Protein AF-A0A257HFR8-F1 (afdb_monomer_lite)

Foldseek 3Di:
DWFDKFKEWEEAQQELQDWFQDDDVVDQVSQDDPHDGHPDPVVSVVVRNVSSNVQSVVLLQQLLVLCVVLLGQKYKYWQYQDQVSVVCSQVVHNLVVLVVQLVVQLVCQCPDPVHDDPVSSVVSSVVSCLSRHQPDKDWDFAQAPRSTTIIMTHSFDFPDKDKLRQAFCLNLVFQDPPLQVAWDDDPVDTDRDDRNDGLANTIWMWTWGQRRNAIEIETEHAFDACPPKLQNCQRSLLRVLSSVLSVLQVVQVVPDVGSLQHWYKYWYQSNWACAFQPHNQDAIPVPRDGHGTSNCVCPVVQNWDFLQVVDRSNPSFFAADLVVRGGGNRTTITIRNQQCVQCVPKHKDWSCQQQAVCNVSDPDHHDPPRYNHPDGNDSGTMIMIITMHD

pLDDT: mean 92.46, std 8.78, range [50.81, 98.88]

Radius of gyration: 21.81 Å; chains: 1; bounding box: 62×50×56 Å

Sequence (390 aa):
MTSRRFRLASFNVENLYSRPNFWDPQRKTDQQIGNVFFDDKQEATLAKRIAEAAQSDEKCQLTALALLAANADILALQEVDSPEALRSFRESYLKKLEGPHVAEAMRKVIYAEPRPSAEEIRQAREIAIAAVNYRYLNVFDGNDRRGIDIGLLSRIGWQDIRSHADKTFADLDVWPEGLEQYREGPPDNPRFITKDDRIFRRDLVEADFNIDGRPFTLFCCHLKSMTGGRTATRAMRQAEVLAIRALIERRFRKHRGGAAGAMWAICGDFNDYYEVDGNPDLRDYMTGEDTPSAVTALISDGFAVNLMERRAPEDRWTTYHAPDDLYTQLDYILVSPRVAAANLDAVPEVIRMGQPYRAARYDGPRFPRIGWDRPKSSDHCPVVVELQLP

Secondary structure (DSSP, 8-state):
----EEEEEEEE-S-SS-------TT-GGGGEETTEE-SSHHHHHHHHHHHHHHHHHHHHHHHHHHHHHHT-SEEEEEEE--HHHHHHHIIIIIHHHHHHHHHHHHHHHHT-SSPPPHHHHHHHHHHHHHTT---EEEEE--S-TT--EEEEEESSPEEEEEE-TT-BHHHHT---TTGGG-EES-TTS-EE--TTSBS-SS-EEEEEEEETTEEEEEEEEE----TT-HHHHHHHHHHHHHHHHHHHHHHHTTSTTHHHHS-EEEEEE-S--S-BTTB---B-TTT--B---TTHHHHTTSSSEEGGGGS-GGG---EEEGGGTEEE--EEEEE-HHHHHH-TT---EE--TTS-TT-TT--S---TT--SSSS-S-SB--EEEEEE--

Structure (mmCIF, N/CA/C/O backbone):
data_AF-A0A257HFR8-F1
#
_entry.id   AF-A0A257HFR8-F1
#
loop_
_atom_site.group_PDB
_atom_site.id
_atom_site.type_symbol
_atom_site.label_atom_id
_atom_site.label_alt_id
_atom_site.label_comp_id
_atom_site.label_asym_id
_atom_site.label_entity_id
_atom_site.label_seq_id
_atom_site.pdbx_PDB_ins_code
_atom_site.Cartn_x
_atom_site.Cartn_y
_atom_site.Cartn_z
_atom_site.occupancy
_atom_site.B_iso_or_equiv
_atom_site.auth_seq_id
_atom_site.auth_comp_id
_atom_site.auth_asym_id
_atom_site.auth_atom_id
_atom_site.pdbx_PDB_model_num
ATOM 1 N N . MET A 1 1 ? -8.668 -13.384 25.985 1.00 57.06 1 MET A N 1
ATOM 2 C CA . MET A 1 1 ? -9.664 -12.366 25.580 1.00 57.06 1 MET A CA 1
ATOM 3 C C . MET A 1 1 ? -9.131 -11.663 24.348 1.00 57.06 1 MET A C 1
ATOM 5 O O . MET A 1 1 ? -8.069 -11.075 24.462 1.00 57.06 1 MET A O 1
ATOM 9 N N . THR A 1 2 ? -9.756 -11.792 23.182 1.00 71.94 2 THR A N 1
ATOM 10 C CA . THR A 1 2 ? -9.294 -11.179 21.917 1.00 71.94 2 THR A CA 1
ATOM 11 C C . THR A 1 2 ? -9.337 -9.638 21.980 1.00 71.94 2 THR A C 1
ATOM 13 O O . THR A 1 2 ? -10.083 -9.099 22.797 1.00 71.94 2 THR A O 1
ATOM 16 N N . SER A 1 3 ? -8.520 -8.916 21.192 1.00 87.12 3 SER A N 1
ATOM 17 C CA . SER A 1 3 ? -8.601 -7.432 21.123 1.00 87.12 3 SER A CA 1
ATOM 18 C C . SER A 1 3 ? -9.896 -6.962 20.460 1.00 87.12 3 SER A C 1
ATOM 20 O O . SER A 1 3 ? -10.612 -7.766 19.859 1.00 87.12 3 SER A O 1
ATOM 22 N N . ARG A 1 4 ? -10.157 -5.648 20.436 1.00 92.12 4 ARG A N 1
ATOM 23 C CA . ARG A 1 4 ? -11.042 -5.062 19.422 1.00 92.12 4 ARG A CA 1
ATOM 24 C C . ARG A 1 4 ? -10.570 -5.383 18.006 1.00 92.12 4 ARG A C 1
ATOM 26 O O . ARG A 1 4 ? -9.393 -5.681 17.768 1.00 92.12 4 ARG A O 1
ATOM 33 N N . ARG A 1 5 ? -11.512 -5.288 17.073 1.00 96.19 5 ARG A N 1
ATOM 34 C CA . ARG A 1 5 ? -11.234 -5.286 15.639 1.00 96.19 5 ARG A CA 1
ATOM 35 C C . ARG A 1 5 ? -10.670 -3.931 15.228 1.00 96.19 5 ARG A C 1
ATOM 37 O O . ARG A 1 5 ? -11.048 -2.908 15.801 1.00 96.19 5 ARG A O 1
ATOM 44 N N . PHE A 1 6 ? -9.763 -3.944 14.264 1.00 97.25 6 PHE A N 1
ATOM 45 C CA . PHE A 1 6 ? -9.225 -2.740 13.646 1.00 97.25 6 PHE A CA 1
ATOM 46 C C . PHE A 1 6 ? -9.034 -2.964 12.148 1.00 97.25 6 PHE A C 1
ATOM 48 O O . PHE A 1 6 ? -8.797 -4.089 11.705 1.00 97.25 6 PHE A O 1
ATOM 55 N N . ARG A 1 7 ? -9.134 -1.892 11.367 1.00 98.25 7 ARG A N 1
ATOM 56 C CA . ARG A 1 7 ? -8.962 -1.918 9.913 1.00 98.25 7 ARG A CA 1
ATOM 57 C C . ARG A 1 7 ? -7.561 -1.442 9.542 1.00 98.25 7 ARG A C 1
ATOM 59 O O . ARG A 1 7 ? -7.157 -0.341 9.914 1.00 98.25 7 ARG A O 1
ATOM 66 N N . LEU A 1 8 ? -6.829 -2.263 8.801 1.00 98.81 8 LEU A N 1
ATOM 67 C CA . LEU A 1 8 ? -5.512 -1.947 8.252 1.00 98.81 8 LEU A CA 1
ATOM 68 C C . LEU A 1 8 ? -5.640 -1.795 6.741 1.00 98.81 8 LEU A C 1
ATOM 70 O O . LEU A 1 8 ? -6.235 -2.662 6.103 1.00 98.81 8 LEU A O 1
ATOM 74 N N . ALA A 1 9 ? -5.079 -0.729 6.172 1.00 98.75 9 ALA A N 1
ATOM 75 C CA . ALA A 1 9 ? -5.024 -0.568 4.726 1.00 98.75 9 ALA A CA 1
ATOM 76 C C . ALA A 1 9 ? -3.642 -0.186 4.204 1.00 98.75 9 ALA A C 1
ATOM 78 O O . ALA A 1 9 ? -2.862 0.464 4.902 1.00 98.75 9 ALA A O 1
ATOM 79 N N . SER A 1 10 ? -3.395 -0.546 2.945 1.00 98.62 10 SER A N 1
ATOM 80 C CA . SER A 1 10 ? -2.278 -0.055 2.138 1.00 98.62 10 SER A CA 1
ATOM 81 C C . SER A 1 10 ? -2.799 0.710 0.930 1.00 98.62 10 SER A C 1
ATOM 83 O O . SER A 1 10 ? -3.790 0.288 0.329 1.00 98.62 10 SER A O 1
ATOM 85 N N . PHE A 1 11 ? -2.147 1.816 0.568 1.00 98.62 11 PHE A N 1
ATOM 86 C CA . PHE A 1 11 ? -2.493 2.571 -0.631 1.00 98.62 11 PHE A CA 1
ATOM 87 C C . PHE A 1 11 ? -1.315 3.389 -1.178 1.00 98.62 11 PHE A C 1
ATOM 89 O O . PHE A 1 11 ? -0.823 4.302 -0.512 1.00 98.62 11 PHE A O 1
ATOM 96 N N . ASN A 1 12 ? -0.919 3.127 -2.424 1.00 97.88 12 ASN A N 1
ATOM 97 C CA . ASN A 1 12 ? -0.045 4.024 -3.176 1.00 97.88 12 ASN A CA 1
ATOM 98 C C . ASN A 1 12 ? -0.846 5.247 -3.666 1.00 97.88 12 ASN A C 1
ATOM 100 O O . ASN A 1 12 ? -1.796 5.117 -4.443 1.00 97.88 12 ASN A O 1
ATOM 104 N N . VAL A 1 13 ? -0.480 6.444 -3.195 1.00 95.88 13 VAL A N 1
ATOM 105 C CA . VAL A 1 13 ? -1.209 7.696 -3.471 1.00 95.88 13 VAL A CA 1
ATOM 106 C C . VAL A 1 13 ? -0.689 8.449 -4.703 1.00 95.88 13 VAL A C 1
ATOM 108 O O . VAL A 1 13 ? -1.214 9.514 -5.039 1.00 95.88 13 VAL A O 1
ATOM 111 N N . GLU A 1 14 ? 0.302 7.905 -5.417 1.00 90.81 14 GLU A N 1
ATOM 112 C CA . GLU A 1 14 ? 0.870 8.468 -6.651 1.00 90.81 14 GLU A CA 1
ATOM 113 C C . GLU A 1 14 ? 1.422 9.911 -6.504 1.00 90.81 14 GLU A C 1
ATOM 115 O O . GLU A 1 14 ? 1.366 10.692 -7.462 1.00 90.81 14 GLU A O 1
ATOM 120 N N . ASN A 1 15 ? 1.935 10.309 -5.334 1.00 87.94 15 ASN A N 1
ATOM 121 C CA . ASN A 1 15 ? 2.239 11.700 -4.942 1.00 87.94 15 ASN A CA 1
ATOM 122 C C . ASN A 1 15 ? 0.999 12.586 -4.783 1.00 87.94 15 ASN A C 1
ATOM 124 O O . ASN A 1 15 ? 0.160 12.696 -5.674 1.00 87.94 15 ASN A O 1
ATOM 128 N N . LEU A 1 16 ? 0.880 13.287 -3.666 1.00 84.75 16 LEU A N 1
ATOM 129 C CA . LEU A 1 16 ? -0.265 14.137 -3.358 1.00 84.75 16 LEU A CA 1
ATOM 130 C C . LEU A 1 16 ? -0.220 15.460 -4.133 1.00 84.75 16 LEU A C 1
ATOM 132 O O . LEU A 1 16 ? -1.257 15.893 -4.636 1.00 84.75 16 LEU A O 1
ATOM 136 N N . TYR A 1 17 ? 0.956 16.081 -4.275 1.00 81.50 17 TYR A N 1
ATOM 137 C CA . TYR A 1 17 ? 1.053 17.441 -4.832 1.00 81.50 17 TYR A CA 1
ATOM 138 C C . TYR A 1 17 ? 2.098 17.623 -5.923 1.00 81.50 17 TYR A C 1
ATOM 140 O O . TYR A 1 17 ? 1.892 18.430 -6.826 1.00 81.50 17 TYR A O 1
ATOM 148 N N . SER A 1 18 ? 3.219 16.922 -5.841 1.00 68.44 18 SER A N 1
ATOM 149 C CA . SER A 1 18 ? 4.381 17.160 -6.685 1.00 68.44 18 SER A CA 1
ATOM 150 C C . SER A 1 18 ? 4.832 15.877 -7.357 1.00 68.44 18 SER A C 1
ATOM 152 O O . SER A 1 18 ? 4.865 14.819 -6.742 1.00 68.44 18 SER A O 1
ATOM 154 N N . ARG A 1 19 ? 5.230 15.952 -8.628 1.00 58.47 19 ARG A N 1
ATOM 155 C CA . ARG A 1 19 ? 6.129 14.941 -9.184 1.00 58.47 19 ARG A CA 1
ATOM 156 C C . ARG A 1 19 ? 7.514 15.568 -9.256 1.00 58.47 19 ARG A C 1
ATOM 158 O O . ARG A 1 19 ? 7.648 16.678 -9.772 1.00 58.47 19 ARG A O 1
ATOM 165 N N . PRO A 1 20 ? 8.568 14.897 -8.779 1.00 50.81 20 PRO A N 1
ATOM 166 C CA . PRO A 1 20 ? 9.923 15.406 -8.932 1.00 50.81 20 PRO A CA 1
ATOM 167 C C . PRO A 1 20 ? 10.228 15.735 -10.395 1.00 50.81 20 PRO A C 1
ATOM 169 O O . PRO A 1 20 ? 9.812 15.052 -11.339 1.00 50.81 20 PRO A O 1
ATOM 172 N N . ASN A 1 21 ? 10.982 16.816 -10.565 1.00 51.59 21 ASN A N 1
ATOM 173 C CA . ASN A 1 21 ? 11.458 17.297 -11.850 1.00 51.59 21 ASN A CA 1
ATOM 174 C C . ASN A 1 21 ? 12.401 16.275 -12.500 1.00 51.59 21 ASN A C 1
ATOM 176 O O . ASN A 1 21 ? 13.607 16.297 -12.271 1.00 51.59 21 ASN A O 1
ATOM 180 N N . PHE A 1 22 ? 11.867 15.441 -13.386 1.00 53.00 22 PHE A N 1
ATOM 181 C CA . PHE A 1 22 ? 12.644 14.883 -14.484 1.00 53.00 22 PHE A CA 1
ATOM 182 C C . PHE A 1 22 ? 12.473 15.816 -15.672 1.00 53.00 22 PHE A C 1
ATOM 184 O O . PHE A 1 22 ? 11.415 15.858 -16.290 1.00 53.00 22 PHE A O 1
ATOM 191 N N . TRP A 1 23 ? 13.482 16.652 -15.904 1.00 55.69 23 TRP A N 1
ATOM 192 C CA . TRP A 1 23 ? 13.674 17.255 -17.213 1.00 55.69 23 TRP A CA 1
ATOM 193 C C . TRP A 1 23 ? 14.784 16.472 -17.892 1.00 55.69 23 TRP A C 1
ATOM 195 O O . TRP A 1 23 ? 15.963 16.753 -17.661 1.00 55.69 23 TRP A O 1
ATOM 205 N N . ASP A 1 24 ? 14.408 15.480 -18.690 1.00 60.50 24 ASP A N 1
ATOM 206 C CA . ASP A 1 24 ? 15.304 14.874 -19.661 1.00 60.50 24 ASP A CA 1
ATOM 207 C C . ASP A 1 24 ? 15.079 15.555 -21.028 1.00 60.50 24 ASP A C 1
ATOM 209 O O . ASP A 1 24 ? 14.013 15.399 -21.630 1.00 60.50 24 ASP A O 1
ATOM 213 N N . PRO A 1 25 ? 16.057 16.320 -21.554 1.00 57.84 25 PRO A N 1
ATOM 214 C CA . PRO A 1 25 ? 15.955 16.939 -22.876 1.00 57.84 25 PRO A CA 1
ATOM 215 C C . PRO A 1 25 ? 15.707 15.927 -24.006 1.00 57.84 25 PRO A C 1
ATOM 217 O O . PRO A 1 25 ? 15.212 16.301 -25.067 1.00 57.84 25 PRO A O 1
ATOM 220 N N . GLN A 1 26 ? 16.034 14.648 -23.800 1.00 57.84 26 GLN A N 1
ATOM 221 C CA . GLN A 1 26 ? 15.833 13.588 -24.787 1.00 57.84 26 GLN A CA 1
ATOM 222 C C . GLN A 1 26 ? 14.433 12.956 -24.707 1.00 57.84 26 GLN A C 1
ATOM 224 O O . GLN A 1 26 ? 14.018 12.267 -25.640 1.00 57.84 26 GLN A O 1
ATOM 229 N N . ARG A 1 27 ? 13.663 13.216 -23.640 1.00 64.00 27 ARG A N 1
ATOM 230 C CA . ARG A 1 27 ? 12.287 12.725 -23.481 1.00 64.00 27 ARG A CA 1
ATOM 231 C C . ARG A 1 27 ? 11.288 13.829 -23.787 1.00 64.00 27 ARG A C 1
ATOM 233 O O . ARG A 1 27 ? 10.973 14.654 -22.938 1.00 64.00 27 ARG A O 1
ATOM 240 N N . LYS A 1 28 ? 10.706 13.785 -24.988 1.00 63.94 28 LYS A N 1
ATOM 241 C CA . LYS A 1 28 ? 9.671 14.744 -25.422 1.00 63.94 28 LYS A CA 1
ATOM 242 C C . LYS A 1 28 ? 8.488 14.881 -24.462 1.00 63.94 28 LYS A C 1
ATOM 244 O O . LYS A 1 28 ? 7.905 15.954 -24.370 1.00 63.94 28 LYS A O 1
ATOM 249 N N . THR A 1 29 ? 8.141 13.823 -23.736 1.00 65.75 29 THR A N 1
ATOM 250 C CA . THR A 1 29 ? 7.073 13.854 -22.728 1.00 65.75 29 THR A CA 1
ATOM 251 C C . THR A 1 29 ? 7.395 14.767 -21.547 1.00 65.75 29 THR A C 1
ATOM 253 O O . THR A 1 29 ? 6.480 15.339 -20.968 1.00 65.75 29 THR A O 1
ATOM 256 N N . ASP A 1 30 ? 8.674 14.946 -21.207 1.00 66.81 30 ASP A N 1
ATOM 257 C CA . ASP A 1 30 ? 9.103 15.824 -20.109 1.00 66.81 30 ASP A CA 1
ATOM 258 C C . ASP A 1 30 ? 9.007 17.309 -20.504 1.00 66.81 30 ASP A C 1
ATOM 260 O O . ASP A 1 30 ? 8.974 18.184 -19.640 1.00 66.81 30 ASP A O 1
ATOM 264 N N . GLN A 1 31 ? 8.917 17.581 -21.812 1.00 71.81 31 GLN A N 1
ATOM 265 C CA . GLN A 1 31 ? 8.712 18.902 -22.417 1.00 71.81 31 GLN A CA 1
ATOM 266 C C . GLN A 1 31 ? 7.232 19.209 -22.684 1.00 71.81 31 GLN A C 1
ATOM 268 O O . GLN A 1 31 ? 6.914 20.262 -23.235 1.00 71.81 31 GLN A O 1
ATOM 273 N N . GLN A 1 32 ? 6.325 18.296 -22.330 1.00 75.75 32 GLN A N 1
ATOM 274 C CA . GLN A 1 32 ? 4.913 18.374 -22.677 1.00 75.75 32 GLN A CA 1
ATOM 275 C C . GLN A 1 32 ? 4.038 18.518 -21.427 1.00 75.75 32 GLN A C 1
ATOM 277 O O . GLN A 1 32 ? 4.140 17.738 -20.482 1.00 75.75 32 GLN A O 1
ATOM 282 N N . ILE A 1 33 ? 3.114 19.481 -21.443 1.00 76.94 33 ILE A N 1
ATOM 283 C CA . ILE A 1 33 ? 2.070 19.634 -20.421 1.00 76.94 33 ILE A CA 1
ATOM 284 C C . ILE A 1 33 ? 0.720 19.656 -21.129 1.00 76.94 33 ILE A C 1
ATOM 286 O O . ILE A 1 33 ? 0.433 20.535 -21.943 1.00 76.94 33 ILE A O 1
ATOM 290 N N . GLY A 1 34 ? -0.113 18.652 -20.851 1.00 77.12 34 GLY A N 1
ATOM 291 C CA . GLY A 1 34 ? -1.298 18.401 -21.670 1.00 77.12 34 GLY A CA 1
ATOM 292 C C . GLY A 1 34 ? -0.881 18.097 -23.111 1.00 77.12 34 GLY A C 1
ATOM 293 O O . GLY A 1 34 ? -0.137 17.152 -23.342 1.00 77.12 34 GLY A O 1
ATOM 294 N N . ASN A 1 35 ? -1.318 18.919 -24.066 1.00 80.88 35 ASN A N 1
ATOM 295 C CA . ASN A 1 35 ? -0.934 18.824 -25.483 1.00 80.88 35 ASN A CA 1
ATOM 296 C C . ASN A 1 35 ? -0.025 19.979 -25.940 1.00 80.88 35 ASN A C 1
ATOM 298 O O . ASN A 1 35 ? 0.126 20.205 -27.139 1.00 80.88 35 ASN A O 1
ATOM 302 N N . VAL A 1 36 ? 0.547 20.729 -24.995 1.00 83.62 36 VAL A N 1
ATOM 303 C CA . VAL A 1 36 ? 1.433 21.863 -25.274 1.00 83.62 36 VAL A CA 1
ATOM 304 C C . VAL A 1 36 ? 2.874 21.448 -25.014 1.00 83.62 36 VAL A C 1
ATOM 306 O O . VAL A 1 36 ? 3.170 20.883 -23.962 1.00 83.62 36 VAL A O 1
ATOM 309 N N . PHE A 1 37 ? 3.751 21.739 -25.971 1.00 85.19 37 PHE A N 1
ATOM 310 C CA . PHE A 1 37 ? 5.192 21.528 -25.862 1.00 85.19 37 PHE A CA 1
ATOM 311 C C . PHE A 1 37 ? 5.887 22.841 -25.520 1.00 85.19 37 PHE A C 1
ATOM 313 O O . PHE A 1 37 ? 5.497 23.896 -26.020 1.00 85.19 37 PHE A O 1
ATOM 320 N N . PHE A 1 38 ? 6.915 22.756 -24.686 1.00 82.12 38 PHE A N 1
ATOM 321 C CA . PHE A 1 38 ? 7.705 23.892 -24.238 1.00 82.12 38 PHE A CA 1
ATOM 322 C C . PHE A 1 38 ? 9.157 23.705 -24.674 1.00 82.12 38 PHE A C 1
ATOM 324 O O . PHE A 1 38 ? 9.794 22.719 -24.302 1.00 82.12 38 PHE A O 1
ATOM 331 N N . ASP A 1 39 ? 9.676 24.667 -25.436 1.00 83.06 39 ASP A N 1
ATOM 332 C CA . ASP A 1 39 ? 11.078 24.676 -25.866 1.00 83.06 39 ASP A CA 1
ATOM 333 C C . ASP A 1 39 ? 12.004 25.236 -24.770 1.00 83.06 39 ASP A C 1
ATOM 335 O O . ASP A 1 39 ? 13.146 24.793 -24.625 1.00 83.06 39 ASP A O 1
ATOM 339 N N . ASP A 1 40 ? 11.511 26.189 -23.966 1.00 84.25 40 ASP A N 1
ATOM 340 C CA . ASP A 1 40 ? 12.247 26.750 -22.833 1.00 84.25 40 ASP A CA 1
ATOM 341 C C . ASP A 1 40 ? 12.023 25.945 -21.545 1.00 84.25 40 ASP A C 1
ATOM 343 O O . ASP A 1 40 ? 10.900 25.711 -21.091 1.00 84.25 40 ASP A O 1
ATOM 347 N N . LYS A 1 41 ? 13.128 25.561 -20.902 1.00 81.19 41 LYS A N 1
ATOM 348 C CA . LYS A 1 41 ? 13.109 24.745 -19.683 1.00 81.19 41 LYS A CA 1
ATOM 349 C C . LYS A 1 41 ? 12.495 25.477 -18.486 1.00 81.19 41 LYS A C 1
ATOM 351 O O . LYS A 1 41 ? 11.865 24.831 -17.643 1.00 81.19 41 LYS A O 1
ATOM 356 N N . GLN A 1 42 ? 12.728 26.783 -18.341 1.00 83.00 42 GLN A N 1
ATOM 357 C CA . GLN A 1 42 ? 12.222 27.538 -17.191 1.00 83.00 42 GLN A CA 1
ATOM 358 C C . GLN A 1 42 ? 10.710 27.721 -17.304 1.00 83.00 42 GLN A C 1
ATOM 360 O O . GLN A 1 42 ? 9.996 27.487 -16.326 1.00 83.00 42 GLN A O 1
ATOM 365 N N . GLU A 1 43 ? 10.229 28.047 -18.502 1.00 83.75 43 GLU A N 1
ATOM 366 C CA . GLU A 1 43 ? 8.809 28.134 -18.821 1.00 83.75 43 GLU A CA 1
ATOM 367 C C . GLU A 1 43 ? 8.114 26.786 -18.610 1.00 83.75 43 GLU A C 1
ATOM 369 O O . GLU A 1 43 ? 7.132 26.722 -17.869 1.00 83.75 43 GLU A O 1
ATOM 374 N N . ALA A 1 44 ? 8.677 25.694 -19.142 1.00 78.94 44 ALA A N 1
ATOM 375 C CA . ALA A 1 44 ? 8.151 24.347 -18.927 1.00 78.94 44 ALA A CA 1
ATOM 376 C C . ALA A 1 44 ? 8.067 23.995 -17.436 1.00 78.94 44 ALA A C 1
ATOM 378 O O . ALA A 1 44 ? 7.068 23.457 -16.962 1.00 78.94 44 ALA A O 1
ATOM 379 N N . THR A 1 45 ? 9.103 24.337 -16.665 1.00 76.88 45 THR A N 1
ATOM 380 C CA . THR A 1 45 ? 9.137 24.080 -15.220 1.00 76.88 45 THR A CA 1
ATOM 381 C C . THR A 1 45 ? 8.048 24.865 -14.486 1.00 76.88 45 THR A C 1
ATOM 383 O O . THR A 1 45 ? 7.387 24.321 -13.599 1.00 76.88 45 THR A O 1
ATOM 386 N N . LEU A 1 46 ? 7.846 26.139 -14.832 1.00 80.81 46 LEU A N 1
ATOM 387 C CA . LEU A 1 46 ? 6.809 26.971 -14.226 1.00 80.81 46 LEU A CA 1
ATOM 388 C C . LEU A 1 46 ? 5.408 26.471 -14.593 1.00 80.81 46 LEU A C 1
ATOM 390 O O . LEU A 1 46 ? 4.570 26.291 -13.709 1.00 80.81 46 LEU A O 1
ATOM 394 N N . ALA A 1 47 ? 5.171 26.204 -15.877 1.00 81.94 47 ALA A N 1
ATOM 395 C CA . ALA A 1 47 ? 3.910 25.670 -16.369 1.00 81.94 47 ALA A CA 1
ATOM 396 C C . ALA A 1 47 ? 3.584 24.325 -15.706 1.00 81.94 47 ALA A C 1
ATOM 398 O O . ALA A 1 47 ? 2.442 24.104 -15.302 1.00 81.94 47 ALA A O 1
ATOM 399 N N . LYS A 1 48 ? 4.587 23.455 -15.514 1.00 77.56 48 LYS A N 1
ATOM 400 C CA . LYS A 1 48 ? 4.414 22.152 -14.864 1.00 77.56 48 LYS A CA 1
ATOM 401 C C . LYS A 1 48 ? 3.963 22.322 -13.421 1.00 77.56 48 LYS A C 1
ATOM 403 O O . LYS A 1 48 ? 2.977 21.712 -13.032 1.00 77.56 48 LYS A O 1
ATOM 408 N N . ARG A 1 49 ? 4.599 23.223 -12.664 1.00 75.12 49 ARG A N 1
ATOM 409 C CA . ARG A 1 49 ? 4.200 23.536 -11.280 1.00 75.12 49 ARG A CA 1
ATOM 410 C C . ARG A 1 49 ? 2.760 24.037 -11.186 1.00 75.12 49 ARG A C 1
ATOM 412 O O . ARG A 1 49 ? 2.033 23.629 -10.288 1.00 75.12 49 ARG A O 1
ATOM 419 N N . ILE A 1 50 ? 2.344 24.913 -12.101 1.00 80.19 50 ILE A N 1
ATOM 420 C CA . ILE A 1 50 ? 0.969 25.438 -12.129 1.00 80.19 50 ILE A CA 1
ATOM 421 C C . ILE A 1 50 ? -0.024 24.324 -12.484 1.00 80.19 50 ILE A C 1
ATOM 423 O O . ILE A 1 50 ? -1.058 24.195 -11.832 1.00 80.19 50 ILE A O 1
ATOM 427 N N . ALA A 1 51 ? 0.290 23.506 -13.491 1.00 78.50 51 ALA A N 1
ATOM 428 C CA . ALA A 1 51 ? -0.557 22.394 -13.909 1.00 78.50 51 ALA A CA 1
ATOM 429 C C . ALA A 1 51 ? -0.687 21.325 -12.814 1.00 78.50 51 ALA A C 1
ATOM 431 O O . ALA A 1 51 ? -1.793 20.853 -12.562 1.00 78.50 51 ALA A O 1
ATOM 432 N N . GLU A 1 52 ? 0.412 20.981 -12.142 1.00 75.62 52 GLU A N 1
ATOM 433 C CA . GLU A 1 52 ? 0.428 20.075 -10.991 1.00 75.62 52 GLU A CA 1
ATOM 434 C C . GLU A 1 52 ? -0.408 20.638 -9.845 1.00 75.62 52 GLU A C 1
ATOM 436 O O . GLU A 1 52 ? -1.288 19.941 -9.353 1.00 75.62 52 GLU A O 1
ATOM 441 N N . ALA A 1 53 ? -0.241 21.916 -9.491 1.00 74.75 53 ALA A N 1
ATOM 442 C CA . ALA A 1 53 ? -1.065 22.556 -8.467 1.00 74.75 53 ALA A CA 1
ATOM 443 C C . ALA A 1 53 ? -2.564 22.508 -8.817 1.00 74.75 53 ALA A C 1
ATOM 445 O O . ALA A 1 53 ? -3.378 22.144 -7.970 1.00 74.75 53 ALA A O 1
ATOM 446 N N . ALA A 1 54 ? -2.936 22.804 -10.065 1.00 77.06 54 ALA A N 1
ATOM 447 C CA . ALA A 1 54 ? -4.330 22.776 -10.503 1.00 77.06 54 ALA A CA 1
ATOM 448 C C . ALA A 1 54 ? -4.925 21.354 -10.517 1.00 77.06 54 ALA A C 1
ATOM 450 O O . ALA A 1 54 ? -6.042 21.151 -10.048 1.00 77.06 54 ALA A O 1
ATOM 451 N N . GLN A 1 55 ? -4.182 20.362 -11.020 1.00 75.69 55 GLN A N 1
ATOM 452 C CA . GLN A 1 55 ? -4.630 18.962 -11.073 1.00 75.69 55 GLN A CA 1
ATOM 453 C C . GLN A 1 55 ? -4.600 18.280 -9.699 1.00 75.69 55 GLN A C 1
ATOM 455 O O . GLN A 1 55 ? -5.371 17.346 -9.460 1.00 75.69 55 GLN A O 1
ATOM 460 N N . SER A 1 56 ? -3.729 18.743 -8.794 1.00 77.88 56 SER A N 1
ATOM 461 C CA . SER A 1 56 ? -3.576 18.167 -7.458 1.00 77.88 56 SER A CA 1
ATOM 462 C C . SER A 1 56 ? -4.861 18.253 -6.647 1.00 77.88 56 SER A C 1
ATOM 464 O O . SER A 1 56 ? -5.131 17.333 -5.886 1.00 77.88 56 SER A O 1
ATOM 466 N N . ASP A 1 57 ? -5.691 19.285 -6.839 1.00 87.88 57 ASP A N 1
ATOM 467 C CA . ASP A 1 57 ? -6.911 19.445 -6.049 1.00 87.88 57 ASP A CA 1
ATOM 468 C C . ASP A 1 57 ? -7.947 18.356 -6.357 1.00 87.88 57 ASP A C 1
ATOM 470 O O . ASP A 1 57 ? -8.432 17.686 -5.444 1.00 87.88 57 ASP A O 1
ATOM 474 N N . GLU A 1 58 ? -8.245 18.110 -7.638 1.00 88.94 58 GLU A N 1
ATOM 475 C CA . GLU A 1 58 ? -9.182 17.050 -8.032 1.00 88.94 58 GLU A CA 1
ATOM 476 C C . GLU A 1 58 ? -8.667 15.674 -7.623 1.00 88.94 58 GLU A C 1
ATOM 478 O O . GLU A 1 58 ? -9.413 14.878 -7.045 1.00 88.94 58 GLU A O 1
ATOM 483 N N . LYS A 1 59 ? -7.378 15.414 -7.871 1.00 91.06 59 LYS A N 1
ATOM 484 C CA . LYS A 1 59 ? -6.733 14.173 -7.454 1.00 91.06 59 LYS A CA 1
ATOM 485 C C . LYS A 1 59 ? -6.825 13.998 -5.939 1.00 91.06 59 LYS A C 1
ATOM 487 O O . LYS A 1 59 ? -7.329 12.975 -5.492 1.00 91.06 59 LYS A O 1
ATOM 492 N N . CYS A 1 60 ? -6.411 14.989 -5.151 1.00 93.94 60 CYS A N 1
ATOM 493 C CA . CYS A 1 60 ? -6.437 14.928 -3.691 1.00 93.94 60 CYS A CA 1
ATOM 494 C C . CYS A 1 60 ? -7.853 14.691 -3.156 1.00 93.94 60 CYS A C 1
ATOM 496 O O . CYS A 1 60 ? -8.032 13.892 -2.240 1.00 93.94 60 CYS A O 1
ATOM 498 N N . GLN A 1 61 ? -8.881 15.315 -3.738 1.00 94.56 61 GLN A N 1
ATOM 499 C CA . GLN A 1 61 ? -10.267 15.031 -3.355 1.00 94.56 61 GLN A CA 1
ATOM 500 C C . GLN A 1 61 ? -10.637 13.560 -3.611 1.00 94.56 61 GLN A C 1
ATOM 502 O O . GLN A 1 61 ? -11.233 12.923 -2.743 1.00 94.56 61 GLN A O 1
ATOM 507 N N . LEU A 1 62 ? -10.252 12.996 -4.760 1.00 96.00 62 LEU A N 1
ATOM 508 C CA . LEU A 1 62 ? -10.498 11.588 -5.098 1.00 96.00 62 LEU A CA 1
ATOM 509 C C . LEU A 1 62 ? -9.685 10.619 -4.224 1.00 96.00 62 LEU A C 1
ATOM 511 O O . LEU A 1 62 ? -10.226 9.619 -3.757 1.00 96.00 62 LEU A O 1
ATOM 515 N N . THR A 1 63 ? -8.413 10.916 -3.953 1.00 96.62 63 THR A N 1
ATOM 516 C CA . THR A 1 63 ? -7.559 10.166 -3.019 1.00 96.62 63 THR A CA 1
ATOM 517 C C . THR A 1 63 ? -8.151 10.195 -1.607 1.00 96.62 63 THR A C 1
ATOM 519 O O . THR A 1 63 ? -8.213 9.163 -0.942 1.00 96.62 63 THR A O 1
ATOM 522 N N . ALA A 1 64 ? -8.663 11.344 -1.154 1.00 96.06 64 ALA A N 1
ATOM 523 C CA . ALA A 1 64 ? -9.305 11.479 0.151 1.00 96.06 64 ALA A CA 1
ATOM 524 C C . ALA A 1 64 ? -10.621 10.689 0.237 1.00 96.06 64 ALA A C 1
ATOM 526 O O . ALA A 1 64 ? -10.881 10.059 1.260 1.00 96.06 64 ALA A O 1
ATOM 527 N N . LEU A 1 65 ? -11.418 10.652 -0.838 1.00 96.44 65 LEU A N 1
ATOM 528 C CA . LEU A 1 65 ? -12.599 9.787 -0.931 1.00 96.44 65 LEU A CA 1
ATOM 529 C C . LEU A 1 65 ? -12.227 8.298 -0.893 1.00 96.44 65 LEU A C 1
ATOM 531 O O . LEU A 1 65 ? -12.910 7.525 -0.225 1.00 96.44 65 LEU A O 1
ATOM 535 N N . ALA A 1 66 ? -11.133 7.899 -1.549 1.00 97.62 66 ALA A N 1
ATOM 536 C CA . ALA A 1 66 ? -10.638 6.522 -1.512 1.00 97.62 66 ALA A CA 1
ATOM 537 C C . ALA A 1 66 ? -10.232 6.102 -0.089 1.00 97.62 66 ALA A C 1
ATOM 539 O O . ALA A 1 66 ? -10.614 5.028 0.372 1.00 97.62 66 ALA A O 1
ATOM 540 N N . LEU A 1 67 ? -9.527 6.976 0.637 1.00 96.94 67 LEU A N 1
ATOM 541 C CA . LEU A 1 67 ? -9.150 6.750 2.035 1.00 96.94 67 LEU A CA 1
ATOM 542 C C . LEU A 1 67 ? -10.358 6.758 2.984 1.00 96.94 67 LEU A C 1
ATOM 544 O O . LEU A 1 67 ? -10.425 5.938 3.900 1.00 96.94 67 LEU A O 1
ATOM 548 N N . LEU A 1 68 ? -11.342 7.631 2.746 1.00 94.44 68 LEU A N 1
ATOM 549 C CA . LEU A 1 68 ? -12.597 7.632 3.497 1.00 94.44 68 LEU A CA 1
ATOM 550 C C . LEU A 1 68 ? -13.367 6.322 3.298 1.00 94.44 68 LEU A C 1
ATOM 552 O O . LEU A 1 68 ? -13.831 5.737 4.271 1.00 94.44 68 LEU A O 1
ATOM 556 N N . ALA A 1 69 ? -13.471 5.851 2.052 1.00 95.81 69 ALA A N 1
ATOM 557 C CA . ALA A 1 69 ? -14.120 4.588 1.715 1.00 95.81 69 ALA A CA 1
ATOM 558 C C . ALA A 1 69 ? -13.382 3.376 2.299 1.00 95.81 69 ALA A C 1
ATOM 560 O O . ALA A 1 69 ? -14.022 2.424 2.736 1.00 95.81 69 ALA A O 1
ATOM 561 N N . ALA A 1 70 ? -12.047 3.422 2.355 1.00 96.75 70 ALA A N 1
ATOM 562 C CA . ALA A 1 70 ? -11.259 2.404 3.039 1.00 96.75 70 ALA A CA 1
ATOM 563 C C . ALA A 1 70 ? -11.590 2.340 4.542 1.00 96.75 70 ALA A C 1
ATOM 565 O O . ALA A 1 70 ? -11.627 1.252 5.126 1.00 96.75 70 ALA A O 1
ATOM 566 N N . ASN A 1 71 ? -11.858 3.499 5.156 1.00 95.00 71 ASN A N 1
ATOM 567 C CA . ASN A 1 71 ? -12.209 3.656 6.567 1.00 95.00 71 ASN A CA 1
ATOM 568 C C . ASN A 1 71 ? -11.267 2.877 7.501 1.00 95.00 71 ASN A C 1
ATOM 570 O O . ASN A 1 71 ? -11.706 2.148 8.389 1.00 95.00 71 ASN A O 1
ATOM 574 N N . ALA A 1 72 ? -9.962 2.964 7.253 1.00 97.12 72 ALA A N 1
ATOM 575 C CA . ALA A 1 72 ? -8.981 2.209 8.018 1.00 97.12 72 ALA A CA 1
ATOM 576 C C . ALA A 1 72 ? -8.631 2.911 9.336 1.00 97.12 72 ALA A C 1
ATOM 578 O O . ALA A 1 72 ? -8.589 4.137 9.404 1.00 97.12 72 ALA A O 1
ATOM 579 N N . ASP A 1 73 ? -8.297 2.147 10.367 1.00 97.56 73 ASP A N 1
ATOM 580 C CA . ASP A 1 73 ? -7.697 2.681 11.588 1.00 97.56 73 ASP A CA 1
ATOM 581 C C . ASP A 1 73 ? -6.211 3.001 11.397 1.00 97.56 73 ASP A C 1
ATOM 583 O O . ASP A 1 73 ? -5.713 3.966 11.978 1.00 97.56 73 ASP A O 1
ATOM 587 N N . ILE A 1 74 ? -5.520 2.204 10.575 1.00 98.44 74 ILE A N 1
ATOM 588 C CA . ILE A 1 74 ? -4.099 2.338 10.244 1.00 98.44 74 ILE A CA 1
ATOM 589 C C . ILE A 1 74 ? -3.949 2.307 8.716 1.00 98.44 74 ILE A C 1
ATOM 591 O O . ILE A 1 74 ? -4.421 1.376 8.065 1.00 98.44 74 ILE A O 1
ATOM 595 N N . LEU A 1 75 ? -3.290 3.318 8.149 1.00 98.50 75 LEU A N 1
ATOM 596 C CA . LEU A 1 75 ? -3.055 3.500 6.716 1.00 98.50 75 LEU A CA 1
ATOM 597 C C . LEU A 1 75 ? -1.553 3.528 6.417 1.00 98.50 75 LEU A C 1
ATOM 599 O O . LEU A 1 75 ? -0.873 4.498 6.759 1.00 98.50 75 LEU A O 1
ATOM 603 N N . ALA A 1 76 ? -1.058 2.503 5.728 1.00 98.38 76 ALA A N 1
ATOM 604 C CA . ALA A 1 76 ? 0.263 2.486 5.114 1.00 98.38 76 ALA A CA 1
ATOM 605 C C . ALA A 1 76 ? 0.189 3.126 3.721 1.00 98.38 76 ALA A C 1
ATOM 607 O O . ALA A 1 76 ? -0.477 2.600 2.831 1.00 98.38 76 ALA A O 1
ATOM 608 N N . LEU A 1 77 ? 0.863 4.254 3.521 1.00 98.38 77 LEU A N 1
ATOM 609 C CA . LEU A 1 77 ? 0.829 5.006 2.270 1.00 98.38 77 LEU A CA 1
ATOM 610 C C . LEU A 1 77 ? 2.166 4.905 1.538 1.00 98.38 77 LEU A C 1
ATOM 612 O O . LEU A 1 77 ? 3.223 4.988 2.163 1.00 98.38 77 LEU A O 1
ATOM 616 N N . GLN A 1 78 ? 2.121 4.749 0.218 1.00 97.44 78 GLN A N 1
ATOM 617 C CA . GLN A 1 78 ? 3.302 4.762 -0.650 1.00 97.44 78 GLN A CA 1
ATOM 618 C C . GLN A 1 78 ? 3.242 5.966 -1.590 1.00 97.44 78 GLN A C 1
ATOM 620 O O . GLN A 1 78 ? 2.154 6.432 -1.923 1.00 97.44 78 GLN A O 1
ATOM 625 N N . GLU A 1 79 ? 4.410 6.451 -2.011 1.00 94.75 79 GLU A N 1
ATOM 626 C CA . GLU A 1 79 ? 4.551 7.662 -2.832 1.00 94.75 79 GLU A CA 1
ATOM 627 C C . GLU A 1 79 ? 3.978 8.911 -2.166 1.00 94.75 79 GLU A C 1
ATOM 629 O O . GLU A 1 79 ? 3.217 9.668 -2.764 1.00 94.75 79 GLU A O 1
ATOM 634 N N . VAL A 1 80 ? 4.334 9.116 -0.902 1.00 94.31 80 VAL A N 1
ATOM 635 C CA . VAL A 1 80 ? 4.041 10.356 -0.188 1.00 94.31 80 VAL A CA 1
ATOM 636 C C . VAL A 1 80 ? 5.201 11.325 -0.392 1.00 94.31 80 VAL A C 1
ATOM 638 O O . VAL A 1 80 ? 6.342 10.966 -0.132 1.00 94.31 80 VAL A O 1
ATOM 641 N N . ASP A 1 81 ? 4.906 12.550 -0.828 1.00 88.44 81 ASP A N 1
ATOM 642 C CA . ASP A 1 81 ? 5.926 13.525 -1.240 1.00 88.44 81 ASP A CA 1
ATOM 643 C C . ASP A 1 81 ? 6.820 13.971 -0.077 1.00 88.44 81 ASP A C 1
ATOM 645 O O . ASP A 1 81 ? 8.024 14.150 -0.222 1.00 88.44 81 ASP A O 1
ATOM 649 N N . SER A 1 82 ? 6.192 14.270 1.065 1.00 90.00 82 SER A N 1
ATOM 650 C CA . SER A 1 82 ? 6.863 14.778 2.259 1.00 90.00 82 SER A CA 1
ATOM 651 C C . SER A 1 82 ? 5.929 14.758 3.479 1.00 90.00 82 SER A C 1
ATOM 653 O O . SER A 1 82 ? 4.697 14.669 3.337 1.00 90.00 82 SER A O 1
ATOM 655 N N . PRO A 1 83 ? 6.470 14.915 4.702 1.00 92.44 83 PRO A N 1
ATOM 656 C CA . PRO A 1 83 ? 5.663 15.120 5.903 1.00 92.44 83 PRO A CA 1
ATOM 657 C C . PRO A 1 83 ? 4.701 16.323 5.808 1.00 92.44 83 PRO A C 1
ATOM 659 O O . PRO A 1 83 ? 3.576 16.266 6.312 1.00 92.44 83 PRO A O 1
ATOM 662 N N . GLU A 1 84 ? 5.125 17.427 5.188 1.00 90.88 84 GLU A N 1
ATOM 663 C CA . GLU A 1 84 ? 4.337 18.654 4.997 1.00 90.88 84 GLU A CA 1
ATOM 664 C C . GLU A 1 84 ? 3.193 18.431 4.014 1.00 90.88 84 GLU A C 1
ATOM 666 O O . GLU A 1 84 ? 2.069 18.849 4.298 1.00 90.88 84 GLU A O 1
ATOM 671 N N . ALA A 1 85 ? 3.464 17.741 2.903 1.00 90.44 85 ALA A N 1
ATOM 672 C CA . ALA A 1 85 ? 2.450 17.342 1.936 1.00 90.44 85 ALA A CA 1
ATOM 673 C C . ALA A 1 85 ? 1.367 16.501 2.622 1.00 90.44 85 ALA A C 1
ATOM 675 O O . ALA A 1 85 ? 0.192 16.867 2.610 1.00 90.44 85 ALA A O 1
ATOM 676 N N . LEU A 1 86 ? 1.750 15.436 3.330 1.00 95.06 86 LEU A N 1
ATOM 677 C CA . LEU A 1 86 ? 0.776 14.580 4.005 1.00 95.06 86 LEU A CA 1
ATOM 678 C C . LEU A 1 86 ? -0.035 15.339 5.071 1.00 95.06 86 LEU A C 1
ATOM 680 O O . LEU A 1 86 ? -1.246 15.133 5.193 1.00 95.06 86 LEU A O 1
ATOM 684 N N . ARG A 1 87 ? 0.601 16.257 5.818 1.00 94.94 87 ARG A N 1
ATOM 685 C CA . ARG A 1 87 ? -0.094 17.135 6.778 1.00 94.94 87 ARG A CA 1
ATOM 686 C C . ARG A 1 87 ? -1.094 18.051 6.081 1.00 94.94 87 ARG A C 1
ATOM 688 O O . ARG A 1 87 ? -2.237 18.145 6.530 1.00 94.94 87 ARG A O 1
ATOM 695 N N . SER A 1 88 ? -0.686 18.710 4.998 1.00 93.44 88 SER A N 1
ATOM 696 C CA . SER A 1 88 ? -1.567 19.585 4.224 1.00 93.44 88 SER A CA 1
ATOM 697 C C . SER A 1 88 ? -2.751 18.808 3.660 1.00 93.44 88 SER A C 1
ATOM 699 O O . SER A 1 88 ? -3.887 19.265 3.781 1.00 93.44 88 SER A O 1
ATOM 701 N N . PHE A 1 89 ? -2.509 17.605 3.143 1.00 94.75 89 PHE A N 1
ATOM 702 C CA . PHE A 1 89 ? -3.546 16.743 2.599 1.00 94.75 89 PHE A CA 1
ATOM 703 C C . PHE A 1 89 ? -4.574 16.340 3.656 1.00 94.75 89 PHE A C 1
ATOM 705 O O . PHE A 1 89 ? -5.784 16.474 3.445 1.00 94.75 89 PHE A O 1
ATOM 712 N N . ARG A 1 90 ? -4.100 15.922 4.837 1.00 94.75 90 ARG A N 1
ATOM 713 C CA . ARG A 1 90 ? -4.966 15.584 5.968 1.00 94.75 90 ARG A CA 1
ATOM 714 C C . ARG A 1 90 ? -5.874 16.750 6.363 1.00 94.75 90 ARG A C 1
ATOM 716 O O . ARG A 1 90 ? -7.081 16.557 6.501 1.00 94.75 90 ARG A O 1
ATOM 723 N N . GLU A 1 91 ? -5.316 17.947 6.554 1.00 92.38 91 GLU A N 1
ATOM 724 C CA . GLU A 1 91 ? -6.092 19.106 7.018 1.00 92.38 91 GLU A CA 1
ATOM 725 C C . GLU A 1 91 ? -7.039 19.651 5.941 1.00 92.38 91 GLU A C 1
ATOM 727 O O . GLU A 1 91 ? -8.173 20.031 6.245 1.00 92.38 91 GLU A O 1
ATOM 732 N N . SER A 1 92 ? -6.591 19.685 4.685 1.00 92.44 92 SER A N 1
ATOM 733 C CA . SER A 1 92 ? -7.334 20.305 3.586 1.00 92.44 92 SER A CA 1
ATOM 734 C C . SER A 1 92 ? -8.407 19.401 2.984 1.00 92.44 92 SER A C 1
ATOM 736 O O . SER A 1 92 ? -9.399 19.939 2.481 1.00 92.44 92 SER A O 1
ATOM 738 N N . TYR A 1 93 ? -8.239 18.074 3.044 1.00 93.12 93 TYR A N 1
ATOM 739 C CA . TYR A 1 93 ? -9.120 17.111 2.375 1.00 93.12 93 TYR A CA 1
ATOM 740 C C . TYR A 1 93 ? -9.740 16.102 3.347 1.00 93.12 93 TYR A C 1
ATOM 742 O O . TYR A 1 93 ? -10.958 16.128 3.528 1.00 93.12 93 TYR A O 1
ATOM 750 N N . LEU A 1 94 ? -8.942 15.260 4.020 1.00 92.06 94 LEU A N 1
ATOM 751 C CA . LEU A 1 94 ? -9.474 14.173 4.865 1.00 92.06 94 LEU A CA 1
ATOM 752 C C . LEU A 1 94 ? -10.379 14.689 5.989 1.00 92.06 94 LEU A C 1
ATOM 754 O O . LEU A 1 94 ? -11.536 14.286 6.094 1.00 92.06 94 LEU A O 1
ATOM 758 N N . LYS A 1 95 ? -9.902 15.664 6.766 1.00 88.31 95 LYS A N 1
ATOM 759 C CA . LYS A 1 95 ? -10.635 16.220 7.914 1.00 88.31 95 LYS A CA 1
ATOM 760 C C . LYS A 1 95 ? -12.003 16.801 7.542 1.00 88.31 95 LYS A C 1
ATOM 762 O O . LYS A 1 95 ? -12.938 16.768 8.340 1.00 88.31 95 LYS A O 1
ATOM 767 N N . LYS A 1 96 ? -12.148 17.335 6.324 1.00 87.50 96 LYS A N 1
ATOM 768 C CA . LYS A 1 96 ? -13.430 17.875 5.837 1.00 87.50 96 LYS A CA 1
ATOM 769 C C . LYS A 1 96 ? -14.438 16.767 5.534 1.00 87.50 96 LYS A C 1
ATOM 771 O O . LYS A 1 96 ? -15.630 16.961 5.756 1.00 87.50 96 LYS A O 1
ATOM 776 N N . LEU A 1 97 ? -13.963 15.615 5.062 1.00 85.81 97 LEU A N 1
ATOM 777 C CA . LEU A 1 97 ? -14.790 14.444 4.759 1.00 85.81 97 LEU A CA 1
ATOM 778 C C . LEU A 1 97 ? -15.203 13.656 6.013 1.00 85.81 97 LEU A C 1
ATOM 780 O O . LEU A 1 97 ? -16.197 12.932 6.003 1.00 85.81 97 LEU A O 1
ATOM 784 N N . GLU A 1 98 ? -14.477 13.825 7.113 1.00 83.94 98 GLU A N 1
ATOM 785 C CA . GLU A 1 98 ? -14.801 13.229 8.412 1.00 83.94 98 GLU A CA 1
ATOM 786 C C . GLU A 1 98 ? -15.956 13.954 9.131 1.00 83.94 98 GLU A C 1
ATOM 788 O O . GLU A 1 98 ? -16.724 13.335 9.869 1.00 83.94 98 GLU A O 1
ATOM 793 N N . GLY A 1 99 ? -16.120 15.261 8.893 1.00 84.75 99 GLY A N 1
ATOM 794 C CA . GLY A 1 99 ? -17.123 16.110 9.551 1.00 84.75 99 GLY A CA 1
ATOM 795 C C . GLY A 1 99 ? -18.563 15.570 9.513 1.00 84.75 99 GLY A C 1
ATOM 796 O O . GLY A 1 99 ? -19.212 15.558 10.562 1.00 84.75 99 GLY A O 1
ATOM 797 N N . PRO A 1 100 ? -19.073 15.086 8.363 1.00 86.62 100 PRO A N 1
ATOM 798 C CA . PRO A 1 100 ? -20.389 14.454 8.277 1.00 86.62 100 PRO A CA 1
ATOM 799 C C . PRO A 1 100 ? -20.571 13.245 9.205 1.00 86.62 100 PRO A C 1
ATOM 801 O O . PRO A 1 100 ? -21.609 13.147 9.856 1.00 86.62 100 PRO A O 1
ATOM 804 N N . HIS A 1 101 ? -19.561 12.377 9.343 1.00 84.69 101 HIS A N 1
ATOM 805 C CA . HIS A 1 101 ? -19.621 11.218 10.244 1.00 84.69 101 HIS A CA 1
ATOM 806 C C . HIS A 1 101 ? -19.715 11.652 11.710 1.00 84.69 101 HIS A C 1
ATOM 808 O O . HIS A 1 101 ? -20.533 11.133 12.473 1.00 84.69 101 HIS A O 1
ATOM 814 N N . VAL A 1 102 ? -18.926 12.661 12.100 1.00 88.81 102 VAL A N 1
ATOM 815 C CA . VAL A 1 102 ? -19.009 13.254 13.443 1.00 88.81 102 VAL A CA 1
ATOM 816 C C . VAL A 1 102 ? -20.388 13.871 13.667 1.00 88.81 102 VAL A C 1
ATOM 818 O O . VAL A 1 102 ? -20.987 13.674 14.721 1.00 88.81 102 VAL A O 1
ATOM 821 N N . ALA A 1 103 ? -20.917 14.606 12.686 1.00 90.19 103 ALA A N 1
ATOM 822 C CA . ALA A 1 103 ? -22.226 15.241 12.784 1.00 90.19 103 ALA A CA 1
ATOM 823 C C . ALA A 1 103 ? -23.358 14.213 12.932 1.00 90.19 103 ALA A C 1
ATOM 825 O O . ALA A 1 103 ? -24.248 14.410 13.760 1.00 90.19 103 ALA A O 1
ATOM 826 N N . GLU A 1 104 ? -23.314 13.108 12.183 1.00 90.06 104 GLU A N 1
ATOM 827 C CA . GLU A 1 104 ? -24.289 12.021 12.291 1.00 90.06 104 GLU A CA 1
ATOM 828 C C . GLU A 1 104 ? -24.237 11.345 13.667 1.00 90.06 104 GLU A C 1
ATOM 830 O O . GLU A 1 104 ? -25.274 11.201 14.324 1.00 90.06 104 GLU A O 1
ATOM 835 N N . ALA A 1 105 ? -23.038 10.991 14.142 1.00 90.31 105 ALA A N 1
ATOM 836 C CA . ALA A 1 105 ? -22.849 10.412 15.471 1.00 90.31 105 ALA A CA 1
ATOM 837 C C . ALA A 1 105 ? -23.367 11.358 16.567 1.00 90.31 105 ALA A C 1
ATOM 839 O O . ALA A 1 105 ? -24.135 10.955 17.444 1.00 90.31 105 ALA A O 1
ATOM 840 N N . MET A 1 106 ? -23.024 12.644 16.469 1.00 95.31 106 MET A N 1
ATOM 841 C CA . MET A 1 106 ? -23.455 13.660 17.426 1.00 95.31 106 MET A CA 1
ATOM 842 C C . MET A 1 106 ? -24.951 13.940 17.374 1.00 95.31 106 MET A C 1
ATOM 844 O O . MET A 1 106 ? -25.524 14.279 18.407 1.00 95.31 106 MET A O 1
ATOM 848 N N . ARG A 1 107 ? -25.614 13.776 16.223 1.00 94.38 107 ARG A N 1
ATOM 849 C CA . ARG A 1 107 ? -27.067 13.958 16.114 1.00 94.38 107 ARG A CA 1
ATOM 850 C C . ARG A 1 107 ? -27.809 12.997 17.043 1.00 94.38 107 ARG A C 1
ATOM 852 O O . ARG A 1 107 ? -28.726 13.423 17.735 1.00 94.38 107 ARG A O 1
ATOM 859 N N . LYS A 1 108 ? -27.386 11.732 17.115 1.00 92.12 108 LYS A N 1
ATOM 860 C CA . LYS A 1 108 ? -27.998 10.736 18.013 1.00 92.12 108 LYS A CA 1
ATOM 861 C C . LYS A 1 108 ? -27.833 11.111 19.486 1.00 92.12 108 LYS A C 1
ATOM 863 O O . LYS A 1 108 ? -28.752 10.904 20.265 1.00 92.12 108 LYS A O 1
ATOM 868 N N . VAL A 1 109 ? -26.691 11.696 19.846 1.00 94.50 109 VAL A N 1
ATOM 869 C CA . VAL A 1 109 ? -26.390 12.113 21.223 1.00 94.50 109 VAL A CA 1
ATOM 870 C C . VAL A 1 109 ? -27.160 13.377 21.599 1.00 94.50 109 VAL A C 1
ATOM 872 O O . VAL A 1 109 ? -27.861 13.393 22.599 1.00 94.50 109 VAL A O 1
ATOM 875 N N . ILE A 1 110 ? -27.077 14.433 20.788 1.00 95.50 110 ILE A N 1
ATOM 876 C CA . ILE A 1 110 ? -27.675 15.747 21.089 1.00 95.50 110 ILE A CA 1
ATOM 877 C C . ILE A 1 110 ? -29.198 15.660 21.270 1.00 95.50 110 ILE A C 1
ATOM 879 O O . ILE A 1 110 ? -29.758 16.406 22.073 1.00 95.50 110 ILE A O 1
ATOM 883 N N . TYR A 1 111 ? -29.853 14.765 20.528 1.00 95.44 111 TYR A N 1
ATOM 884 C CA . TYR A 1 111 ? -31.303 14.564 20.561 1.00 95.44 111 TYR A CA 1
ATOM 885 C C . TYR A 1 111 ? -31.731 13.311 21.347 1.00 95.44 111 TYR A C 1
ATOM 887 O O . TYR A 1 111 ? -32.858 12.851 21.175 1.00 95.44 111 TYR A O 1
ATOM 895 N N . ALA A 1 112 ? -30.851 12.735 22.174 1.00 95.31 112 ALA A N 1
ATOM 896 C CA . ALA A 1 112 ? -31.211 11.617 23.042 1.00 95.31 112 ALA A CA 1
ATOM 897 C C . ALA A 1 112 ? -32.185 12.058 24.149 1.00 95.31 112 ALA A C 1
ATOM 899 O O . ALA A 1 112 ?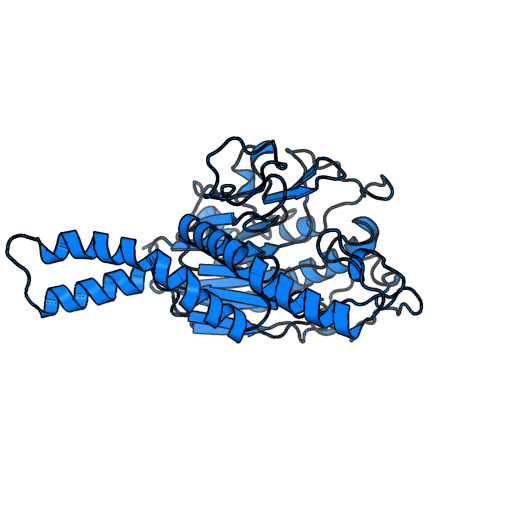 -32.107 13.186 24.638 1.00 95.31 112 ALA A O 1
ATOM 900 N N . GLU A 1 113 ? -33.071 11.145 24.556 1.00 94.44 113 GLU A N 1
ATOM 901 C CA . GLU A 1 113 ? -33.957 11.310 25.710 1.00 94.44 113 GLU A CA 1
ATOM 902 C C . GLU A 1 113 ? -33.649 10.226 26.762 1.00 94.44 113 GLU A C 1
ATOM 904 O O . GLU A 1 113 ? -33.636 9.041 26.410 1.00 94.44 113 GLU A O 1
ATOM 909 N N . PRO A 1 114 ? -33.403 10.592 28.038 1.00 93.81 114 PRO A N 1
ATOM 910 C CA . PRO A 1 114 ? -33.400 11.959 28.573 1.00 93.81 114 PRO A CA 1
ATOM 911 C C . PRO A 1 114 ? -32.260 12.817 27.999 1.00 93.81 114 PRO A C 1
ATOM 913 O O . PRO A 1 114 ? -31.196 12.294 27.667 1.00 93.81 114 PRO A O 1
ATOM 916 N N . ARG A 1 115 ? -32.486 14.137 27.888 1.00 95.50 115 ARG A N 1
ATOM 917 C CA . ARG A 1 115 ? -31.485 15.086 27.369 1.00 95.50 115 ARG A CA 1
ATOM 918 C C . ARG A 1 115 ? -30.140 14.932 28.106 1.00 95.50 115 ARG A C 1
ATOM 920 O O . ARG A 1 115 ? -30.111 15.123 29.325 1.00 95.50 115 ARG A O 1
ATOM 927 N N . PRO A 1 116 ? -29.027 14.692 27.390 1.00 95.56 116 PRO A N 1
ATOM 928 C CA . PRO A 1 116 ? -27.715 14.594 28.012 1.00 95.56 116 PRO A CA 1
ATOM 929 C C . PRO A 1 116 ? -27.216 15.953 28.513 1.00 95.56 116 PRO A C 1
ATOM 931 O O . PRO A 1 116 ? -27.551 17.018 27.984 1.00 95.56 116 PRO A O 1
ATOM 934 N N . SER A 1 117 ? -26.367 15.908 29.529 1.00 97.25 117 SER A N 1
ATOM 935 C CA . SER A 1 117 ? -25.629 17.045 30.066 1.00 97.25 117 SER A CA 1
ATOM 936 C C . SER A 1 117 ? -24.591 17.588 29.074 1.00 97.25 117 SER A C 1
ATOM 938 O O . SER A 1 117 ? -24.173 16.925 28.122 1.00 97.25 117 SER A O 1
ATOM 940 N N . ALA A 1 118 ? -24.117 18.813 29.321 1.00 96.50 118 ALA A N 1
ATOM 941 C CA . ALA A 1 118 ? -23.064 19.424 28.509 1.00 96.50 118 ALA A CA 1
ATOM 942 C C . ALA A 1 118 ? -21.753 18.612 28.523 1.00 96.50 118 ALA A C 1
ATOM 944 O O . ALA A 1 118 ? -21.047 18.577 27.515 1.00 96.50 118 ALA A O 1
ATOM 945 N N . GLU A 1 119 ? -21.451 17.943 29.640 1.00 96.50 119 GLU A N 1
ATOM 946 C CA . GLU A 1 119 ? -20.270 17.089 29.777 1.00 96.50 119 GLU A CA 1
ATOM 947 C C . GLU A 1 119 ? -20.383 15.835 28.906 1.00 96.50 119 GLU A C 1
ATOM 949 O O . GLU A 1 119 ? -19.473 15.539 28.135 1.00 96.50 119 GLU A O 1
ATOM 954 N N . GLU A 1 120 ? -21.532 15.154 28.947 1.00 95.75 120 GLU A N 1
ATOM 955 C CA . GLU A 1 120 ? -21.796 13.975 28.113 1.00 95.75 120 GLU A CA 1
ATOM 956 C C . GLU A 1 120 ? -21.726 14.320 26.619 1.00 95.75 120 GLU A C 1
ATOM 958 O O . GLU A 1 120 ? -21.128 13.583 25.835 1.00 95.75 120 GLU A O 1
ATOM 963 N N . ILE A 1 121 ? -22.259 15.481 26.216 1.00 96.12 121 ILE A N 1
ATOM 964 C CA . ILE A 1 121 ? -22.151 15.971 24.833 1.00 96.12 121 ILE A CA 1
ATOM 965 C C . ILE A 1 121 ? -20.688 16.247 24.454 1.00 96.12 121 ILE A C 1
ATOM 967 O O . ILE A 1 121 ? -20.279 15.928 23.333 1.00 96.12 121 ILE A O 1
ATOM 971 N N . ARG A 1 122 ? -19.893 16.852 25.349 1.00 95.62 122 ARG A N 1
ATOM 972 C CA . ARG A 1 122 ? -18.470 17.124 25.094 1.00 95.62 122 ARG A CA 1
ATOM 973 C C . ARG A 1 122 ? -17.692 15.822 24.923 1.00 95.62 122 ARG A C 1
ATOM 975 O O . ARG A 1 122 ? -17.006 15.665 23.915 1.00 95.62 122 ARG A O 1
ATOM 982 N N . GLN A 1 123 ? -17.856 14.882 25.848 1.00 94.94 123 GLN A N 1
ATOM 983 C CA . GLN A 1 123 ? -17.178 13.590 25.813 1.00 94.94 123 GLN A CA 1
ATOM 984 C C . GLN A 1 123 ? -17.566 12.782 24.567 1.00 94.94 123 GLN A C 1
ATOM 986 O O . GLN A 1 123 ? -16.701 12.250 23.873 1.00 94.94 123 GLN A O 1
ATOM 991 N N . ALA A 1 124 ? -18.854 12.748 24.220 1.00 94.06 124 ALA A N 1
ATOM 992 C CA . ALA A 1 124 ? -19.316 12.086 23.006 1.00 94.06 124 ALA A CA 1
ATOM 993 C C . ALA A 1 124 ? -18.715 12.705 21.735 1.00 94.06 124 ALA A C 1
ATOM 995 O O . ALA A 1 124 ? -18.364 11.983 20.803 1.00 94.06 124 ALA A O 1
ATOM 996 N N . ARG A 1 125 ? -18.548 14.033 21.703 1.00 93.62 125 ARG A N 1
ATOM 997 C CA . ARG A 1 125 ? -17.916 14.730 20.576 1.00 93.62 125 ARG A CA 1
ATOM 998 C C . ARG A 1 125 ? -16.445 14.373 20.442 1.00 93.62 125 ARG A C 1
ATOM 1000 O O . ARG A 1 125 ? -15.988 14.138 19.328 1.00 93.62 125 ARG A O 1
ATOM 1007 N N . GLU A 1 126 ? -15.717 14.321 21.550 1.00 91.38 126 GLU A N 1
ATOM 1008 C CA . GLU A 1 126 ? -14.314 13.901 21.555 1.00 91.38 126 GLU A CA 1
ATOM 1009 C C . GLU A 1 126 ? -14.161 12.465 21.045 1.00 91.38 126 GLU A C 1
ATOM 1011 O O . GLU A 1 126 ? -13.315 12.217 20.186 1.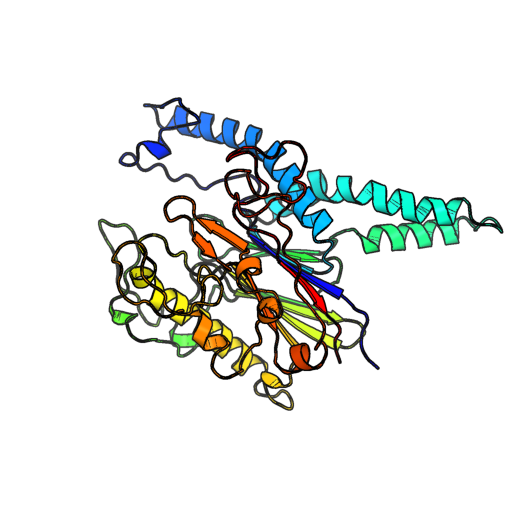00 91.38 126 GLU A O 1
ATOM 1016 N N . ILE A 1 127 ? -15.033 11.550 21.483 1.00 89.69 127 ILE A N 1
ATOM 1017 C CA . ILE A 1 127 ? -15.068 10.160 21.003 1.00 89.69 127 ILE A CA 1
ATOM 1018 C C . ILE A 1 127 ? -15.382 10.106 19.502 1.00 89.69 127 ILE A C 1
ATOM 1020 O O . ILE A 1 127 ? -14.675 9.432 18.754 1.00 89.69 127 ILE A O 1
ATOM 1024 N N . ALA A 1 128 ? -16.401 10.836 19.041 1.00 90.25 128 ALA A N 1
ATOM 1025 C CA . ALA A 1 128 ? -16.799 10.850 17.635 1.00 90.25 128 ALA A CA 1
ATOM 1026 C C . ALA A 1 128 ? -15.692 11.403 16.722 1.00 90.25 128 ALA A C 1
ATOM 1028 O O . ALA A 1 128 ? -15.451 10.850 15.654 1.00 90.25 128 ALA A O 1
ATOM 1029 N N . ILE A 1 129 ? -14.988 12.458 17.148 1.00 89.00 129 ILE A N 1
ATOM 1030 C CA . ILE A 1 129 ? -13.838 13.005 16.413 1.00 89.00 129 ILE A CA 1
ATOM 1031 C C . ILE A 1 129 ? -12.674 12.010 16.423 1.00 89.00 129 ILE A C 1
ATOM 1033 O O . ILE A 1 129 ? -12.076 11.760 15.379 1.00 89.00 129 ILE A O 1
ATOM 1037 N N . ALA A 1 130 ? -12.345 11.427 17.577 1.00 85.75 130 ALA A N 1
ATOM 1038 C CA . ALA A 1 130 ? -11.253 10.462 17.694 1.00 85.75 130 ALA A CA 1
ATOM 1039 C C . ALA A 1 130 ? -11.485 9.195 16.851 1.00 85.75 130 ALA A C 1
ATOM 1041 O O . ALA A 1 130 ? -10.522 8.602 16.373 1.00 85.75 130 ALA A O 1
ATOM 1042 N N . ALA A 1 131 ? -12.745 8.808 16.631 1.00 85.69 131 ALA A N 1
ATOM 1043 C CA . ALA A 1 131 ? -13.110 7.650 15.818 1.00 85.69 131 ALA A CA 1
ATOM 1044 C C . ALA A 1 131 ? -12.815 7.822 14.319 1.00 85.69 131 ALA A C 1
ATOM 1046 O O . ALA A 1 131 ? -12.719 6.825 13.606 1.00 85.69 131 ALA A O 1
ATOM 1047 N N . VAL A 1 132 ? -12.678 9.058 13.831 1.00 87.31 132 VAL A N 1
ATOM 1048 C CA . VAL A 1 132 ? -12.484 9.339 12.399 1.00 87.31 132 VAL A CA 1
ATOM 1049 C C . VAL A 1 132 ? -11.146 10.005 12.093 1.00 87.31 132 VAL A C 1
ATOM 1051 O O . VAL A 1 132 ? -10.561 9.711 11.054 1.00 87.31 132 VAL A O 1
ATOM 1054 N N . ASN A 1 133 ? -10.626 10.812 13.017 1.00 89.25 133 ASN A N 1
ATOM 1055 C CA . ASN A 1 133 ? -9.459 11.657 12.799 1.00 89.25 133 ASN A CA 1
ATOM 1056 C C . ASN A 1 133 ? -8.134 10.881 12.832 1.00 89.25 133 ASN A C 1
ATOM 1058 O O . ASN A 1 133 ? -7.749 10.316 13.861 1.00 89.25 133 ASN A O 1
ATOM 1062 N N . TYR A 1 134 ? -7.371 10.954 11.739 1.00 93.81 134 TYR A N 1
ATOM 1063 C CA . TYR A 1 134 ? -5.983 10.481 11.666 1.00 93.81 134 TYR A CA 1
ATOM 1064 C C . TYR A 1 134 ? -5.023 11.394 12.445 1.00 93.81 134 TYR A C 1
ATOM 1066 O O . TYR A 1 134 ? -4.251 12.191 11.895 1.00 93.81 134 TYR A O 1
ATOM 1074 N N . ARG A 1 135 ? -5.074 11.282 13.775 1.00 92.00 135 ARG A N 1
ATOM 1075 C CA . ARG A 1 135 ? -4.278 12.098 14.698 1.00 92.00 135 ARG A CA 1
ATOM 1076 C C . ARG A 1 135 ? -2.775 11.880 14.533 1.00 92.00 135 ARG A C 1
ATOM 1078 O O . ARG A 1 135 ? -2.012 12.831 14.707 1.00 92.00 135 ARG A O 1
ATOM 1085 N N . TYR A 1 136 ? -2.364 10.660 14.206 1.00 95.81 136 TYR A N 1
ATOM 1086 C CA . TYR A 1 136 ? -0.963 10.278 14.097 1.00 95.81 136 TYR A CA 1
ATOM 1087 C C . TYR A 1 136 ? -0.542 10.241 12.627 1.00 95.81 136 TYR A C 1
ATOM 1089 O O . TYR A 1 136 ? -1.232 9.653 11.795 1.00 95.81 136 TYR A O 1
ATOM 1097 N N . LEU A 1 137 ? 0.574 10.901 12.317 1.00 97.12 137 LEU A N 1
ATOM 1098 C CA . LEU A 1 137 ? 1.117 11.044 10.968 1.00 97.12 137 LEU A CA 1
ATOM 1099 C C . LEU A 1 137 ? 2.642 10.988 11.017 1.00 97.12 137 LEU A C 1
ATOM 1101 O O . LEU A 1 137 ? 3.242 11.706 11.817 1.00 97.12 137 LEU A O 1
ATOM 1105 N N . ASN A 1 138 ? 3.253 10.180 10.152 1.00 97.56 138 ASN A N 1
ATOM 1106 C CA . ASN A 1 138 ? 4.700 10.168 9.952 1.00 97.56 138 ASN A CA 1
ATOM 1107 C C . ASN A 1 138 ? 5.058 9.903 8.485 1.00 97.56 138 ASN A C 1
ATOM 1109 O O . ASN A 1 138 ? 4.348 9.167 7.807 1.00 97.56 138 ASN A O 1
ATOM 1113 N N . VAL A 1 139 ? 6.167 10.480 8.028 1.00 96.38 139 VAL A N 1
ATOM 1114 C CA . VAL A 1 139 ? 6.839 10.167 6.758 1.00 96.38 139 VAL A CA 1
ATOM 1115 C C . VAL A 1 139 ? 8.337 10.225 7.054 1.00 96.38 139 VAL A C 1
ATOM 1117 O O . VAL A 1 139 ? 8.770 11.148 7.747 1.00 96.38 139 VAL A O 1
ATOM 1120 N N . PHE A 1 140 ? 9.103 9.238 6.596 1.00 92.00 140 PHE A N 1
ATOM 1121 C CA . PHE A 1 140 ? 10.566 9.265 6.659 1.00 92.00 140 PHE A CA 1
ATOM 1122 C C . PHE A 1 140 ? 11.138 9.506 5.270 1.00 92.00 140 PHE A C 1
ATOM 1124 O O . PHE A 1 140 ? 10.605 8.963 4.308 1.00 92.00 140 PHE A O 1
ATOM 1131 N N . ASP A 1 141 ? 12.241 10.248 5.192 1.00 89.50 141 ASP A N 1
ATOM 1132 C CA . ASP A 1 141 ? 13.012 10.361 3.957 1.00 89.50 141 ASP A CA 1
ATOM 1133 C C . ASP A 1 141 ? 13.629 8.991 3.626 1.00 89.50 141 ASP A C 1
ATOM 1135 O O . ASP A 1 141 ? 14.439 8.451 4.387 1.00 89.50 141 ASP A O 1
ATOM 1139 N N . GLY A 1 142 ? 13.234 8.418 2.494 1.00 88.50 142 GLY A N 1
ATOM 1140 C CA . GLY A 1 142 ? 13.740 7.157 1.978 1.00 88.50 142 GLY A CA 1
ATOM 1141 C C . GLY A 1 142 ? 14.919 7.335 1.022 1.00 88.50 142 GLY A C 1
ATOM 1142 O O . GLY A 1 142 ? 15.539 8.390 0.892 1.00 88.50 142 GLY A O 1
ATOM 1143 N N . ASN A 1 143 ? 15.246 6.258 0.312 1.00 90.56 143 ASN A N 1
ATOM 1144 C CA . ASN A 1 143 ? 16.353 6.223 -0.646 1.00 90.56 143 ASN A CA 1
ATOM 1145 C C . ASN A 1 143 ? 15.953 6.602 -2.081 1.00 90.56 143 ASN A C 1
ATOM 1147 O O . ASN A 1 143 ? 16.808 6.608 -2.976 1.00 90.56 143 ASN A O 1
ATOM 1151 N N . ASP A 1 144 ? 14.680 6.932 -2.322 1.00 83.88 144 ASP A N 1
ATOM 1152 C CA . ASP A 1 144 ? 14.227 7.312 -3.654 1.00 83.88 144 ASP A CA 1
ATOM 1153 C C . ASP A 1 144 ? 14.555 8.777 -3.928 1.00 83.88 144 ASP A C 1
ATOM 1155 O O . ASP A 1 144 ? 13.998 9.690 -3.325 1.00 83.88 144 ASP A O 1
ATOM 1159 N N . ARG A 1 145 ? 15.415 9.026 -4.918 1.00 74.62 145 ARG A N 1
ATOM 1160 C CA . ARG A 1 145 ? 15.821 10.389 -5.317 1.00 74.62 145 ARG A CA 1
ATOM 1161 C C . ARG A 1 145 ? 14.663 11.244 -5.842 1.00 74.62 145 ARG A C 1
ATOM 1163 O O . ARG A 1 145 ? 14.846 12.427 -6.110 1.00 74.62 145 ARG A O 1
ATOM 1170 N N . ARG A 1 146 ? 13.500 10.629 -6.038 1.00 71.75 146 ARG A N 1
ATOM 1171 C CA . ARG A 1 146 ? 12.249 11.255 -6.449 1.00 71.75 146 ARG A CA 1
ATOM 1172 C C . ARG A 1 146 ? 11.479 11.913 -5.305 1.00 71.75 146 ARG A C 1
ATOM 1174 O O . ARG A 1 146 ? 10.602 12.711 -5.602 1.00 71.75 146 ARG A O 1
ATOM 1181 N N . GLY A 1 147 ? 11.782 11.595 -4.046 1.00 73.44 147 GLY A N 1
ATOM 1182 C CA . GLY A 1 147 ? 10.936 12.010 -2.920 1.00 73.44 147 GLY A CA 1
ATOM 1183 C C . GLY A 1 147 ? 9.581 11.300 -2.948 1.00 73.44 147 GLY A C 1
ATOM 1184 O O . GLY A 1 147 ? 8.544 11.945 -2.880 1.00 73.44 147 GLY A O 1
ATOM 1185 N N . ILE A 1 148 ? 9.595 9.976 -3.156 1.00 81.81 148 ILE A N 1
ATOM 1186 C CA . ILE A 1 148 ? 8.393 9.129 -3.110 1.00 81.81 148 ILE A CA 1
ATOM 1187 C C . ILE A 1 148 ? 8.450 8.200 -1.904 1.00 81.81 148 ILE A C 1
ATOM 1189 O O . ILE A 1 148 ? 8.748 7.008 -2.007 1.00 81.81 148 ILE A O 1
ATOM 1193 N N . ASP A 1 149 ? 8.175 8.776 -0.746 1.00 93.38 149 ASP A N 1
ATOM 1194 C CA . ASP A 1 149 ? 8.427 8.143 0.536 1.00 93.38 149 ASP A CA 1
ATOM 1195 C C . ASP A 1 149 ? 7.234 7.337 1.051 1.00 93.38 149 ASP A C 1
ATOM 1197 O O . ASP A 1 149 ? 6.150 7.284 0.456 1.00 93.38 149 ASP A O 1
ATOM 1201 N N . ILE A 1 150 ? 7.463 6.648 2.168 1.00 96.19 150 ILE A N 1
ATOM 1202 C CA . ILE A 1 150 ? 6.450 5.853 2.853 1.00 96.19 150 ILE A CA 1
ATOM 1203 C C . ILE A 1 150 ? 5.843 6.696 3.968 1.00 96.19 150 ILE A C 1
ATOM 1205 O O . ILE A 1 150 ? 6.531 7.139 4.889 1.00 96.19 150 ILE A O 1
ATOM 1209 N N . GLY A 1 151 ? 4.529 6.887 3.889 1.00 96.69 151 GLY A N 1
ATOM 1210 C CA . GLY A 1 151 ? 3.747 7.568 4.908 1.00 96.69 151 GLY A CA 1
ATOM 1211 C C . GLY A 1 151 ? 2.959 6.601 5.784 1.00 96.69 151 GLY A C 1
ATOM 1212 O O . GLY A 1 151 ? 2.561 5.518 5.361 1.00 96.69 151 GLY A O 1
ATOM 1213 N N . LEU A 1 152 ? 2.682 7.026 7.010 1.00 98.06 152 LEU A N 1
ATOM 1214 C CA . LEU A 1 152 ? 1.774 6.351 7.927 1.00 98.06 152 LEU A CA 1
ATOM 1215 C C . LEU A 1 152 ? 0.760 7.366 8.452 1.00 98.06 152 LEU A C 1
ATOM 1217 O O . LEU A 1 152 ? 1.147 8.365 9.060 1.00 98.06 152 LEU A O 1
ATOM 1221 N N . LEU A 1 153 ? -0.529 7.097 8.245 1.00 97.56 153 LEU A N 1
ATOM 1222 C CA . LEU A 1 153 ? -1.627 7.780 8.930 1.00 97.56 153 LEU A CA 1
ATOM 1223 C C . LEU A 1 153 ? -2.311 6.795 9.870 1.00 97.56 153 LEU A C 1
ATOM 1225 O O . LEU A 1 153 ? -2.569 5.654 9.500 1.00 97.56 153 LEU A O 1
ATOM 1229 N N . SER A 1 154 ? -2.624 7.217 11.091 1.00 97.31 154 SER A N 1
ATOM 1230 C CA . SER A 1 154 ? -3.288 6.335 12.046 1.00 97.31 154 SER A CA 1
ATOM 1231 C C . SER A 1 154 ? -4.218 7.084 12.994 1.00 97.31 154 SER A C 1
ATOM 1233 O O . SER A 1 154 ? -3.929 8.194 13.451 1.00 97.31 154 SER A O 1
ATOM 1235 N N . ARG A 1 155 ? -5.349 6.448 13.301 1.00 94.75 155 ARG A N 1
ATOM 1236 C CA . ARG A 1 155 ? -6.256 6.811 14.401 1.00 94.75 155 ARG A CA 1
ATOM 1237 C C . ARG A 1 155 ? -5.761 6.231 15.728 1.00 94.75 155 ARG A C 1
ATOM 1239 O O . ARG A 1 155 ? -6.049 6.761 16.798 1.00 94.75 155 ARG A O 1
ATOM 1246 N N . ILE A 1 156 ? -4.975 5.158 15.653 1.00 94.81 156 ILE A N 1
ATOM 1247 C CA . ILE A 1 156 ? -4.380 4.453 16.789 1.00 94.81 156 ILE A CA 1
ATOM 1248 C C . ILE A 1 156 ? -2.944 4.939 16.994 1.00 94.81 156 ILE A C 1
ATOM 1250 O O . ILE A 1 156 ? -2.149 4.945 16.056 1.00 94.81 156 ILE A O 1
ATOM 1254 N N . GLY A 1 157 ? -2.584 5.318 18.218 1.00 95.12 157 GLY A N 1
ATOM 1255 C CA . GLY A 1 157 ? -1.206 5.701 18.524 1.00 95.12 157 GLY A CA 1
ATOM 1256 C C . GLY A 1 157 ? -0.248 4.514 18.433 1.00 95.12 157 GLY A C 1
ATOM 1257 O O . GLY A 1 157 ? -0.508 3.460 19.017 1.00 95.12 157 GLY A O 1
ATOM 1258 N N . TRP A 1 158 ? 0.872 4.695 17.738 1.00 96.81 158 TRP A N 1
ATOM 1259 C CA . TRP A 1 158 ? 2.009 3.782 17.828 1.00 96.81 158 TRP A CA 1
ATOM 1260 C C . TRP A 1 158 ? 2.836 4.078 19.086 1.00 96.81 158 TRP A C 1
ATOM 1262 O O . TRP A 1 158 ? 2.859 5.198 19.596 1.00 96.81 158 TRP A O 1
ATOM 1272 N N . GLN A 1 159 ? 3.494 3.046 19.598 1.00 97.75 159 GLN A N 1
ATOM 1273 C CA . GLN A 1 159 ? 4.459 3.103 20.691 1.00 97.75 159 GLN A CA 1
ATOM 1274 C C . GLN A 1 159 ? 5.842 3.521 20.189 1.00 97.75 159 GLN A C 1
ATOM 1276 O O . GLN A 1 159 ? 6.552 4.240 20.883 1.00 97.75 159 GLN A O 1
ATOM 1281 N N . ASP A 1 160 ? 6.210 3.072 18.989 1.00 98.12 160 ASP A N 1
ATOM 1282 C CA . ASP A 1 160 ? 7.504 3.340 18.368 1.00 98.12 160 ASP A CA 1
ATOM 1283 C C . ASP A 1 160 ? 7.375 3.284 16.841 1.00 98.12 160 ASP A C 1
ATOM 1285 O O . ASP A 1 160 ? 6.499 2.591 16.316 1.00 98.12 160 ASP A O 1
ATOM 1289 N N . ILE A 1 161 ? 8.224 4.024 16.132 1.00 98.06 161 ILE A N 1
ATOM 1290 C CA . ILE A 1 161 ? 8.269 4.041 14.669 1.00 98.06 161 ILE A CA 1
ATOM 1291 C C . ILE A 1 161 ? 9.699 4.303 14.189 1.00 98.06 161 ILE A C 1
ATOM 1293 O O . ILE A 1 161 ? 10.380 5.193 14.696 1.00 98.06 161 ILE A O 1
ATOM 1297 N N . ARG A 1 162 ? 10.169 3.526 13.211 1.00 97.94 162 ARG A N 1
ATOM 1298 C CA . ARG A 1 162 ? 11.550 3.584 12.714 1.00 97.94 162 ARG A CA 1
ATOM 1299 C C . ARG A 1 162 ? 11.627 3.348 11.207 1.00 97.94 162 ARG A C 1
ATOM 1301 O O . ARG A 1 162 ? 10.803 2.633 10.643 1.00 97.94 162 ARG A O 1
ATOM 1308 N N . SER A 1 163 ? 12.643 3.939 10.592 1.00 98.00 163 SER A N 1
ATOM 1309 C CA . SER A 1 163 ? 13.056 3.689 9.209 1.00 98.00 163 SER A CA 1
ATOM 1310 C C . SER A 1 163 ? 14.149 2.617 9.178 1.00 98.00 163 SER A C 1
ATOM 1312 O O . SER A 1 163 ? 14.930 2.503 10.128 1.00 98.00 163 SER A O 1
ATOM 1314 N N . HIS A 1 164 ? 14.218 1.854 8.087 1.00 98.31 164 HIS A N 1
ATOM 1315 C CA . HIS A 1 164 ? 15.312 0.919 7.796 1.00 98.31 164 HIS A CA 1
ATOM 1316 C C . HIS A 1 164 ? 16.058 1.290 6.506 1.00 98.31 164 HIS A C 1
ATOM 1318 O O . HIS A 1 164 ? 16.828 0.483 5.984 1.00 98.31 164 HIS A O 1
ATOM 1324 N N . ALA A 1 165 ? 15.876 2.512 5.996 1.00 97.06 165 ALA A N 1
ATOM 1325 C CA . ALA A 1 165 ? 16.523 3.006 4.781 1.00 97.06 165 ALA A CA 1
ATOM 1326 C C . ALA A 1 165 ? 18.060 2.981 4.862 1.00 97.06 165 ALA A C 1
ATOM 1328 O O . ALA A 1 165 ? 18.736 2.945 3.835 1.00 97.06 165 ALA A O 1
ATOM 1329 N N . ASP A 1 166 ? 18.633 2.985 6.066 1.00 97.69 166 ASP A N 1
ATOM 1330 C CA . ASP A 1 166 ? 20.076 2.941 6.296 1.00 97.69 166 ASP A CA 1
ATOM 1331 C C . ASP A 1 166 ? 20.700 1.551 6.085 1.00 97.69 166 ASP A C 1
ATOM 1333 O O . ASP A 1 166 ? 21.912 1.463 5.895 1.00 97.69 166 ASP A O 1
ATOM 1337 N N . LYS A 1 167 ? 19.900 0.476 6.109 1.00 98.50 167 LYS A N 1
ATOM 1338 C CA . LYS A 1 167 ? 20.399 -0.906 6.086 1.00 98.50 167 LYS A CA 1
ATOM 1339 C C . LYS A 1 167 ? 21.086 -1.230 4.771 1.00 98.50 167 LYS A C 1
ATOM 1341 O O . LYS A 1 167 ? 20.547 -0.955 3.700 1.00 98.50 167 LYS A O 1
ATOM 1346 N N . THR A 1 168 ? 22.238 -1.882 4.859 1.00 98.62 168 THR A N 1
ATOM 1347 C CA . THR A 1 168 ? 23.007 -2.383 3.715 1.00 98.62 168 THR A CA 1
ATOM 1348 C C . THR A 1 168 ? 22.766 -3.870 3.460 1.00 98.62 168 THR A C 1
ATOM 1350 O O . THR A 1 168 ? 22.199 -4.582 4.297 1.00 98.62 168 THR A O 1
ATOM 1353 N N . PHE A 1 169 ? 23.212 -4.366 2.302 1.00 98.50 169 PHE A N 1
ATOM 1354 C CA . PHE A 1 169 ? 23.225 -5.808 2.027 1.00 98.50 169 PHE A CA 1
ATOM 1355 C C . PHE A 1 169 ? 24.078 -6.572 3.052 1.00 98.50 169 PHE A C 1
ATOM 1357 O O . PHE A 1 169 ? 23.676 -7.642 3.511 1.00 98.50 169 PHE A O 1
ATOM 1364 N N . ALA A 1 170 ? 25.226 -6.008 3.446 1.00 98.31 170 ALA A N 1
ATOM 1365 C CA . ALA A 1 170 ? 26.119 -6.570 4.455 1.00 98.31 170 ALA A CA 1
ATOM 1366 C C . ALA A 1 170 ? 25.463 -6.637 5.841 1.00 98.31 170 ALA A C 1
ATOM 1368 O O . ALA A 1 170 ? 25.550 -7.672 6.501 1.00 98.31 170 ALA A O 1
ATOM 1369 N N . ASP A 1 171 ? 24.757 -5.582 6.265 1.00 98.50 171 ASP A N 1
ATOM 1370 C CA . ASP A 1 171 ? 24.083 -5.556 7.571 1.00 98.50 171 ASP A CA 1
ATOM 1371 C C . ASP A 1 171 ? 23.091 -6.709 7.718 1.00 98.50 171 ASP A C 1
ATOM 1373 O O . ASP A 1 171 ? 22.948 -7.295 8.798 1.00 98.50 171 ASP A O 1
ATOM 1377 N N . LEU A 1 172 ? 22.374 -7.028 6.637 1.00 98.25 172 LEU A N 1
ATOM 1378 C CA . LEU A 1 172 ? 21.310 -8.027 6.635 1.00 98.25 172 LEU A CA 1
ATOM 1379 C C . LEU A 1 172 ? 21.756 -9.420 6.188 1.00 98.25 172 LEU A C 1
ATOM 1381 O O . LEU A 1 172 ? 21.001 -10.365 6.410 1.00 98.25 172 LEU A O 1
ATOM 1385 N N . ASP A 1 173 ? 22.984 -9.558 5.688 1.00 98.00 173 ASP A N 1
ATOM 1386 C CA . ASP A 1 173 ? 23.514 -10.785 5.081 1.00 98.00 173 ASP A CA 1
ATOM 1387 C C . ASP A 1 173 ? 22.612 -11.304 3.946 1.00 98.00 173 ASP A C 1
ATOM 1389 O O . ASP A 1 173 ? 22.209 -12.464 3.899 1.00 98.00 173 ASP A O 1
ATOM 1393 N N . VAL A 1 174 ? 22.236 -10.398 3.037 1.00 98.19 174 VAL A N 1
ATOM 1394 C CA . VAL A 1 174 ? 21.355 -10.690 1.898 1.00 98.19 174 VAL A CA 1
ATOM 1395 C C . VAL A 1 174 ? 22.107 -10.438 0.598 1.00 98.19 174 VAL A C 1
ATOM 1397 O O . VAL A 1 174 ? 22.575 -9.330 0.353 1.00 98.19 174 VAL A O 1
ATOM 1400 N N . TRP A 1 175 ? 22.210 -11.458 -0.255 1.00 97.50 175 TRP A N 1
ATOM 1401 C CA . TRP A 1 175 ? 22.817 -11.345 -1.585 1.00 97.50 175 TRP A CA 1
ATOM 1402 C C . TRP A 1 175 ? 22.241 -12.412 -2.537 1.00 97.50 175 TRP A C 1
ATOM 1404 O O . TRP A 1 175 ? 22.847 -13.471 -2.703 1.00 97.50 175 TRP A O 1
ATOM 1414 N N . PRO A 1 176 ? 21.031 -12.207 -3.095 1.00 96.00 176 PRO A N 1
ATOM 1415 C CA . PRO A 1 176 ? 20.409 -13.181 -3.990 1.00 96.00 176 PRO A CA 1
ATOM 1416 C C . PRO A 1 176 ? 21.150 -13.309 -5.327 1.00 96.00 176 PRO A C 1
ATOM 1418 O O . PRO A 1 176 ? 21.851 -12.395 -5.759 1.00 96.00 176 PRO A O 1
ATOM 1421 N N . GLU A 1 177 ? 20.929 -14.438 -6.000 1.00 92.81 177 GLU A N 1
ATOM 1422 C CA . GLU A 1 177 ? 21.441 -14.708 -7.347 1.00 92.81 177 GLU A CA 1
ATOM 1423 C C . GLU A 1 177 ? 21.036 -13.615 -8.350 1.00 92.81 177 GLU A C 1
ATOM 1425 O O . GLU A 1 177 ? 19.907 -13.112 -8.332 1.00 92.81 177 GLU A O 1
ATOM 1430 N N . GLY A 1 178 ? 21.970 -13.249 -9.233 1.00 91.94 178 GLY A N 1
ATOM 1431 C CA . GLY A 1 178 ? 21.785 -12.233 -10.266 1.00 91.94 178 GLY A CA 1
ATOM 1432 C C . GLY A 1 178 ? 22.073 -10.808 -9.791 1.00 91.94 178 GLY A C 1
ATOM 1433 O O . GLY A 1 178 ? 22.207 -9.904 -10.620 1.00 91.94 178 GLY A O 1
ATOM 1434 N N . LEU A 1 179 ? 22.222 -10.575 -8.482 1.00 94.88 179 LEU A N 1
ATOM 1435 C CA . LEU A 1 179 ? 22.506 -9.242 -7.950 1.00 94.88 179 LEU A CA 1
ATOM 1436 C C . LEU A 1 179 ? 23.903 -8.738 -8.354 1.00 94.88 179 LEU A C 1
ATOM 1438 O O . LEU A 1 179 ? 24.086 -7.545 -8.577 1.00 94.88 179 LEU A O 1
ATOM 1442 N N . GLU A 1 180 ? 24.872 -9.632 -8.556 1.00 93.62 180 GLU A N 1
ATOM 1443 C CA . GLU A 1 180 ? 26.204 -9.314 -9.090 1.00 93.62 180 GLU A CA 1
ATOM 1444 C C . GLU A 1 180 ? 26.166 -8.717 -10.512 1.00 93.62 180 GLU A C 1
ATOM 1446 O O . GLU A 1 180 ? 27.050 -7.954 -10.920 1.00 93.62 180 GLU A O 1
ATOM 1451 N N . GLN A 1 181 ? 25.110 -9.017 -11.271 1.00 92.50 181 GLN A N 1
ATOM 1452 C CA . GLN A 1 181 ? 24.879 -8.466 -12.606 1.00 92.50 181 GLN A CA 1
ATOM 1453 C C . GLN A 1 181 ? 23.975 -7.232 -12.587 1.00 92.50 181 GLN A C 1
ATOM 1455 O O . GLN A 1 181 ? 23.875 -6.533 -13.596 1.00 92.50 181 GLN A O 1
ATOM 1460 N N . TYR A 1 182 ? 23.365 -6.917 -11.443 1.00 93.50 182 TYR A N 1
ATOM 1461 C CA . TYR A 1 182 ? 22.504 -5.756 -11.318 1.00 93.50 182 TYR A CA 1
ATOM 1462 C C . TYR A 1 182 ? 23.311 -4.460 -11.454 1.00 93.50 182 TYR A C 1
ATOM 1464 O O . TYR A 1 182 ? 24.461 -4.336 -11.008 1.00 93.50 182 TYR A O 1
ATOM 1472 N N . ARG A 1 183 ? 22.700 -3.478 -12.114 1.00 90.81 183 ARG A N 1
ATOM 1473 C CA . ARG A 1 183 ? 23.277 -2.159 -12.350 1.00 90.81 183 ARG A CA 1
ATOM 1474 C C . ARG A 1 183 ? 22.291 -1.082 -11.947 1.00 90.81 183 ARG A C 1
ATOM 1476 O O . ARG A 1 183 ? 21.094 -1.207 -12.190 1.00 90.81 183 ARG A O 1
ATOM 1483 N N . GLU A 1 184 ? 22.805 0.002 -11.388 1.00 87.94 184 GLU A N 1
ATOM 1484 C CA . GLU A 1 184 ? 22.009 1.182 -11.077 1.00 87.94 184 GLU A CA 1
ATOM 1485 C C . GLU A 1 184 ? 22.707 2.473 -11.477 1.00 87.94 184 GLU A C 1
ATOM 1487 O O . GLU A 1 184 ? 23.921 2.515 -11.652 1.00 87.94 184 GLU A O 1
ATOM 1492 N N . GLY A 1 185 ? 21.932 3.545 -11.588 1.00 82.31 185 GLY A N 1
ATOM 1493 C CA . GLY A 1 185 ? 22.424 4.834 -12.053 1.00 82.31 185 GLY A CA 1
ATOM 1494 C C . GLY A 1 185 ? 21.890 5.183 -13.440 1.00 82.31 185 GLY A C 1
ATOM 1495 O O . GLY A 1 185 ? 20.982 4.515 -13.942 1.00 82.31 185 GLY A O 1
ATOM 1496 N N . PRO A 1 186 ? 22.380 6.284 -14.020 1.00 79.50 186 PRO A N 1
ATOM 1497 C CA . PRO A 1 186 ? 21.894 6.764 -15.301 1.00 79.50 186 PRO A CA 1
ATOM 1498 C C . PRO A 1 186 ? 22.333 5.823 -16.446 1.00 79.50 186 PRO A C 1
ATOM 1500 O O . PRO A 1 186 ? 23.344 5.130 -16.305 1.00 79.50 186 PRO A O 1
ATOM 1503 N N . PRO A 1 187 ? 21.584 5.765 -17.568 1.00 77.12 187 PRO A N 1
ATOM 1504 C CA . PRO A 1 187 ? 21.832 4.797 -18.645 1.00 77.12 187 PRO A CA 1
ATOM 1505 C C . PRO A 1 187 ? 23.224 4.885 -19.284 1.00 77.12 187 PRO A C 1
ATOM 1507 O O . PRO A 1 187 ? 23.740 3.889 -19.779 1.00 77.12 187 PRO A O 1
ATOM 1510 N N . ASP A 1 188 ? 23.819 6.073 -19.279 1.00 84.38 188 ASP A N 1
ATOM 1511 C CA . ASP A 1 188 ? 25.134 6.384 -19.837 1.00 84.38 188 ASP A CA 1
ATOM 1512 C C . ASP A 1 188 ? 26.296 6.034 -18.896 1.00 84.38 188 ASP A C 1
ATOM 1514 O O . ASP A 1 188 ? 27.427 5.877 -19.354 1.00 84.38 188 ASP A O 1
ATOM 1518 N N . ASN A 1 189 ? 26.037 5.879 -17.594 1.00 87.00 189 ASN A N 1
ATOM 1519 C CA . ASN A 1 189 ? 27.053 5.496 -16.616 1.00 87.00 189 ASN A CA 1
ATOM 1520 C C . ASN A 1 189 ? 26.479 4.623 -15.481 1.00 87.00 189 ASN A C 1
ATOM 1522 O O . ASN A 1 189 ? 26.427 5.051 -14.320 1.00 87.00 189 ASN A O 1
ATOM 1526 N N . PRO A 1 190 ? 26.022 3.399 -15.797 1.00 90.69 190 PRO A N 1
ATOM 1527 C CA . PRO A 1 190 ? 25.534 2.469 -14.794 1.00 90.69 190 PRO A CA 1
ATOM 1528 C C . PRO A 1 190 ? 26.685 1.948 -13.924 1.00 90.69 190 PRO A C 1
ATOM 1530 O O . PRO A 1 190 ? 27.744 1.573 -14.427 1.00 90.69 190 PRO A O 1
ATOM 1533 N N . ARG A 1 191 ? 26.458 1.832 -12.613 1.00 94.19 191 ARG A N 1
ATOM 1534 C CA . ARG A 1 191 ? 27.402 1.216 -11.673 1.00 94.19 191 ARG A CA 1
ATOM 1535 C C . ARG A 1 191 ? 26.908 -0.133 -11.167 1.00 94.19 191 ARG A C 1
ATOM 1537 O O . ARG A 1 191 ? 25.707 -0.377 -11.072 1.00 94.19 191 ARG A O 1
ATOM 1544 N N . PHE A 1 192 ? 27.855 -0.979 -10.784 1.00 95.00 192 PHE A N 1
ATOM 1545 C CA . PHE A 1 192 ? 27.590 -2.184 -10.005 1.00 95.00 192 PHE A CA 1
ATOM 1546 C C . PHE A 1 192 ? 27.212 -1.825 -8.564 1.00 95.00 192 PHE A C 1
ATOM 1548 O O . PHE A 1 192 ? 27.650 -0.798 -8.030 1.00 95.00 192 PHE A O 1
ATOM 1555 N N . ILE A 1 193 ? 26.429 -2.704 -7.945 1.00 94.69 193 ILE A N 1
ATOM 1556 C CA . ILE A 1 193 ? 26.113 -2.653 -6.517 1.00 94.69 193 ILE A CA 1
ATOM 1557 C C . ILE A 1 193 ? 27.131 -3.492 -5.739 1.00 94.69 193 ILE A C 1
ATOM 1559 O O . ILE A 1 193 ? 27.574 -4.538 -6.214 1.00 94.69 193 ILE A O 1
ATOM 1563 N N . THR A 1 194 ? 27.509 -3.030 -4.550 1.00 95.69 194 THR A N 1
ATOM 1564 C CA . THR A 1 194 ? 28.384 -3.735 -3.605 1.00 95.69 194 THR A CA 1
ATOM 1565 C C . THR A 1 194 ? 27.630 -4.090 -2.324 1.00 95.69 194 THR A C 1
ATOM 1567 O O . THR A 1 194 ? 26.513 -3.633 -2.088 1.00 95.69 194 THR A O 1
ATOM 1570 N N . LYS A 1 195 ? 28.238 -4.914 -1.461 1.00 97.06 195 LYS A N 1
ATOM 1571 C CA . LYS A 1 195 ? 27.619 -5.308 -0.186 1.00 97.06 195 LYS A CA 1
ATOM 1572 C C . LYS A 1 195 ? 27.405 -4.139 0.786 1.00 97.06 195 LYS A C 1
ATOM 1574 O O . LYS A 1 195 ? 26.520 -4.222 1.631 1.00 97.06 195 LYS A O 1
ATOM 1579 N N . ASP A 1 196 ? 28.175 -3.065 0.643 1.00 97.38 196 ASP A N 1
ATOM 1580 C CA . ASP A 1 196 ? 28.088 -1.874 1.496 1.00 97.38 196 ASP A CA 1
ATOM 1581 C C . ASP A 1 196 ? 27.020 -0.879 1.016 1.00 97.38 196 ASP A C 1
ATOM 1583 O O . ASP A 1 196 ? 26.728 0.108 1.691 1.00 97.38 196 ASP A O 1
ATOM 1587 N N . ASP A 1 197 ? 26.421 -1.114 -0.154 1.00 97.38 197 ASP A N 1
ATOM 1588 C CA . ASP A 1 197 ? 25.292 -0.317 -0.608 1.00 97.38 197 ASP A CA 1
ATOM 1589 C C . ASP A 1 197 ? 24.052 -0.585 0.252 1.00 97.38 197 ASP A C 1
ATOM 1591 O O . ASP A 1 197 ? 23.831 -1.692 0.751 1.00 97.38 197 ASP A O 1
ATOM 1595 N N . ARG A 1 198 ? 23.196 0.436 0.382 1.00 97.25 198 ARG A N 1
ATOM 1596 C CA . ARG A 1 198 ? 21.870 0.307 1.012 1.00 97.25 198 ARG A CA 1
ATOM 1597 C C . ARG A 1 198 ? 21.078 -0.819 0.334 1.00 97.25 198 ARG A C 1
ATOM 1599 O O . ARG A 1 198 ? 21.265 -1.062 -0.850 1.00 97.25 198 ARG A O 1
ATOM 1606 N N . ILE A 1 199 ? 20.177 -1.506 1.016 1.00 97.75 199 ILE A N 1
ATOM 1607 C CA . ILE A 1 199 ? 19.388 -2.579 0.391 1.00 97.75 199 ILE A CA 1
ATOM 1608 C C . ILE A 1 199 ? 18.064 -2.048 -0.161 1.00 97.75 199 ILE A C 1
ATOM 1610 O O . ILE A 1 199 ? 17.744 -2.269 -1.326 1.00 97.75 199 ILE A O 1
ATOM 1614 N N . PHE A 1 200 ? 17.348 -1.247 0.629 1.00 97.38 200 PHE A N 1
ATOM 1615 C CA . PHE A 1 200 ? 16.073 -0.662 0.225 1.00 97.38 200 PHE A CA 1
ATOM 1616 C C . PHE A 1 200 ? 16.285 0.503 -0.737 1.00 97.38 200 PHE A C 1
ATOM 1618 O O . PHE A 1 200 ? 17.050 1.422 -0.452 1.00 97.38 200 PHE A O 1
ATOM 1625 N N . ARG A 1 201 ? 15.597 0.493 -1.880 1.00 94.75 201 ARG A N 1
ATOM 1626 C CA . ARG A 1 201 ? 15.630 1.599 -2.851 1.00 94.75 201 ARG A CA 1
ATOM 1627 C C . ARG A 1 201 ? 14.664 2.727 -2.490 1.00 94.75 201 ARG A C 1
ATOM 1629 O O . ARG A 1 201 ? 14.846 3.839 -2.971 1.00 94.75 201 ARG A O 1
ATOM 1636 N N . ARG A 1 202 ? 13.671 2.447 -1.642 1.00 93.44 202 ARG A N 1
ATOM 1637 C CA . ARG A 1 202 ? 12.840 3.442 -0.946 1.00 93.44 202 ARG A CA 1
ATOM 1638 C C . ARG A 1 202 ? 13.080 3.326 0.554 1.00 93.44 202 ARG A C 1
ATOM 1640 O O . ARG A 1 202 ? 14.150 3.718 1.005 1.00 93.44 202 ARG A O 1
ATOM 1647 N N . ASP A 1 203 ? 12.159 2.741 1.302 1.00 95.38 203 ASP A N 1
ATOM 1648 C CA . ASP A 1 203 ? 12.327 2.456 2.727 1.00 95.38 203 ASP A CA 1
ATOM 1649 C C . ASP A 1 203 ? 11.552 1.178 3.095 1.00 95.38 203 ASP A C 1
ATOM 1651 O O . ASP A 1 203 ? 10.727 0.679 2.322 1.00 95.38 203 ASP A O 1
ATOM 1655 N N . LEU A 1 204 ? 11.816 0.666 4.291 1.00 98.19 204 LEU A N 1
ATOM 1656 C CA . LEU A 1 204 ? 10.932 -0.199 5.049 1.00 98.19 204 LEU A CA 1
ATOM 1657 C C . LEU A 1 204 ? 10.643 0.502 6.381 1.00 98.19 204 LEU A C 1
ATOM 1659 O O . LEU A 1 204 ? 11.504 0.565 7.257 1.00 98.19 204 LEU A O 1
ATOM 1663 N N . VAL A 1 205 ? 9.425 1.008 6.548 1.00 98.56 205 VAL A N 1
ATOM 1664 C CA . VAL A 1 205 ? 9.005 1.668 7.790 1.00 98.56 205 VAL A CA 1
ATOM 1665 C C . VAL A 1 205 ? 8.416 0.634 8.735 1.00 98.56 205 VAL A C 1
ATOM 1667 O O . VAL A 1 205 ? 7.492 -0.086 8.376 1.00 98.56 205 VAL A O 1
ATOM 1670 N N . GLU A 1 206 ? 8.923 0.575 9.958 1.00 98.69 206 GLU A N 1
ATOM 1671 C CA . GLU A 1 206 ? 8.432 -0.320 11.000 1.00 98.69 206 GLU A CA 1
ATOM 1672 C C . GLU A 1 206 ? 7.741 0.493 12.099 1.00 98.69 206 GLU A C 1
ATOM 1674 O O . GLU A 1 206 ? 8.334 1.419 12.650 1.00 98.69 206 GLU A O 1
ATOM 1679 N N . ALA A 1 207 ? 6.501 0.138 12.434 1.00 98.75 207 ALA A N 1
ATOM 1680 C CA . ALA A 1 207 ? 5.708 0.797 13.467 1.00 98.75 207 ALA A CA 1
ATOM 1681 C C . ALA A 1 207 ? 5.149 -0.219 14.469 1.00 98.75 207 ALA A C 1
ATOM 1683 O O . ALA A 1 207 ? 4.527 -1.213 14.091 1.00 98.75 207 ALA A O 1
ATOM 168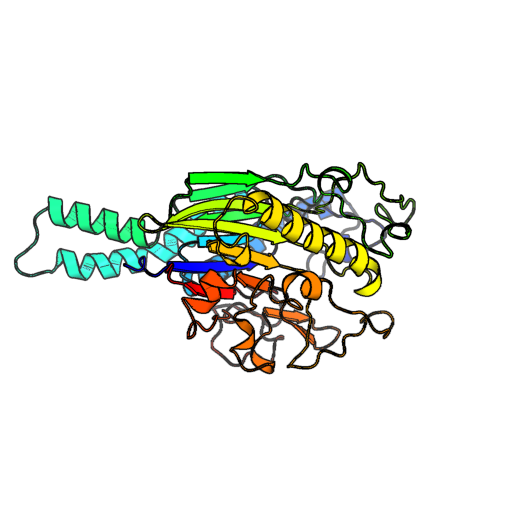4 N N . ASP A 1 208 ? 5.341 0.055 15.755 1.00 98.69 208 ASP A N 1
ATOM 1685 C CA . ASP A 1 208 ? 4.857 -0.777 16.848 1.00 98.69 208 ASP A CA 1
ATOM 1686 C C . ASP A 1 208 ? 3.583 -0.202 17.445 1.00 98.69 208 ASP A C 1
ATOM 1688 O O . ASP A 1 208 ? 3.548 0.936 17.900 1.00 98.69 208 ASP A O 1
ATOM 1692 N N . PHE A 1 209 ? 2.538 -1.011 17.510 1.00 98.50 209 PHE A N 1
ATOM 1693 C CA . PHE A 1 209 ? 1.250 -0.653 18.076 1.00 98.50 209 PHE A CA 1
ATOM 1694 C C . PHE A 1 209 ? 0.945 -1.486 19.312 1.00 98.50 209 PHE A C 1
ATOM 1696 O O . PHE A 1 209 ? 1.397 -2.622 19.468 1.00 98.50 209 PHE A O 1
ATOM 1703 N N . ASN A 1 210 ? 0.106 -0.917 20.171 1.00 96.88 210 ASN A N 1
ATOM 1704 C CA . ASN A 1 210 ? -0.576 -1.647 21.223 1.00 96.88 210 ASN A CA 1
ATOM 1705 C C . ASN A 1 210 ? -2.084 -1.563 20.958 1.00 96.88 210 ASN A C 1
ATOM 1707 O O . ASN A 1 210 ? -2.679 -0.493 21.086 1.00 96.88 210 ASN A O 1
ATOM 1711 N N . ILE A 1 211 ? -2.685 -2.683 20.553 1.00 96.06 211 ILE A N 1
ATOM 1712 C CA . ILE A 1 211 ? -4.119 -2.793 20.278 1.00 96.06 211 ILE A CA 1
ATOM 1713 C C . ILE A 1 211 ? -4.766 -3.522 21.459 1.00 96.06 211 ILE A C 1
ATOM 1715 O O . ILE A 1 211 ? -4.667 -4.742 21.576 1.00 96.06 211 ILE A O 1
ATOM 1719 N N . ASP A 1 212 ? -5.393 -2.769 22.361 1.00 93.19 212 ASP A N 1
ATOM 1720 C CA . ASP A 1 212 ? -6.062 -3.273 23.572 1.00 93.19 212 ASP A CA 1
ATOM 1721 C C . ASP A 1 212 ? -5.185 -4.202 24.433 1.00 93.19 212 ASP A C 1
ATOM 1723 O O . ASP A 1 212 ? -5.584 -5.297 24.835 1.00 93.19 212 ASP A O 1
ATOM 1727 N N . GLY A 1 213 ? -3.952 -3.777 24.705 1.00 93.94 213 GLY A N 1
ATOM 1728 C CA . GLY A 1 213 ? -2.982 -4.528 25.505 1.00 93.94 213 GLY A CA 1
ATOM 1729 C C . GLY A 1 213 ? -2.156 -5.543 24.712 1.00 93.94 213 GLY A C 1
ATOM 1730 O O . GLY A 1 213 ? -1.363 -6.269 25.313 1.00 93.94 213 GLY A O 1
ATOM 1731 N N . ARG A 1 214 ? -2.316 -5.622 23.384 1.00 95.44 214 ARG A N 1
ATOM 1732 C CA . ARG A 1 214 ? -1.641 -6.609 22.530 1.00 95.44 214 ARG A CA 1
ATOM 1733 C C . ARG A 1 214 ? -0.655 -5.946 21.567 1.00 95.44 214 ARG A C 1
ATOM 1735 O O . ARG A 1 214 ? -1.059 -5.036 20.842 1.00 95.44 214 ARG A O 1
ATOM 1742 N N . PRO A 1 215 ? 0.615 -6.392 21.524 1.00 96.88 215 PRO A N 1
ATOM 1743 C CA . PRO A 1 215 ? 1.598 -5.831 20.607 1.00 96.88 215 PRO A CA 1
ATOM 1744 C C . PRO A 1 215 ? 1.284 -6.222 19.161 1.00 96.88 215 PRO A C 1
ATOM 1746 O O . PRO A 1 215 ? 0.944 -7.370 18.890 1.00 96.88 215 PRO A O 1
ATOM 1749 N N . PHE A 1 216 ? 1.440 -5.285 18.234 1.00 98.62 216 PHE A N 1
ATOM 1750 C CA . PHE A 1 216 ? 1.342 -5.527 16.797 1.00 98.62 216 PHE A CA 1
ATOM 1751 C C . PHE A 1 216 ? 2.405 -4.707 16.073 1.00 98.62 216 PHE A C 1
ATOM 1753 O O . PHE A 1 216 ? 2.474 -3.500 16.282 1.00 98.62 216 PHE A O 1
ATOM 1760 N N . THR A 1 217 ? 3.223 -5.341 15.234 1.00 98.88 217 THR A N 1
ATOM 1761 C CA . THR A 1 217 ? 4.239 -4.635 14.437 1.00 98.88 217 THR A CA 1
ATOM 1762 C C . THR A 1 217 ? 3.813 -4.572 12.973 1.00 98.88 217 THR A C 1
ATOM 1764 O O . THR A 1 217 ? 3.578 -5.599 12.340 1.00 98.88 217 THR A O 1
ATOM 1767 N N . LEU A 1 218 ? 3.744 -3.368 12.421 1.00 98.88 218 LEU A N 1
ATOM 1768 C CA . LEU A 1 218 ? 3.497 -3.127 11.006 1.00 98.88 218 LEU A CA 1
ATOM 1769 C C . LEU A 1 218 ? 4.816 -2.829 10.290 1.00 98.88 218 LEU A C 1
ATOM 1771 O O . LEU A 1 218 ? 5.594 -2.008 10.767 1.00 98.88 218 LEU A O 1
ATOM 1775 N N . PHE A 1 219 ? 5.025 -3.451 9.134 1.00 98.88 219 PHE A N 1
ATOM 1776 C CA . PHE A 1 219 ? 6.118 -3.164 8.210 1.00 98.88 219 PHE A CA 1
ATOM 1777 C C . PHE A 1 219 ? 5.541 -2.608 6.906 1.00 98.88 219 PHE A C 1
ATOM 1779 O O . PHE A 1 219 ? 4.841 -3.318 6.193 1.00 98.88 219 PHE A O 1
ATOM 1786 N N . CYS A 1 220 ? 5.819 -1.351 6.584 1.00 98.50 220 CYS A N 1
ATOM 1787 C CA . CYS A 1 220 ? 5.358 -0.688 5.368 1.00 98.50 220 CYS A CA 1
ATOM 1788 C C . CYS A 1 220 ? 6.498 -0.616 4.352 1.00 98.50 220 CYS A C 1
ATOM 1790 O O . CYS A 1 220 ? 7.574 -0.123 4.688 1.00 98.50 220 CYS A O 1
ATOM 1792 N N . CYS A 1 221 ? 6.272 -1.054 3.116 1.00 97.88 221 CYS A N 1
ATOM 1793 C CA . CYS A 1 221 ? 7.288 -1.063 2.066 1.00 97.88 221 CYS A CA 1
ATOM 1794 C C . CYS A 1 221 ? 6.791 -0.435 0.756 1.00 97.88 221 CYS A C 1
ATOM 1796 O O . CYS A 1 221 ? 5.593 -0.275 0.523 1.00 97.88 221 CYS A O 1
ATOM 1798 N N . HIS A 1 222 ? 7.745 -0.082 -0.098 1.00 97.62 222 HIS A N 1
ATOM 1799 C CA . HIS A 1 222 ? 7.520 0.222 -1.504 1.00 97.62 222 HIS A CA 1
ATOM 1800 C C . HIS A 1 222 ? 8.710 -0.353 -2.281 1.00 97.62 222 HIS A C 1
ATOM 1802 O O . HIS A 1 222 ? 9.778 0.257 -2.343 1.00 97.62 222 HIS A O 1
ATOM 1808 N N . LEU A 1 223 ? 8.560 -1.560 -2.825 1.00 97.38 223 LEU A N 1
ATOM 1809 C CA . LEU A 1 223 ? 9.673 -2.280 -3.458 1.00 97.38 223 LEU A CA 1
ATOM 1810 C C . LEU A 1 223 ? 10.008 -1.695 -4.826 1.00 97.38 223 LEU A C 1
ATOM 1812 O O . LEU A 1 223 ? 9.161 -1.060 -5.454 1.00 97.38 223 LEU A O 1
ATOM 1816 N N . LYS A 1 224 ? 11.241 -1.901 -5.298 1.00 95.38 224 LYS A N 1
ATOM 1817 C CA . LYS A 1 224 ? 11.779 -1.420 -6.578 1.00 95.38 224 LYS A CA 1
ATOM 1818 C C . LYS A 1 224 ? 10.799 -1.636 -7.741 1.00 95.38 224 LYS A C 1
ATOM 1820 O O . LYS A 1 224 ? 10.350 -2.744 -7.980 1.00 95.38 224 LYS A O 1
ATOM 1825 N N . SER A 1 225 ? 10.522 -0.578 -8.512 1.00 92.50 225 SER A N 1
ATOM 1826 C CA . SER A 1 225 ? 9.616 -0.649 -9.671 1.00 92.50 225 SER A CA 1
ATOM 1827 C C . SER A 1 225 ? 10.095 -1.610 -10.759 1.00 92.50 225 SER A C 1
ATOM 1829 O O . SER A 1 225 ? 11.303 -1.729 -10.971 1.00 92.50 225 SER A O 1
ATOM 1831 N N . MET A 1 226 ? 9.149 -2.159 -11.529 1.00 91.62 226 MET A N 1
ATOM 1832 C CA . MET A 1 226 ? 9.405 -2.978 -12.729 1.00 91.62 226 MET A CA 1
ATOM 1833 C C . MET A 1 226 ? 9.871 -2.182 -13.958 1.00 91.62 226 MET A C 1
ATOM 1835 O O . MET A 1 226 ? 9.998 -2.737 -15.042 1.00 91.62 226 MET A O 1
ATOM 1839 N N . THR A 1 227 ? 10.126 -0.877 -13.830 1.00 86.12 227 THR A N 1
ATOM 1840 C CA . THR A 1 227 ? 10.546 -0.033 -14.958 1.00 86.12 227 THR A CA 1
ATOM 1841 C C . THR A 1 227 ? 11.795 -0.601 -15.638 1.00 86.12 227 THR A C 1
ATOM 1843 O O . THR A 1 227 ? 12.825 -0.761 -14.986 1.00 86.12 227 THR A O 1
ATOM 1846 N N . GLY A 1 228 ? 11.707 -0.841 -16.950 1.00 83.56 228 GLY A N 1
ATOM 1847 C CA . GLY A 1 228 ? 12.765 -1.481 -17.740 1.00 83.56 228 GLY A CA 1
ATOM 1848 C C . GLY A 1 228 ? 12.609 -2.997 -17.897 1.00 83.56 228 GLY A C 1
ATOM 1849 O O . GLY A 1 228 ? 13.476 -3.621 -18.497 1.00 83.56 228 GLY A O 1
ATOM 1850 N N . GLY A 1 229 ? 11.522 -3.577 -17.385 1.00 88.12 229 GLY A N 1
ATOM 1851 C CA . GLY A 1 229 ? 11.253 -5.008 -17.433 1.00 88.12 229 GLY A CA 1
ATOM 1852 C C . GLY A 1 229 ? 11.231 -5.625 -16.038 1.00 88.12 229 GLY A C 1
ATOM 1853 O O . GLY A 1 229 ? 11.941 -5.221 -15.105 1.00 88.12 229 GLY A O 1
ATOM 1854 N N . ARG A 1 230 ? 10.401 -6.653 -15.905 1.00 91.94 230 ARG A N 1
ATOM 1855 C CA . ARG A 1 230 ? 10.228 -7.424 -14.681 1.00 91.94 230 ARG A CA 1
ATOM 1856 C C . ARG A 1 230 ? 11.510 -8.187 -14.333 1.00 91.94 230 ARG A C 1
ATOM 1858 O O . ARG A 1 230 ? 11.962 -8.115 -13.190 1.00 91.94 230 ARG A O 1
ATOM 1865 N N . THR A 1 231 ? 12.140 -8.835 -15.308 1.00 92.00 231 THR A N 1
ATOM 1866 C CA . THR A 1 231 ? 13.392 -9.590 -15.172 1.00 92.00 231 THR A CA 1
ATOM 1867 C C . THR A 1 231 ? 14.555 -8.683 -14.789 1.00 92.00 231 THR A C 1
ATOM 1869 O O . THR A 1 231 ? 15.254 -8.968 -13.817 1.00 92.00 231 THR A O 1
ATOM 1872 N N . ALA A 1 232 ? 14.705 -7.536 -15.459 1.00 90.75 232 ALA A N 1
ATOM 1873 C CA . ALA A 1 232 ? 15.805 -6.596 -15.221 1.00 90.75 232 ALA A CA 1
ATOM 1874 C C . ALA A 1 232 ? 15.863 -6.075 -13.772 1.00 90.75 232 ALA A C 1
ATOM 1876 O O . ALA A 1 232 ? 16.932 -5.790 -13.235 1.00 90.75 232 ALA A O 1
ATOM 1877 N N . THR A 1 233 ? 14.706 -5.958 -13.120 1.00 93.31 233 THR A N 1
ATOM 1878 C CA . THR A 1 233 ? 14.571 -5.405 -11.763 1.00 93.31 233 THR A CA 1
ATOM 1879 C C . THR A 1 233 ? 14.336 -6.471 -10.693 1.00 93.31 233 THR A C 1
ATOM 1881 O O . THR A 1 233 ? 14.327 -6.163 -9.497 1.00 93.31 233 THR A O 1
ATOM 1884 N N . ARG A 1 234 ? 14.164 -7.737 -11.096 1.00 95.06 234 ARG A N 1
ATOM 1885 C CA . ARG A 1 234 ? 13.803 -8.853 -10.215 1.00 95.06 234 ARG A CA 1
ATOM 1886 C C . ARG A 1 234 ? 14.821 -9.082 -9.102 1.00 95.06 234 ARG A C 1
ATOM 1888 O O . ARG A 1 234 ? 14.411 -9.218 -7.956 1.00 95.06 234 ARG A O 1
ATOM 1895 N N . ALA A 1 235 ? 16.120 -9.107 -9.411 1.00 95.75 235 ALA A N 1
ATOM 1896 C CA . ALA A 1 235 ? 17.163 -9.393 -8.417 1.00 95.75 235 ALA A CA 1
ATOM 1897 C C . ALA A 1 235 ? 17.158 -8.382 -7.254 1.00 95.75 235 ALA A C 1
ATOM 1899 O O . ALA A 1 235 ? 17.310 -8.763 -6.095 1.00 95.75 235 ALA A O 1
ATOM 1900 N N . MET A 1 236 ? 16.899 -7.103 -7.551 1.00 96.94 236 MET A N 1
ATOM 1901 C CA . MET A 1 236 ? 16.755 -6.069 -6.525 1.00 96.94 236 MET A CA 1
ATOM 1902 C C . MET A 1 236 ? 15.489 -6.271 -5.686 1.00 96.94 236 MET A C 1
ATOM 1904 O O . MET A 1 236 ? 15.574 -6.290 -4.462 1.00 96.94 236 MET A O 1
ATOM 1908 N N . ARG A 1 237 ? 14.329 -6.497 -6.322 1.00 97.56 237 ARG A N 1
ATOM 1909 C CA . ARG A 1 237 ? 13.078 -6.789 -5.595 1.00 97.56 237 ARG A CA 1
ATOM 1910 C C . ARG A 1 237 ? 13.221 -8.024 -4.701 1.00 97.56 237 ARG A C 1
ATOM 1912 O O . ARG A 1 237 ? 12.800 -8.002 -3.551 1.00 97.56 237 ARG A O 1
ATOM 1919 N N . GLN A 1 238 ? 13.880 -9.075 -5.192 1.00 97.75 238 GLN A N 1
ATOM 1920 C CA . GLN A 1 238 ? 14.204 -10.277 -4.419 1.00 97.75 238 GLN A CA 1
ATOM 1921 C C . GLN A 1 238 ? 15.044 -9.940 -3.182 1.00 97.75 238 GLN A C 1
ATOM 1923 O O . GLN A 1 238 ? 14.766 -10.453 -2.100 1.00 97.75 238 GLN A O 1
ATOM 1928 N N . ALA A 1 239 ? 16.051 -9.075 -3.321 1.00 98.38 239 ALA A N 1
ATOM 1929 C CA . ALA A 1 239 ? 16.877 -8.663 -2.195 1.00 98.38 239 ALA A CA 1
ATOM 1930 C C . ALA A 1 239 ? 16.081 -7.866 -1.154 1.00 98.38 239 ALA A C 1
ATOM 1932 O O . ALA A 1 239 ? 16.198 -8.147 0.035 1.00 98.38 239 ALA A O 1
ATOM 1933 N N . GLU A 1 240 ? 15.233 -6.925 -1.576 1.00 98.62 240 GLU A N 1
ATOM 1934 C CA . GLU A 1 240 ? 14.379 -6.156 -0.661 1.00 98.62 240 GLU A CA 1
ATOM 1935 C C . GLU A 1 240 ? 13.382 -7.059 0.084 1.00 98.62 240 GLU A C 1
ATOM 1937 O O . GLU A 1 240 ? 13.198 -6.922 1.293 1.00 98.62 240 GLU A O 1
ATOM 1942 N N . VAL A 1 241 ? 12.793 -8.044 -0.598 1.00 98.56 241 VAL A N 1
ATOM 1943 C CA . VAL A 1 241 ? 11.899 -9.034 0.022 1.00 98.56 241 VAL A CA 1
ATOM 1944 C C . VAL A 1 241 ? 12.634 -9.888 1.066 1.00 98.56 241 VAL A C 1
ATOM 1946 O O . VAL A 1 241 ? 12.145 -10.071 2.185 1.00 98.56 241 VAL A O 1
ATOM 1949 N N . LEU A 1 242 ? 13.831 -10.381 0.736 1.00 98.69 242 LEU A N 1
ATOM 1950 C CA . LEU A 1 242 ? 14.669 -11.142 1.669 1.00 98.69 242 LEU A CA 1
ATOM 1951 C C . LEU A 1 242 ? 15.138 -10.284 2.854 1.00 98.69 242 LEU A C 1
ATOM 1953 O O . LEU A 1 242 ? 15.213 -10.781 3.975 1.00 98.69 242 LEU A O 1
ATOM 1957 N N . ALA A 1 243 ? 15.393 -8.993 2.636 1.00 98.81 243 ALA A N 1
ATOM 1958 C CA . ALA A 1 243 ? 15.727 -8.035 3.685 1.00 98.81 243 ALA A CA 1
ATOM 1959 C C . ALA A 1 243 ? 14.584 -7.861 4.693 1.00 98.81 243 ALA A C 1
ATOM 1961 O O . ALA A 1 243 ? 14.819 -7.909 5.903 1.00 98.81 243 ALA A O 1
ATOM 1962 N N . ILE A 1 244 ? 13.346 -7.711 4.205 1.00 98.88 244 ILE A N 1
ATOM 1963 C CA . ILE A 1 244 ? 12.142 -7.640 5.048 1.00 98.88 244 ILE A CA 1
ATOM 1964 C C . ILE A 1 244 ? 12.039 -8.899 5.909 1.00 98.88 244 ILE A C 1
ATOM 1966 O O . ILE A 1 244 ? 11.910 -8.809 7.133 1.00 98.88 244 ILE A O 1
ATOM 1970 N N . ARG A 1 245 ? 12.160 -10.076 5.286 1.00 98.75 245 ARG A N 1
ATOM 1971 C CA . ARG A 1 245 ? 12.144 -11.360 5.993 1.00 98.75 245 ARG A CA 1
ATOM 1972 C C . ARG A 1 245 ? 13.226 -11.429 7.073 1.00 98.75 245 ARG A C 1
ATOM 1974 O O . ARG A 1 245 ? 12.909 -11.714 8.228 1.00 98.75 245 ARG A O 1
ATOM 1981 N N . ALA A 1 246 ? 14.473 -11.103 6.731 1.00 98.69 246 ALA A N 1
ATOM 1982 C CA . ALA A 1 246 ? 15.599 -11.128 7.661 1.00 98.69 246 ALA A CA 1
ATOM 1983 C C . ALA A 1 246 ? 15.381 -10.191 8.862 1.00 98.69 246 ALA A C 1
ATOM 1985 O O . ALA A 1 246 ? 15.678 -10.562 10.000 1.00 98.69 246 ALA A O 1
ATOM 1986 N N . LEU A 1 247 ? 14.836 -8.990 8.643 1.00 98.81 247 LEU A N 1
ATOM 1987 C CA . LEU A 1 247 ? 14.514 -8.041 9.714 1.00 98.81 247 LEU A CA 1
ATOM 1988 C C . LEU A 1 247 ? 13.430 -8.581 10.654 1.00 98.81 247 LEU A C 1
ATOM 1990 O O . LEU A 1 247 ? 13.601 -8.525 11.874 1.00 98.81 247 LEU A O 1
ATOM 1994 N N . ILE A 1 248 ? 12.364 -9.171 10.112 1.00 98.81 248 ILE A N 1
ATOM 1995 C CA . ILE A 1 248 ? 11.285 -9.786 10.901 1.00 98.81 248 ILE A CA 1
ATOM 1996 C C . ILE A 1 248 ? 11.815 -10.974 11.718 1.00 98.81 248 ILE A C 1
ATOM 1998 O O . ILE A 1 248 ? 11.564 -11.064 12.924 1.00 98.81 248 ILE A O 1
ATOM 2002 N N . GLU A 1 249 ? 12.594 -11.866 11.106 1.00 98.56 249 GLU A N 1
ATOM 2003 C CA . GLU A 1 249 ? 13.203 -13.012 11.793 1.00 98.56 249 GLU A CA 1
ATOM 2004 C C . GLU A 1 249 ? 14.151 -12.564 12.914 1.00 98.56 249 GLU A C 1
ATOM 2006 O O . GLU A 1 249 ? 14.104 -13.096 14.027 1.00 98.56 249 GLU A O 1
ATOM 2011 N N . ARG A 1 250 ? 14.978 -11.538 12.665 1.00 98.44 250 ARG A N 1
ATOM 2012 C CA . ARG A 1 250 ? 15.866 -10.940 13.675 1.00 98.44 250 ARG A CA 1
ATOM 2013 C C . ARG A 1 250 ? 15.072 -10.323 14.824 1.00 98.44 250 ARG A C 1
ATOM 2015 O O . ARG A 1 250 ? 15.413 -10.577 15.982 1.00 98.44 250 ARG A O 1
ATOM 2022 N N . ARG A 1 251 ? 14.014 -9.563 14.516 1.00 98.12 251 ARG A N 1
ATOM 2023 C CA . ARG A 1 251 ? 13.144 -8.905 15.502 1.00 98.12 251 ARG A CA 1
ATOM 2024 C C . ARG A 1 251 ? 12.481 -9.919 16.429 1.00 98.12 251 ARG A C 1
ATOM 2026 O O . ARG A 1 251 ? 12.507 -9.754 17.647 1.00 98.12 251 ARG A O 1
ATOM 2033 N N . PHE A 1 252 ? 11.939 -10.999 15.872 1.00 98.50 252 PHE A N 1
ATOM 2034 C CA . PHE A 1 252 ? 11.169 -11.987 16.629 1.00 98.50 252 PHE A CA 1
ATOM 2035 C C . PHE A 1 252 ? 11.959 -13.239 17.024 1.00 98.50 252 PHE A C 1
ATOM 2037 O O . PHE A 1 252 ? 11.373 -14.195 17.528 1.00 98.50 252 PHE A O 1
ATOM 2044 N N . ARG A 1 253 ? 13.294 -13.234 16.899 1.00 97.69 253 ARG A N 1
ATOM 2045 C CA . ARG A 1 253 ? 14.161 -14.375 17.253 1.00 97.69 253 ARG A CA 1
ATOM 2046 C C . ARG A 1 253 ? 13.929 -14.906 18.671 1.00 97.69 253 ARG A C 1
ATOM 2048 O O . ARG A 1 253 ? 14.007 -16.106 18.903 1.00 97.69 253 ARG A O 1
ATOM 2055 N N . LYS A 1 254 ? 13.671 -14.008 19.628 1.00 97.50 254 LYS A N 1
ATOM 2056 C CA . LYS A 1 254 ? 13.423 -14.351 21.041 1.00 97.50 254 LYS A CA 1
ATOM 2057 C C . LYS A 1 254 ? 11.935 -14.491 21.382 1.00 97.50 254 LYS A C 1
ATOM 2059 O O . LYS A 1 254 ? 11.604 -14.800 22.524 1.00 97.50 254 LYS A O 1
ATOM 2064 N N . HIS A 1 255 ? 11.038 -14.239 20.430 1.00 97.81 255 HIS A N 1
ATOM 2065 C CA . HIS A 1 255 ? 9.604 -14.386 20.644 1.00 97.81 255 HIS A CA 1
ATOM 2066 C C . HIS A 1 255 ? 9.241 -15.873 20.739 1.00 97.81 255 HIS A C 1
ATOM 2068 O O . HIS A 1 255 ? 9.775 -16.712 20.009 1.00 97.81 255 HIS A O 1
ATOM 2074 N N . ARG A 1 256 ? 8.303 -16.226 21.624 1.00 95.88 256 ARG A N 1
ATOM 2075 C CA . ARG A 1 256 ? 7.813 -17.606 21.725 1.00 95.88 256 ARG A CA 1
ATOM 2076 C C . ARG A 1 256 ? 7.110 -17.993 20.418 1.00 95.88 256 ARG A C 1
ATOM 2078 O O . ARG A 1 256 ? 6.126 -17.368 20.039 1.00 95.88 256 ARG A O 1
ATOM 2085 N N . GLY A 1 257 ? 7.604 -19.028 19.741 1.00 96.00 257 GLY A N 1
ATOM 2086 C CA . GLY A 1 257 ? 7.122 -19.409 18.406 1.00 96.00 257 GLY A CA 1
ATOM 2087 C C . GLY A 1 257 ? 7.738 -18.597 17.258 1.00 96.00 257 GLY A C 1
ATOM 2088 O O . GLY A 1 257 ? 7.235 -18.665 16.140 1.00 96.00 257 GLY A O 1
ATOM 2089 N N . GLY A 1 258 ? 8.804 -17.832 17.521 1.00 98.00 258 GLY A N 1
ATOM 2090 C CA . GLY A 1 258 ? 9.535 -17.061 16.515 1.00 98.00 258 GLY A CA 1
ATOM 2091 C C . GLY A 1 258 ? 8.666 -16.027 15.797 1.00 98.00 258 GLY A C 1
ATOM 2092 O O . GLY A 1 258 ? 7.655 -15.566 16.334 1.00 98.00 258 GLY A O 1
ATOM 2093 N N . ALA A 1 259 ? 9.047 -15.695 14.560 1.00 98.06 259 ALA A N 1
ATOM 2094 C CA . ALA A 1 259 ? 8.280 -14.803 13.691 1.00 98.06 259 ALA A CA 1
ATOM 2095 C C . ALA A 1 259 ? 6.859 -15.327 13.428 1.00 98.06 259 ALA A C 1
ATOM 2097 O O . ALA A 1 259 ? 5.911 -14.549 13.482 1.00 98.06 259 ALA A O 1
ATOM 2098 N N . ALA A 1 260 ? 6.688 -16.639 13.233 1.00 98.25 260 ALA A N 1
ATOM 2099 C CA . ALA A 1 260 ? 5.380 -17.238 12.964 1.00 98.25 260 ALA A CA 1
ATOM 2100 C C . ALA A 1 260 ? 4.380 -17.058 14.121 1.00 98.25 260 ALA A C 1
ATOM 2102 O O . ALA A 1 260 ? 3.181 -16.912 13.886 1.00 98.25 260 ALA A O 1
ATOM 2103 N N . GLY A 1 261 ? 4.871 -17.055 15.367 1.00 98.06 261 GLY A N 1
ATOM 2104 C CA . GLY A 1 261 ? 4.068 -16.870 16.579 1.00 98.06 261 GLY A CA 1
ATOM 2105 C C . GLY A 1 261 ? 3.803 -15.411 16.964 1.00 98.06 261 GLY A C 1
ATOM 2106 O O . GLY A 1 261 ? 2.961 -15.167 17.830 1.00 98.06 261 GLY A O 1
ATOM 2107 N N . ALA A 1 262 ? 4.510 -14.453 16.362 1.00 98.31 262 ALA A N 1
ATOM 2108 C CA . ALA A 1 262 ? 4.361 -13.027 16.639 1.00 98.31 262 ALA A CA 1
ATOM 2109 C C . ALA A 1 262 ? 3.200 -12.398 15.846 1.00 98.31 262 ALA A C 1
ATOM 2111 O O . ALA A 1 262 ? 2.714 -12.968 14.870 1.00 98.31 262 ALA A O 1
ATOM 2112 N N . MET A 1 263 ? 2.743 -11.215 16.264 1.00 98.31 263 MET A N 1
ATOM 2113 C CA . MET A 1 263 ? 1.667 -10.470 15.600 1.00 98.31 263 MET A CA 1
ATOM 2114 C C . MET A 1 263 ? 2.260 -9.342 14.758 1.00 98.31 263 MET A C 1
ATOM 2116 O O . MET A 1 263 ? 2.650 -8.304 15.292 1.00 98.31 263 MET A O 1
ATOM 2120 N N . TRP A 1 264 ? 2.345 -9.555 13.449 1.00 98.88 264 TRP A N 1
ATOM 2121 C CA . TRP A 1 264 ? 2.849 -8.554 12.515 1.00 98.88 264 TRP A CA 1
ATOM 2122 C C . TRP A 1 264 ? 2.157 -8.638 11.156 1.00 98.88 264 TRP A C 1
ATOM 2124 O O . TRP A 1 264 ? 1.544 -9.657 10.822 1.00 98.88 264 TRP A O 1
ATOM 2134 N N . ALA A 1 265 ? 2.272 -7.558 10.385 1.00 98.88 265 ALA A N 1
ATOM 2135 C CA . ALA A 1 265 ? 1.880 -7.498 8.982 1.00 98.88 265 ALA A CA 1
ATOM 2136 C C . ALA A 1 265 ? 2.936 -6.759 8.148 1.00 98.88 265 ALA A C 1
ATOM 2138 O O . ALA A 1 265 ? 3.603 -5.859 8.656 1.00 98.88 265 ALA A O 1
ATOM 2139 N N . ILE A 1 266 ? 3.059 -7.130 6.875 1.00 98.88 266 ILE A N 1
ATOM 2140 C CA . ILE A 1 266 ? 3.794 -6.396 5.845 1.00 98.88 266 ILE A CA 1
ATOM 2141 C C . ILE A 1 266 ? 2.757 -5.791 4.901 1.00 98.88 266 ILE A C 1
ATOM 2143 O O . ILE A 1 266 ? 1.896 -6.503 4.385 1.00 98.88 266 ILE A O 1
ATOM 2147 N N . CYS A 1 267 ? 2.821 -4.486 4.682 1.00 97.75 267 CYS A N 1
ATOM 2148 C CA . CYS A 1 267 ? 1.914 -3.758 3.808 1.00 97.75 267 CYS A CA 1
ATOM 2149 C C . CYS A 1 267 ? 2.695 -2.925 2.802 1.00 97.75 267 CYS A C 1
ATOM 2151 O O . CYS A 1 267 ? 3.781 -2.435 3.113 1.00 97.75 267 CYS A O 1
ATOM 2153 N N . GLY A 1 268 ? 2.152 -2.745 1.607 1.00 98.19 268 GLY A N 1
ATOM 2154 C CA . GLY A 1 268 ? 2.748 -1.833 0.643 1.00 98.19 268 GLY A CA 1
ATOM 2155 C C . GLY A 1 268 ? 2.488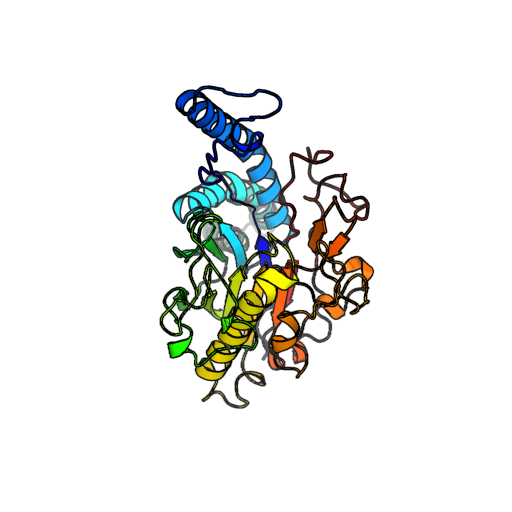 -2.185 -0.805 1.00 98.19 268 GLY A C 1
ATOM 2156 O O . GLY A 1 268 ? 1.875 -3.208 -1.110 1.00 98.19 268 GLY A O 1
ATOM 2157 N N . ASP A 1 269 ? 3.045 -1.345 -1.669 1.00 98.44 269 ASP A N 1
ATOM 2158 C CA . ASP A 1 269 ? 3.227 -1.619 -3.087 1.00 98.44 269 ASP A CA 1
ATOM 2159 C C . ASP A 1 269 ? 4.499 -2.457 -3.270 1.00 98.44 269 ASP A C 1
ATOM 2161 O O . ASP A 1 269 ? 5.634 -1.984 -3.121 1.00 98.44 269 ASP A O 1
ATOM 2165 N N . PHE A 1 270 ? 4.308 -3.735 -3.575 1.00 98.31 270 PHE A N 1
ATOM 2166 C CA . PHE A 1 270 ? 5.394 -4.685 -3.770 1.00 98.31 270 PHE A CA 1
ATOM 2167 C C . PHE A 1 270 ? 6.010 -4.568 -5.165 1.00 98.31 270 PHE A C 1
ATOM 2169 O O . PHE A 1 270 ? 7.020 -5.218 -5.434 1.00 98.31 270 PHE A O 1
ATOM 2176 N N . ASN A 1 271 ? 5.422 -3.769 -6.066 1.00 97.12 271 ASN A N 1
ATOM 2177 C CA . ASN A 1 271 ? 5.839 -3.654 -7.461 1.00 97.12 271 ASN A CA 1
ATOM 2178 C C . ASN A 1 271 ? 6.114 -5.022 -8.103 1.00 97.12 271 ASN A C 1
ATOM 2180 O O . ASN A 1 271 ? 6.999 -5.170 -8.942 1.00 97.12 271 ASN A O 1
ATOM 2184 N N . ASP A 1 272 ? 5.403 -6.053 -7.665 1.00 97.06 272 ASP A N 1
ATOM 2185 C CA . ASP A 1 272 ? 5.551 -7.421 -8.112 1.00 97.06 272 ASP A CA 1
ATOM 2186 C C . ASP A 1 272 ? 4.268 -8.189 -7.817 1.00 97.06 272 ASP A C 1
ATOM 2188 O O . ASP A 1 272 ? 3.484 -7.818 -6.948 1.00 97.06 272 ASP A O 1
ATOM 2192 N N . TYR A 1 273 ? 4.072 -9.271 -8.551 1.00 96.69 273 TYR A N 1
ATOM 2193 C CA . TYR A 1 273 ? 2.914 -10.150 -8.431 1.00 96.69 273 TYR A CA 1
ATOM 2194 C C . TYR A 1 273 ? 3.353 -11.582 -8.671 1.00 96.69 273 TYR A C 1
ATOM 2196 O O . TYR A 1 273 ? 4.258 -11.797 -9.476 1.00 96.69 273 TYR A O 1
ATOM 2204 N N . TYR A 1 274 ? 2.746 -12.547 -7.984 1.00 96.44 274 TYR A N 1
ATOM 2205 C CA . TYR A 1 274 ? 3.086 -13.970 -8.114 1.00 96.44 274 TYR A CA 1
ATOM 2206 C C . TYR A 1 274 ? 2.058 -14.786 -8.910 1.00 96.44 274 TYR A C 1
ATOM 2208 O O . TYR A 1 274 ? 2.287 -15.963 -9.171 1.00 96.44 274 TYR A O 1
ATOM 2216 N N . GLU A 1 275 ? 0.972 -14.149 -9.339 1.00 96.25 275 GLU A N 1
ATOM 2217 C CA . GLU A 1 275 ? -0.030 -14.707 -10.239 1.00 96.25 275 GLU A CA 1
ATOM 2218 C C . GLU A 1 275 ? -0.728 -13.589 -11.028 1.00 96.25 275 GLU A C 1
ATOM 2220 O O . GLU A 1 275 ? -0.657 -12.412 -10.658 1.00 96.25 275 GLU A O 1
ATOM 2225 N N . VAL A 1 276 ? -1.439 -13.976 -12.084 1.00 96.38 276 VAL A N 1
ATOM 2226 C CA . VAL A 1 276 ? -2.435 -13.157 -12.785 1.00 96.38 276 VAL A CA 1
ATOM 2227 C C . VAL A 1 276 ? -3.686 -14.010 -12.940 1.00 96.38 276 VAL A C 1
ATOM 2229 O O . VAL A 1 276 ? -3.621 -15.071 -13.555 1.00 96.38 276 VAL A O 1
ATOM 2232 N N . ASP A 1 277 ? -4.811 -13.583 -12.364 1.00 96.44 277 ASP A N 1
ATOM 2233 C CA . ASP A 1 277 ? -6.087 -14.313 -12.424 1.00 96.44 277 ASP A CA 1
ATOM 2234 C C . ASP A 1 277 ? -5.966 -15.806 -12.034 1.00 96.44 277 ASP A C 1
ATOM 2236 O O . ASP A 1 277 ? -6.611 -16.674 -12.621 1.00 96.44 277 ASP A O 1
ATOM 2240 N N . GLY A 1 278 ? -5.118 -16.139 -11.051 1.00 96.12 278 GLY A N 1
ATOM 2241 C CA . GLY A 1 278 ? -4.910 -17.530 -10.619 1.00 96.12 278 GLY A CA 1
ATOM 2242 C C . GLY A 1 278 ? -3.760 -18.246 -11.322 1.00 96.12 278 GLY A C 1
ATOM 2243 O O . GLY A 1 278 ? -3.398 -19.354 -10.929 1.00 96.12 278 GLY A O 1
ATOM 2244 N N . ASN A 1 279 ? -3.196 -17.648 -12.375 1.00 95.81 279 ASN A N 1
ATOM 2245 C CA . ASN A 1 279 ? -2.150 -18.253 -13.185 1.00 95.81 279 ASN A CA 1
ATOM 2246 C C . ASN A 1 279 ? -0.747 -17.818 -12.713 1.00 95.81 279 ASN A C 1
ATOM 2248 O O . ASN A 1 279 ? -0.428 -16.629 -12.801 1.00 95.81 279 ASN A O 1
ATOM 2252 N N . PRO A 1 280 ? 0.111 -18.750 -12.256 1.00 94.75 280 PRO A N 1
ATOM 2253 C CA . PRO A 1 280 ? 1.485 -18.459 -11.855 1.00 94.75 280 PRO A CA 1
ATOM 2254 C C . PRO A 1 280 ? 2.502 -18.482 -13.016 1.00 94.75 280 PRO A C 1
ATOM 2256 O O . PRO A 1 280 ? 3.692 -18.301 -12.760 1.00 94.75 280 PRO A O 1
ATOM 2259 N N . ASP A 1 281 ? 2.088 -18.724 -14.271 1.00 93.44 281 ASP A N 1
ATOM 2260 C CA . ASP A 1 281 ? 2.959 -18.576 -15.454 1.00 93.44 281 ASP A CA 1
ATOM 2261 C C . ASP A 1 281 ? 3.206 -17.084 -15.728 1.00 93.44 281 ASP A C 1
ATOM 2263 O O . ASP A 1 281 ? 2.408 -16.403 -16.377 1.00 93.44 281 ASP A O 1
ATOM 2267 N N . LEU A 1 282 ? 4.296 -16.561 -15.161 1.00 93.50 282 LEU A N 1
ATOM 2268 C CA . LEU A 1 282 ? 4.655 -15.149 -15.229 1.00 93.50 282 LEU A CA 1
ATOM 2269 C C . LEU A 1 282 ? 5.788 -14.910 -16.212 1.00 93.50 282 LEU A C 1
ATOM 2271 O O . LEU A 1 282 ? 6.862 -15.506 -16.105 1.00 93.50 282 LEU A O 1
ATOM 2275 N N . ARG A 1 283 ? 5.569 -13.938 -17.096 1.00 91.31 283 ARG A N 1
ATOM 2276 C CA . ARG A 1 283 ? 6.511 -13.565 -18.148 1.00 91.31 283 ARG A CA 1
ATOM 2277 C C . ARG A 1 283 ? 6.889 -12.101 -18.065 1.00 91.31 283 ARG A C 1
ATOM 2279 O O . ARG A 1 283 ? 6.135 -11.264 -17.566 1.00 91.31 283 ARG A O 1
ATOM 2286 N N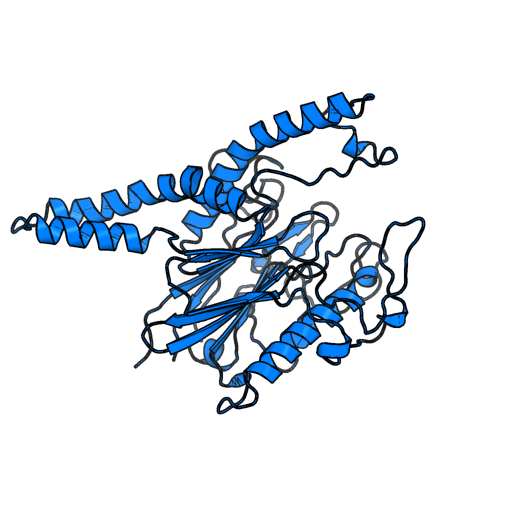 . ASP A 1 284 ? 8.086 -11.798 -18.533 1.00 89.94 284 ASP A N 1
ATOM 2287 C CA . ASP A 1 284 ? 8.532 -10.428 -18.692 1.00 89.94 284 ASP A CA 1
ATOM 2288 C C . ASP A 1 284 ? 7.780 -9.785 -19.861 1.00 89.94 284 ASP A C 1
ATOM 2290 O O . ASP A 1 284 ? 7.749 -10.324 -20.962 1.00 89.94 284 ASP A O 1
ATOM 2294 N N . TYR A 1 285 ? 7.164 -8.630 -19.632 1.00 84.44 285 TYR A N 1
ATOM 2295 C CA . TYR A 1 285 ? 6.360 -7.952 -20.651 1.00 84.44 285 TYR A CA 1
ATOM 2296 C C . TYR A 1 285 ? 7.208 -7.306 -21.765 1.00 84.44 285 TYR A C 1
ATOM 2298 O O . TYR A 1 285 ? 6.681 -6.967 -22.820 1.00 84.44 285 TYR A O 1
ATOM 2306 N N . MET A 1 286 ? 8.521 -7.146 -21.563 1.00 85.69 286 MET A N 1
ATOM 2307 C CA . MET A 1 286 ? 9.457 -6.644 -22.572 1.00 85.69 286 MET A CA 1
ATOM 2308 C C . MET A 1 286 ? 10.097 -7.778 -23.383 1.00 85.69 286 MET A C 1
ATOM 2310 O O . MET A 1 286 ? 10.310 -7.605 -24.582 1.00 85.69 286 MET A O 1
ATOM 2314 N N . THR A 1 287 ? 10.443 -8.908 -22.750 1.00 89.06 287 THR A N 1
ATOM 2315 C CA . THR A 1 287 ? 11.195 -10.004 -23.406 1.00 89.06 287 THR A CA 1
ATOM 2316 C C . THR A 1 287 ? 10.375 -11.264 -23.682 1.00 89.06 287 THR A C 1
ATOM 2318 O O . THR A 1 287 ? 10.748 -12.052 -24.548 1.00 89.06 287 THR A O 1
ATOM 2321 N N . GLY A 1 288 ? 9.260 -11.470 -22.980 1.00 88.25 288 GLY A N 1
ATOM 2322 C CA . GLY A 1 288 ? 8.440 -12.682 -23.046 1.00 88.25 288 GLY A CA 1
ATOM 2323 C C . GLY A 1 288 ? 9.014 -13.889 -22.293 1.00 88.25 288 GLY A C 1
ATOM 2324 O O . GLY A 1 288 ? 8.406 -14.958 -22.330 1.00 88.25 288 GLY A O 1
ATOM 2325 N N . GLU A 1 289 ? 10.160 -13.735 -21.626 1.00 90.69 289 GLU A N 1
ATOM 2326 C CA . GLU A 1 289 ? 10.839 -14.804 -20.886 1.00 90.69 289 GLU A CA 1
ATOM 2327 C C . GLU A 1 289 ? 10.195 -15.066 -19.520 1.00 90.69 289 GLU A C 1
ATOM 2329 O O . GLU A 1 289 ? 9.670 -14.148 -18.883 1.00 90.69 289 GLU A O 1
ATOM 2334 N N . ASP A 1 290 ? 10.296 -16.310 -19.045 1.00 92.81 290 ASP A N 1
ATOM 2335 C CA . ASP A 1 290 ? 9.840 -16.717 -17.715 1.00 92.81 290 ASP A CA 1
ATOM 2336 C C . ASP A 1 290 ? 10.530 -15.890 -16.624 1.00 92.81 290 ASP A C 1
ATOM 2338 O O . ASP A 1 290 ? 11.757 -15.754 -16.585 1.00 92.81 290 ASP A O 1
ATOM 2342 N N . THR A 1 291 ? 9.743 -15.340 -15.699 1.00 89.62 291 THR A N 1
ATOM 2343 C CA . THR A 1 291 ? 10.267 -14.447 -14.662 1.00 89.62 291 THR A CA 1
ATOM 2344 C C . THR A 1 291 ? 9.542 -14.652 -13.322 1.00 89.62 291 THR A C 1
ATOM 2346 O O . THR A 1 291 ? 8.496 -14.053 -13.031 1.00 89.62 291 THR A O 1
ATOM 2349 N N . PRO A 1 292 ? 10.077 -15.530 -12.452 1.00 91.62 292 PRO A N 1
ATOM 2350 C CA . PRO A 1 292 ? 9.414 -15.875 -11.201 1.00 91.62 292 PRO A CA 1
ATOM 2351 C C . PRO A 1 292 ? 9.295 -14.658 -10.282 1.00 91.62 292 PRO A C 1
ATOM 2353 O O . PRO A 1 292 ? 10.126 -13.750 -10.303 1.00 91.62 292 PRO A O 1
ATOM 2356 N N . SER A 1 293 ? 8.269 -14.625 -9.439 1.00 95.75 293 SER A N 1
ATOM 2357 C CA . SER A 1 293 ? 8.065 -13.500 -8.523 1.00 95.75 293 SER A CA 1
ATOM 2358 C C . SER A 1 293 ? 9.055 -13.490 -7.363 1.00 95.75 293 SER A C 1
ATOM 2360 O O . SER A 1 293 ? 9.330 -14.528 -6.764 1.00 95.75 293 SER A O 1
ATOM 2362 N N . ALA A 1 294 ? 9.525 -12.296 -7.005 1.00 96.12 294 ALA A N 1
ATOM 2363 C CA . ALA A 1 294 ? 10.267 -12.042 -5.779 1.00 96.12 294 ALA A CA 1
ATOM 2364 C C . ALA A 1 294 ? 9.406 -12.235 -4.521 1.00 96.12 294 ALA A C 1
ATOM 2366 O O . ALA A 1 294 ? 9.914 -12.683 -3.493 1.00 96.12 294 ALA A O 1
ATOM 2367 N N . VAL A 1 295 ? 8.096 -11.968 -4.607 1.00 96.81 295 VAL A N 1
ATOM 2368 C CA . VAL A 1 295 ? 7.137 -12.110 -3.492 1.00 96.81 295 VAL A CA 1
ATOM 2369 C C . VAL A 1 295 ? 7.100 -13.537 -2.942 1.00 96.81 295 VAL A C 1
ATOM 2371 O O . VAL A 1 295 ? 6.880 -13.731 -1.747 1.00 96.81 295 VAL A O 1
ATOM 2374 N N . THR A 1 296 ? 7.390 -14.542 -3.778 1.00 95.12 296 THR A N 1
ATOM 2375 C CA . THR A 1 296 ? 7.409 -15.961 -3.379 1.00 95.12 296 THR A CA 1
ATOM 2376 C C . THR A 1 296 ? 8.311 -16.240 -2.176 1.00 95.12 296 THR A C 1
ATOM 2378 O O . THR A 1 296 ? 7.988 -17.123 -1.382 1.00 95.12 296 THR A O 1
ATOM 2381 N N . ALA A 1 297 ? 9.371 -15.455 -1.956 1.00 96.25 297 ALA A N 1
ATOM 2382 C CA . ALA A 1 297 ? 10.255 -15.602 -0.797 1.00 96.25 297 ALA A CA 1
ATOM 2383 C C . ALA A 1 297 ? 9.607 -15.257 0.561 1.00 96.25 297 ALA A C 1
ATOM 2385 O O . ALA A 1 297 ? 10.161 -15.613 1.605 1.00 96.25 297 ALA A O 1
ATOM 2386 N N . LEU A 1 298 ? 8.447 -14.591 0.564 1.00 97.94 298 LEU A N 1
ATOM 2387 C CA . LEU A 1 298 ? 7.657 -14.327 1.773 1.00 97.94 298 LEU A CA 1
ATOM 2388 C C . LEU A 1 298 ? 6.492 -15.294 1.968 1.00 97.94 298 LEU A C 1
ATOM 2390 O O . LEU A 1 298 ? 5.995 -15.384 3.084 1.00 97.94 298 LEU A O 1
ATOM 2394 N N . ILE A 1 299 ? 6.022 -15.973 0.920 1.00 96.94 299 ILE A N 1
ATOM 2395 C CA . ILE A 1 299 ? 4.747 -16.712 0.975 1.00 96.94 299 ILE A CA 1
ATOM 2396 C C . ILE A 1 299 ? 4.892 -18.218 0.737 1.00 96.94 299 ILE A C 1
ATOM 2398 O O . ILE A 1 299 ? 4.122 -18.993 1.296 1.00 96.94 299 ILE A O 1
ATOM 2402 N N . SER A 1 300 ? 5.878 -18.658 -0.051 1.00 94.38 300 SER A N 1
ATOM 2403 C CA . SER A 1 300 ? 5.946 -20.046 -0.545 1.00 94.38 300 SER A CA 1
ATOM 2404 C C . SER A 1 300 ? 6.201 -21.095 0.540 1.00 94.38 300 SER A C 1
ATOM 2406 O O . SER A 1 300 ? 5.745 -22.228 0.413 1.00 94.38 300 SER A O 1
ATOM 2408 N N . ASP A 1 301 ? 6.890 -20.728 1.620 1.00 96.44 301 ASP A N 1
ATOM 2409 C CA . ASP A 1 301 ? 7.197 -21.609 2.751 1.00 96.44 301 ASP A CA 1
ATOM 2410 C C . ASP A 1 301 ? 6.315 -21.342 3.982 1.00 96.44 301 ASP A C 1
ATOM 2412 O O . ASP A 1 301 ? 6.594 -21.836 5.076 1.00 96.44 301 ASP A O 1
ATOM 2416 N N . GLY A 1 302 ? 5.246 -20.556 3.818 1.00 96.94 302 GLY A N 1
ATOM 2417 C CA . GLY A 1 302 ? 4.334 -20.194 4.900 1.00 96.94 302 GLY A CA 1
ATOM 2418 C C . GLY A 1 302 ? 4.890 -19.153 5.876 1.00 96.94 302 GLY A C 1
ATOM 2419 O O . GLY A 1 302 ? 4.345 -19.011 6.973 1.00 96.94 302 GLY A O 1
ATOM 2420 N N . PHE A 1 303 ? 5.951 -18.421 5.513 1.00 98.62 303 PHE A N 1
ATOM 2421 C CA . PHE A 1 303 ? 6.485 -17.332 6.336 1.00 98.62 303 PHE A CA 1
ATOM 2422 C C . PHE A 1 303 ? 5.450 -16.220 6.598 1.00 98.62 303 PHE A C 1
ATOM 2424 O O . PHE A 1 303 ? 5.292 -15.778 7.739 1.00 98.62 303 PHE A O 1
ATOM 2431 N N . ALA A 1 304 ? 4.720 -15.803 5.563 1.00 98.75 304 ALA A N 1
ATOM 2432 C CA . ALA A 1 304 ? 3.606 -14.863 5.615 1.00 98.75 304 ALA A CA 1
ATOM 2433 C C . ALA A 1 304 ? 2.405 -15.405 4.825 1.00 98.75 304 ALA A C 1
ATOM 2435 O O . ALA A 1 304 ? 2.559 -16.214 3.913 1.00 98.75 304 ALA A O 1
ATOM 2436 N N . VAL A 1 305 ? 1.202 -14.933 5.153 1.00 98.75 305 VAL A N 1
ATOM 2437 C CA . VAL A 1 305 ? -0.046 -15.346 4.495 1.00 98.75 305 VAL A CA 1
ATOM 2438 C C . VAL A 1 305 ? -0.636 -14.173 3.717 1.00 98.75 305 VAL A C 1
ATOM 2440 O O . VAL A 1 305 ? -0.896 -13.117 4.301 1.00 98.75 305 VAL A O 1
ATOM 2443 N N . ASN A 1 306 ? -0.888 -14.365 2.418 1.00 98.38 306 ASN A N 1
ATOM 2444 C CA . ASN A 1 306 ? -1.658 -13.420 1.611 1.00 98.38 306 ASN A CA 1
ATOM 2445 C C . ASN A 1 306 ? -3.157 -13.678 1.798 1.00 98.38 306 ASN A C 1
ATOM 2447 O O . ASN A 1 306 ? -3.718 -14.616 1.237 1.00 98.38 306 ASN A O 1
ATOM 2451 N N . LEU A 1 307 ? -3.835 -12.826 2.570 1.00 97.88 307 LEU A N 1
ATOM 2452 C CA . LEU A 1 307 ? -5.276 -12.976 2.798 1.00 97.88 307 LEU A CA 1
ATOM 2453 C C . LEU A 1 307 ? -6.105 -12.756 1.520 1.00 97.88 307 LEU A C 1
ATOM 2455 O O . LEU A 1 307 ? -7.258 -13.181 1.465 1.00 97.88 307 LEU A O 1
ATOM 2459 N N . MET A 1 308 ? -5.527 -12.124 0.490 1.00 97.81 308 MET A N 1
ATOM 2460 C CA . MET A 1 308 ? -6.190 -11.869 -0.792 1.00 97.81 308 MET A CA 1
ATOM 2461 C C . MET A 1 308 ? -6.528 -13.161 -1.551 1.00 97.81 308 MET A C 1
ATOM 2463 O O . MET A 1 308 ? -7.483 -13.181 -2.325 1.00 97.81 308 MET A O 1
ATOM 2467 N N . GLU A 1 309 ? -5.836 -14.272 -1.265 1.00 97.25 309 GLU A N 1
ATOM 2468 C CA . GLU A 1 309 ? -6.136 -15.591 -1.847 1.00 97.25 309 GLU A CA 1
ATOM 2469 C C . GLU A 1 309 ? -7.549 -16.094 -1.511 1.00 97.25 309 GLU A C 1
ATOM 2471 O O . GLU A 1 309 ? -8.084 -16.965 -2.193 1.00 97.25 309 GLU A O 1
ATOM 2476 N N . ARG A 1 310 ? -8.196 -15.504 -0.499 1.00 97.69 310 ARG A N 1
ATOM 2477 C CA . ARG A 1 310 ? -9.588 -15.793 -0.125 1.00 97.69 310 ARG A CA 1
ATOM 2478 C C . ARG A 1 310 ? -10.616 -15.175 -1.077 1.00 97.69 310 ARG A C 1
ATOM 2480 O O . ARG A 1 310 ? -11.796 -15.497 -0.974 1.00 97.69 310 ARG A O 1
ATOM 2487 N N . ARG A 1 311 ? -10.199 -14.283 -1.980 1.00 98.19 311 ARG A N 1
ATOM 2488 C CA . ARG A 1 311 ? -11.039 -13.736 -3.059 1.00 98.19 311 ARG A CA 1
ATOM 2489 C C . ARG A 1 311 ? -10.897 -14.586 -4.321 1.00 98.19 311 ARG A C 1
ATOM 2491 O O . ARG A 1 311 ? -9.889 -15.279 -4.488 1.00 98.19 311 ARG A O 1
ATOM 2498 N N . ALA A 1 312 ? -11.885 -14.497 -5.212 1.00 98.00 312 ALA A N 1
ATOM 2499 C CA . ALA A 1 312 ? -11.798 -15.086 -6.547 1.00 98.00 312 ALA A CA 1
ATOM 2500 C C . ALA A 1 312 ? -10.573 -14.519 -7.292 1.00 98.00 312 ALA A C 1
ATOM 2502 O O . ALA A 1 312 ? -10.326 -13.316 -7.159 1.00 98.00 312 ALA A O 1
ATOM 2503 N N . PRO A 1 313 ? -9.794 -15.336 -8.024 1.00 98.19 313 PRO A N 1
ATOM 2504 C CA . PRO A 1 313 ? -8.535 -14.898 -8.627 1.00 98.19 313 PRO A CA 1
ATOM 2505 C C . PRO A 1 313 ? -8.634 -13.630 -9.488 1.00 98.19 313 PRO A C 1
ATOM 2507 O O . PRO A 1 313 ? -7.848 -12.701 -9.316 1.00 98.19 313 PRO A O 1
ATOM 2510 N N . GLU A 1 314 ? -9.661 -13.538 -10.329 1.00 97.00 314 GLU A N 1
ATOM 2511 C CA . GLU A 1 314 ? -9.965 -12.400 -11.204 1.00 97.00 314 GLU A CA 1
ATOM 2512 C C . GLU A 1 314 ? -10.322 -11.107 -10.454 1.00 97.00 314 GLU A C 1
ATOM 2514 O O . GLU A 1 314 ? -10.334 -10.018 -11.030 1.00 97.00 314 GLU A O 1
ATOM 2519 N N . ASP A 1 315 ? -10.603 -11.212 -9.155 1.00 97.44 315 ASP A N 1
ATOM 2520 C CA . ASP A 1 315 ? -10.976 -10.112 -8.276 1.00 97.44 315 ASP A CA 1
ATOM 2521 C C . ASP A 1 315 ? -9.803 -9.691 -7.363 1.00 97.44 315 ASP A C 1
ATOM 2523 O O . ASP A 1 315 ? -9.948 -8.817 -6.513 1.00 97.44 315 ASP A O 1
ATOM 2527 N N . ARG A 1 316 ? -8.599 -10.256 -7.502 1.00 98.25 316 ARG A N 1
ATOM 2528 C CA . ARG A 1 316 ? -7.458 -9.930 -6.612 1.00 98.25 316 ARG A CA 1
ATOM 2529 C C . ARG A 1 316 ? -6.667 -8.690 -7.029 1.00 98.25 316 ARG A C 1
ATOM 2531 O O . ARG A 1 316 ? -5.858 -8.192 -6.251 1.00 98.25 316 ARG A O 1
ATOM 2538 N N . TRP A 1 317 ? -6.899 -8.173 -8.234 1.00 98.44 317 TRP A N 1
ATOM 2539 C CA . TRP A 1 317 ? -6.110 -7.077 -8.796 1.00 98.44 317 TRP A CA 1
ATOM 2540 C C . TRP A 1 317 ? -6.259 -5.762 -8.028 1.00 98.44 317 TRP A C 1
ATOM 2542 O O . TRP A 1 317 ? -7.352 -5.387 -7.602 1.00 98.44 317 TRP A O 1
ATOM 2552 N N . THR A 1 318 ? -5.164 -5.020 -7.921 1.00 98.56 318 THR A N 1
ATOM 2553 C CA . THR A 1 318 ? -5.106 -3.694 -7.290 1.00 98.56 318 THR A CA 1
ATOM 2554 C C . THR A 1 318 ? -4.639 -2.621 -8.266 1.00 98.56 318 THR A C 1
ATOM 2556 O O . THR A 1 318 ? -4.821 -1.439 -7.997 1.00 98.56 318 THR A O 1
ATOM 2559 N N . THR A 1 319 ? -4.108 -3.022 -9.425 1.00 97.81 319 THR A N 1
ATOM 2560 C CA . THR A 1 319 ? -3.654 -2.132 -10.498 1.00 97.81 319 THR A CA 1
ATOM 2561 C C . THR A 1 319 ? -4.103 -2.621 -11.870 1.00 97.81 319 THR A C 1
ATOM 2563 O O . THR A 1 319 ? -4.306 -3.820 -12.074 1.00 97.81 319 THR A O 1
ATOM 2566 N N . TYR A 1 320 ? -4.176 -1.696 -12.832 1.00 96.94 320 TYR A N 1
ATOM 2567 C CA . TYR A 1 320 ? -4.420 -1.997 -14.245 1.00 96.94 320 TYR A CA 1
ATOM 2568 C C . TYR A 1 320 ? -3.361 -1.362 -15.164 1.00 96.94 320 TYR A C 1
ATOM 2570 O O . TYR A 1 320 ? -3.294 -0.132 -15.317 1.00 96.94 320 TYR A O 1
ATOM 2578 N N . HIS A 1 321 ? -2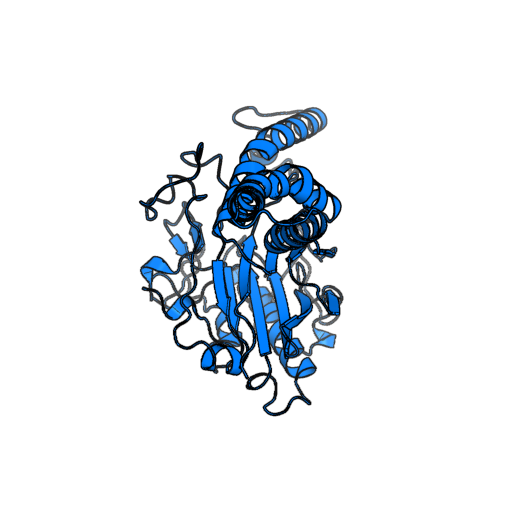.569 -2.214 -15.817 1.00 92.38 321 HIS A N 1
ATOM 2579 C CA . HIS A 1 321 ? -1.573 -1.843 -16.817 1.00 92.38 321 HIS A CA 1
ATOM 2580 C C . HIS A 1 321 ? -2.182 -1.901 -18.226 1.00 92.38 321 HIS A C 1
ATOM 2582 O O . HIS A 1 321 ? -2.281 -2.960 -18.837 1.00 92.38 321 HIS A O 1
ATOM 2588 N N . ALA A 1 322 ? -2.590 -0.738 -18.743 1.00 91.12 322 ALA A N 1
ATOM 2589 C CA . ALA A 1 322 ? -3.294 -0.635 -20.023 1.00 91.12 322 ALA A CA 1
ATOM 2590 C C . ALA A 1 322 ? -2.516 -1.123 -21.261 1.00 91.12 322 ALA A C 1
ATOM 2592 O O . ALA A 1 322 ? -3.162 -1.709 -22.125 1.00 91.12 322 ALA A O 1
ATOM 2593 N N . PRO A 1 323 ? -1.190 -0.900 -21.397 1.00 88.56 323 PRO A N 1
ATOM 2594 C CA . PRO A 1 323 ? -0.456 -1.353 -22.582 1.00 88.56 323 PRO A CA 1
ATOM 2595 C C . PRO A 1 323 ? -0.542 -2.862 -22.829 1.00 88.56 323 PRO A C 1
ATOM 2597 O O . PRO A 1 323 ? -0.649 -3.269 -23.981 1.00 88.56 323 PRO A O 1
ATOM 2600 N N . ASP A 1 324 ? -0.558 -3.657 -21.756 1.00 87.69 324 ASP A N 1
ATOM 2601 C CA . ASP A 1 324 ? -0.578 -5.125 -21.827 1.00 87.69 324 ASP A CA 1
ATOM 2602 C C . ASP A 1 324 ? -1.942 -5.722 -21.435 1.00 87.69 324 ASP A C 1
ATOM 2604 O O . ASP A 1 324 ? -2.050 -6.931 -21.255 1.00 87.69 324 ASP A O 1
ATOM 2608 N N . ASP A 1 325 ? -2.967 -4.879 -21.248 1.00 91.88 325 ASP A N 1
ATOM 2609 C CA . ASP A 1 325 ? -4.288 -5.252 -20.713 1.00 91.88 325 ASP A CA 1
ATOM 2610 C C . ASP A 1 325 ? -4.213 -6.131 -19.443 1.00 91.88 325 ASP A C 1
ATOM 2612 O O . ASP A 1 325 ? -4.919 -7.128 -19.278 1.00 91.88 325 ASP A O 1
ATOM 2616 N N . LEU A 1 326 ? -3.306 -5.771 -18.528 1.00 93.12 326 LEU A N 1
ATOM 2617 C CA . LEU A 1 326 ? -2.948 -6.618 -17.395 1.00 93.12 326 LEU A CA 1
ATOM 2618 C C . LEU A 1 326 ? -3.517 -6.086 -16.077 1.00 93.12 326 LEU A C 1
ATOM 2620 O O . LEU A 1 326 ? -3.284 -4.937 -15.695 1.00 93.12 326 LEU A O 1
ATOM 2624 N N . TYR A 1 327 ? -4.215 -6.954 -15.347 1.00 97.50 327 TYR A N 1
ATOM 2625 C CA . TYR A 1 327 ? -4.751 -6.679 -14.016 1.00 97.50 327 TYR A CA 1
ATOM 2626 C C . TYR A 1 327 ? -3.982 -7.502 -12.983 1.00 97.50 327 TYR A C 1
ATOM 2628 O O . TYR A 1 327 ? -4.015 -8.728 -13.007 1.00 97.50 327 TYR A O 1
ATOM 2636 N N . THR A 1 328 ? -3.271 -6.831 -12.078 1.00 97.19 328 THR A N 1
ATOM 2637 C CA . THR A 1 328 ? -2.335 -7.474 -11.138 1.00 97.19 328 THR A CA 1
ATOM 2638 C C . THR A 1 328 ? -2.555 -7.007 -9.713 1.00 97.19 328 THR A C 1
ATOM 2640 O O . THR A 1 328 ? -2.966 -5.870 -9.480 1.00 97.19 328 THR A O 1
ATOM 2643 N N . GLN A 1 329 ? -2.250 -7.870 -8.745 1.00 98.00 329 GLN A N 1
ATOM 2644 C CA . GLN A 1 329 ? -2.105 -7.475 -7.347 1.00 98.00 329 GLN A CA 1
ATOM 2645 C C . GLN A 1 329 ? -0.678 -6.956 -7.130 1.00 98.00 329 GLN A C 1
ATOM 2647 O O . GLN A 1 329 ? 0.254 -7.752 -7.052 1.00 98.00 329 GLN A O 1
ATOM 2652 N N . LEU A 1 330 ? -0.497 -5.638 -7.046 1.00 98.06 330 LEU A N 1
ATOM 2653 C CA . LEU A 1 330 ? 0.778 -5.042 -6.614 1.00 98.06 330 LEU A CA 1
ATOM 2654 C C . LEU A 1 330 ? 0.743 -4.624 -5.144 1.00 98.06 330 LEU A C 1
ATOM 2656 O O . LEU A 1 330 ? 1.787 -4.560 -4.502 1.00 98.06 330 LEU A O 1
ATOM 2660 N N . ASP A 1 331 ? -0.448 -4.382 -4.599 1.00 98.69 331 ASP A N 1
ATOM 2661 C CA . ASP A 1 331 ? -0.641 -3.917 -3.232 1.00 98.69 331 ASP A CA 1
ATOM 2662 C C . ASP A 1 331 ? -1.007 -5.096 -2.322 1.00 98.69 331 ASP A C 1
ATOM 2664 O O . ASP A 1 331 ? -1.975 -5.831 -2.558 1.00 98.69 331 ASP A O 1
ATOM 2668 N N . TYR A 1 332 ? -0.225 -5.286 -1.261 1.00 98.62 332 TYR A N 1
ATOM 2669 C CA . TYR A 1 332 ? -0.364 -6.429 -0.360 1.00 98.62 332 TYR A CA 1
ATOM 2670 C C . TYR A 1 332 ? -0.603 -5.999 1.080 1.00 98.62 332 TYR A C 1
ATOM 2672 O O . TYR A 1 332 ? -0.080 -4.990 1.550 1.00 98.62 332 TYR A O 1
ATOM 2680 N N . ILE A 1 333 ? -1.352 -6.841 1.795 1.00 98.69 333 ILE A N 1
ATOM 2681 C CA . ILE A 1 333 ? -1.357 -6.929 3.255 1.00 98.69 333 ILE A CA 1
ATOM 2682 C C . ILE A 1 333 ? -1.060 -8.390 3.593 1.00 98.69 333 ILE A C 1
ATOM 2684 O O . ILE A 1 333 ? -1.962 -9.227 3.660 1.00 98.69 333 ILE A O 1
ATOM 2688 N N . LEU A 1 334 ? 0.225 -8.706 3.743 1.00 98.88 334 LEU A N 1
ATOM 2689 C CA . LEU A 1 334 ? 0.676 -10.018 4.192 1.00 98.88 334 LEU A CA 1
ATOM 2690 C C . LEU A 1 334 ? 0.688 -10.034 5.715 1.00 98.88 334 LEU A C 1
ATOM 2692 O O . LEU A 1 334 ? 1.196 -9.107 6.338 1.00 98.88 334 LEU A O 1
ATOM 2696 N N . VAL A 1 335 ? 0.162 -11.084 6.332 1.00 98.88 335 VAL A N 1
ATOM 2697 C CA . VAL A 1 335 ? 0.115 -11.190 7.798 1.00 98.88 335 VAL A CA 1
ATOM 2698 C C . VAL A 1 335 ? 0.895 -12.401 8.290 1.00 98.88 335 VAL A C 1
ATOM 2700 O O . VAL A 1 335 ? 1.063 -13.382 7.564 1.00 98.88 335 VAL A O 1
ATOM 2703 N N . SER A 1 336 ? 1.350 -12.354 9.542 1.00 98.81 336 SER A N 1
ATOM 2704 C CA . SER A 1 336 ? 1.978 -13.516 10.169 1.00 98.81 336 SER A CA 1
ATOM 2705 C C . SER A 1 336 ? 1.012 -14.713 10.246 1.00 98.81 336 SER A C 1
ATOM 2707 O O . SER A 1 336 ? -0.206 -14.517 10.366 1.00 98.81 336 SER A O 1
ATOM 2709 N N . PRO A 1 337 ? 1.518 -15.960 10.280 1.00 98.62 337 PRO A N 1
ATOM 2710 C CA . PRO A 1 337 ? 0.699 -17.155 10.482 1.00 98.62 337 PRO A CA 1
ATOM 2711 C C . PRO A 1 337 ? -0.219 -17.062 11.707 1.00 98.62 337 PRO A C 1
ATOM 2713 O O . PRO A 1 337 ? -1.383 -17.463 11.654 1.00 98.62 337 PRO A O 1
ATOM 2716 N N . ARG A 1 338 ? 0.265 -16.472 12.810 1.00 98.19 338 ARG A N 1
ATOM 2717 C CA . ARG A 1 338 ? -0.535 -16.266 14.024 1.00 98.19 338 ARG A CA 1
ATOM 2718 C C . ARG A 1 338 ? -1.730 -15.341 13.796 1.00 98.19 338 ARG A C 1
ATOM 2720 O O . ARG A 1 338 ? -2.806 -15.631 14.320 1.00 98.19 338 ARG A O 1
ATOM 2727 N N . VAL A 1 339 ? -1.545 -14.245 13.058 1.00 98.50 339 VAL A N 1
ATOM 2728 C CA . VAL A 1 339 ? -2.623 -13.297 12.732 1.00 98.50 339 VAL A CA 1
ATOM 2729 C C . VAL A 1 339 ? -3.598 -13.929 11.740 1.00 98.50 339 VAL A C 1
ATOM 2731 O O . VAL A 1 339 ? -4.805 -13.845 11.957 1.00 98.50 339 VAL A O 1
ATOM 2734 N N . ALA A 1 340 ? -3.105 -14.631 10.716 1.00 98.50 340 ALA A N 1
ATOM 2735 C CA . ALA A 1 340 ? -3.950 -15.345 9.757 1.00 98.50 340 ALA A CA 1
ATOM 2736 C C . ALA A 1 340 ? -4.854 -16.386 10.438 1.00 98.50 340 ALA A C 1
ATOM 2738 O O . ALA A 1 340 ? -6.058 -16.419 10.182 1.00 98.50 340 ALA A O 1
ATOM 2739 N N . ALA A 1 341 ? -4.294 -17.192 11.348 1.00 97.94 341 ALA A N 1
ATOM 2740 C CA . ALA A 1 341 ? -5.028 -18.223 12.085 1.00 97.94 341 ALA A CA 1
ATOM 2741 C C . ALA A 1 341 ? -6.092 -17.652 13.039 1.00 97.94 341 ALA A C 1
ATOM 2743 O O . ALA A 1 341 ? -7.068 -18.327 13.352 1.00 97.94 341 ALA A O 1
ATOM 2744 N N . ALA A 1 342 ? -5.913 -16.416 13.511 1.00 97.56 342 ALA A N 1
ATOM 2745 C CA . ALA A 1 342 ? -6.894 -15.715 14.340 1.00 97.56 342 ALA A CA 1
ATOM 2746 C C . ALA A 1 342 ? -8.050 -15.103 13.535 1.00 97.56 342 ALA A C 1
ATOM 2748 O O . ALA A 1 342 ? -9.069 -14.732 14.110 1.00 97.56 342 ALA A O 1
ATOM 2749 N N . ASN A 1 343 ? -7.883 -14.982 12.218 1.00 98.19 343 ASN A N 1
ATOM 2750 C CA . ASN A 1 343 ? -8.776 -14.259 11.324 1.00 98.19 343 ASN A CA 1
ATOM 2751 C C . ASN A 1 343 ? -9.092 -15.130 10.103 1.00 98.19 343 ASN A C 1
ATOM 2753 O O . ASN A 1 343 ? -8.802 -14.728 8.981 1.00 98.19 343 ASN A O 1
ATOM 2757 N N . LEU A 1 344 ? -9.625 -16.342 10.300 1.00 97.06 344 LEU A N 1
ATOM 2758 C CA . LEU A 1 344 ? -9.868 -17.305 9.211 1.00 97.06 344 LEU A CA 1
ATOM 2759 C C . LEU A 1 344 ? -10.842 -16.774 8.150 1.00 97.06 344 LEU A C 1
ATOM 2761 O O . LEU A 1 344 ? -10.620 -16.990 6.962 1.00 97.06 344 LEU A O 1
ATOM 2765 N N . ASP A 1 345 ? -11.838 -16.001 8.582 1.00 96.31 345 ASP A N 1
ATOM 2766 C CA . ASP A 1 345 ? -12.906 -15.483 7.720 1.00 96.31 345 ASP A CA 1
ATOM 2767 C C . ASP A 1 345 ? -12.642 -14.056 7.207 1.00 96.31 345 ASP A C 1
ATOM 2769 O O . ASP A 1 345 ? -13.495 -13.457 6.557 1.00 96.31 345 ASP A O 1
ATOM 2773 N N . ALA A 1 346 ? -11.479 -13.467 7.512 1.00 97.81 346 ALA A N 1
ATOM 2774 C CA . ALA A 1 346 ? -11.165 -12.111 7.064 1.00 97.81 346 ALA A CA 1
ATOM 2775 C C . ALA A 1 346 ? -10.886 -12.086 5.554 1.00 97.81 346 ALA A C 1
ATOM 2777 O O . ALA A 1 346 ? -9.883 -12.627 5.088 1.00 97.81 346 ALA A O 1
ATOM 2778 N N . VAL A 1 347 ? -11.751 -11.435 4.785 1.00 98.31 347 VAL A N 1
ATOM 2779 C CA . VAL A 1 347 ? -11.573 -11.256 3.341 1.00 98.31 347 VAL A CA 1
ATOM 2780 C C . VAL A 1 347 ? -11.172 -9.804 3.081 1.00 98.31 347 VAL A C 1
ATOM 2782 O O . VAL A 1 347 ? -11.922 -8.912 3.476 1.00 98.31 347 VAL A O 1
ATOM 2785 N N . PRO A 1 348 ? -10.012 -9.536 2.452 1.00 98.38 348 PRO A N 1
ATOM 2786 C CA . PRO A 1 348 ? -9.638 -8.173 2.102 1.00 98.38 348 PRO A CA 1
ATOM 2787 C C . PRO A 1 348 ? -10.631 -7.517 1.134 1.00 98.38 348 PRO A C 1
ATOM 2789 O O . PRO A 1 348 ? -11.207 -8.163 0.258 1.00 98.38 348 PRO A O 1
ATOM 2792 N N . GLU A 1 349 ? -10.789 -6.209 1.273 1.00 98.50 349 GLU A N 1
ATOM 2793 C CA . GLU A 1 349 ? -11.547 -5.339 0.383 1.00 98.50 349 GLU A CA 1
ATOM 2794 C C . GLU A 1 349 ? -10.579 -4.588 -0.539 1.00 98.50 349 GLU A C 1
ATOM 2796 O O . GLU A 1 349 ? -9.512 -4.153 -0.102 1.00 98.50 349 GLU A O 1
ATOM 2801 N N . VAL A 1 350 ? -10.962 -4.394 -1.803 1.00 98.69 350 VAL A N 1
ATOM 2802 C CA . VAL A 1 350 ? -10.208 -3.578 -2.765 1.00 98.69 350 VAL A CA 1
ATOM 2803 C C . VAL A 1 350 ? -11.090 -2.415 -3.210 1.00 98.69 350 VAL A C 1
ATOM 2805 O O . VAL A 1 350 ? -12.118 -2.605 -3.864 1.00 98.69 350 VAL A O 1
ATOM 2808 N N . ILE A 1 351 ? -10.711 -1.191 -2.845 1.00 98.56 351 ILE A N 1
ATOM 2809 C CA . ILE A 1 351 ? -11.527 0.004 -3.078 1.00 98.56 351 ILE A CA 1
ATOM 2810 C C . ILE A 1 351 ? -11.284 0.538 -4.495 1.00 98.56 351 ILE A C 1
ATOM 2812 O O . ILE A 1 351 ? -10.400 1.353 -4.745 1.00 98.56 351 ILE A O 1
ATOM 2816 N N . ARG A 1 352 ? -12.095 0.086 -5.453 1.00 98.44 352 ARG A N 1
ATOM 2817 C CA . ARG A 1 352 ? -11.913 0.404 -6.885 1.00 98.44 352 ARG A CA 1
ATOM 2818 C C . ARG A 1 352 ? -12.655 1.642 -7.381 1.00 98.44 352 ARG A C 1
ATOM 2820 O O . ARG A 1 352 ? -12.449 2.059 -8.514 1.00 98.44 352 ARG A O 1
ATOM 2827 N N . MET A 1 353 ? -13.456 2.281 -6.527 1.00 98.31 353 MET A N 1
ATOM 2828 C CA . MET A 1 353 ? -14.272 3.456 -6.878 1.00 98.31 353 MET A CA 1
ATOM 2829 C C . MET A 1 353 ? -13.460 4.639 -7.438 1.00 98.31 353 MET A C 1
ATOM 2831 O O . MET A 1 353 ? -14.019 5.506 -8.108 1.00 98.31 353 MET A O 1
ATOM 2835 N N . GLY A 1 354 ? -12.153 4.687 -7.167 1.00 97.56 354 GLY A N 1
ATOM 2836 C CA . GLY A 1 354 ? -11.241 5.714 -7.669 1.00 97.56 354 GLY A CA 1
ATOM 2837 C C . GLY A 1 354 ? -10.469 5.359 -8.950 1.00 97.56 354 GLY A C 1
ATOM 2838 O O . GLY A 1 354 ? -9.679 6.184 -9.414 1.00 97.56 354 GLY A O 1
ATOM 2839 N N . GLN A 1 355 ? -10.688 4.169 -9.525 1.00 97.94 355 GLN A N 1
ATOM 2840 C CA . GLN A 1 355 ? -10.043 3.722 -10.764 1.00 97.94 355 GLN A CA 1
ATOM 2841 C C . GLN A 1 355 ? -10.690 4.350 -12.009 1.00 97.94 355 GLN A C 1
ATOM 2843 O O . GLN A 1 355 ? -11.922 4.447 -12.080 1.00 97.94 355 GLN A O 1
ATOM 2848 N N . PRO A 1 356 ? -9.895 4.723 -13.028 1.00 97.00 356 PRO A N 1
ATOM 2849 C CA . PRO A 1 356 ? -10.406 5.327 -14.255 1.00 97.00 356 PRO A CA 1
ATOM 2850 C C . PRO A 1 356 ? -11.287 4.360 -15.066 1.00 97.00 356 PRO A C 1
ATOM 2852 O O . PRO A 1 356 ? -11.210 3.140 -14.906 1.00 97.00 356 PRO A O 1
ATOM 2855 N N . TYR A 1 357 ? -12.128 4.882 -15.966 1.00 96.94 357 TYR A N 1
ATOM 2856 C CA . TYR A 1 357 ? -13.024 4.031 -16.772 1.00 96.94 357 TYR A CA 1
ATOM 2857 C C . TYR A 1 357 ? -12.285 3.099 -17.742 1.00 96.94 357 TYR A C 1
ATOM 2859 O O . TYR A 1 357 ? -12.830 2.054 -18.087 1.00 96.94 357 TYR A O 1
ATOM 2867 N N . ARG A 1 358 ? -11.035 3.406 -18.124 1.00 96.56 358 ARG A N 1
ATOM 2868 C CA . ARG A 1 358 ? -10.209 2.475 -18.910 1.00 96.56 358 ARG A CA 1
ATOM 2869 C C . ARG A 1 358 ? -9.936 1.145 -18.200 1.00 96.56 358 ARG A C 1
ATOM 2871 O O . ARG A 1 358 ? -9.656 0.166 -18.880 1.00 96.56 358 ARG A O 1
ATOM 2878 N N . ALA A 1 359 ? -10.006 1.099 -16.864 1.00 97.12 359 ALA A N 1
ATOM 2879 C CA . ALA A 1 359 ? -9.969 -0.143 -16.091 1.00 97.12 359 ALA A CA 1
ATOM 2880 C C . ALA A 1 359 ? -11.340 -0.836 -16.184 1.00 97.12 359 ALA A C 1
ATOM 2882 O O . ALA A 1 359 ? -12.138 -0.826 -15.242 1.00 97.12 359 ALA A O 1
ATOM 2883 N N . ALA A 1 360 ? -11.629 -1.377 -17.367 1.00 95.69 360 ALA A N 1
ATOM 2884 C CA . ALA A 1 360 ? -12.943 -1.866 -17.767 1.00 95.69 360 ALA A CA 1
ATOM 2885 C C . ALA A 1 360 ? -13.456 -3.048 -16.928 1.00 95.69 360 ALA A C 1
ATOM 2887 O O . ALA A 1 360 ? -14.667 -3.233 -16.845 1.00 95.69 360 ALA A O 1
ATOM 2888 N N . ARG A 1 361 ? -12.573 -3.811 -16.258 1.00 96.38 361 ARG A N 1
ATOM 2889 C CA . ARG A 1 361 ? -12.997 -4.886 -15.338 1.00 96.38 361 ARG A CA 1
ATOM 2890 C C . ARG A 1 361 ? -13.758 -4.374 -14.114 1.00 96.38 361 ARG A C 1
ATOM 2892 O O . ARG A 1 361 ? -14.433 -5.160 -13.460 1.00 96.38 361 ARG A O 1
ATOM 2899 N N . TYR A 1 362 ? -13.642 -3.090 -13.771 1.00 97.19 362 TYR A N 1
ATOM 2900 C CA . TYR A 1 362 ? -14.455 -2.506 -12.710 1.00 97.19 362 TYR A CA 1
ATOM 2901 C C . TYR A 1 362 ? -15.740 -1.895 -13.277 1.00 97.19 362 TYR A C 1
ATOM 2903 O O . TYR A 1 362 ? -15.714 -0.836 -13.910 1.00 97.19 362 TYR A O 1
ATOM 2911 N N . ASP A 1 363 ? -16.872 -2.532 -13.001 1.00 95.25 363 ASP A N 1
ATOM 2912 C CA . ASP A 1 363 ? -18.222 -2.116 -13.405 1.00 95.25 363 ASP A CA 1
ATOM 2913 C C . ASP A 1 363 ? -19.021 -1.438 -12.273 1.00 95.25 363 ASP A C 1
ATOM 2915 O O . ASP A 1 363 ? -20.118 -0.924 -12.495 1.00 95.25 363 ASP A O 1
ATOM 2919 N N . GLY A 1 364 ? -18.454 -1.392 -11.065 1.00 96.00 364 GLY A N 1
ATOM 2920 C CA . GLY A 1 364 ? -19.060 -0.768 -9.895 1.00 96.00 364 GLY A CA 1
ATOM 2921 C C . GLY A 1 364 ? -19.109 0.769 -9.936 1.00 96.00 364 GLY A C 1
ATOM 2922 O O . GLY A 1 364 ? -18.597 1.416 -10.861 1.00 96.00 364 GLY A O 1
ATOM 2923 N N . PRO A 1 365 ? -19.724 1.385 -8.906 1.00 96.81 365 PRO A N 1
ATOM 2924 C CA . PRO A 1 365 ? -19.846 2.834 -8.816 1.00 96.81 365 PRO A CA 1
ATOM 2925 C C . PRO A 1 365 ? -18.471 3.500 -8.734 1.00 96.81 365 PRO A C 1
ATOM 2927 O O . PRO A 1 365 ? -17.559 3.004 -8.087 1.00 96.81 365 PRO A O 1
ATOM 2930 N N . ARG A 1 366 ? -18.321 4.671 -9.346 1.00 97.81 366 ARG A N 1
ATOM 2931 C CA . ARG A 1 366 ? -17.091 5.469 -9.264 1.00 97.81 366 ARG A CA 1
ATOM 2932 C C . ARG A 1 366 ? -17.335 6.755 -8.495 1.00 97.81 366 ARG A C 1
ATOM 2934 O O . ARG A 1 366 ? -18.458 7.258 -8.450 1.00 97.81 366 ARG A O 1
ATOM 2941 N N . PHE A 1 367 ? -16.278 7.300 -7.900 1.00 97.06 367 PHE A N 1
ATOM 2942 C CA . PHE A 1 367 ? -16.358 8.616 -7.279 1.00 97.06 367 PHE A CA 1
ATOM 2943 C C . PHE A 1 367 ? -16.741 9.689 -8.314 1.00 97.06 367 PHE A C 1
ATOM 2945 O O . PHE A 1 367 ? -16.423 9.556 -9.502 1.00 97.06 367 PHE A O 1
ATOM 2952 N N . PRO A 1 368 ? -17.409 10.777 -7.889 1.00 93.94 368 PRO A N 1
ATOM 2953 C CA . PRO A 1 368 ? -17.751 11.863 -8.796 1.00 93.94 368 PRO A CA 1
ATOM 2954 C C . PRO A 1 368 ? -16.508 12.424 -9.500 1.00 93.94 368 PRO A C 1
ATOM 2956 O O . PRO A 1 368 ? -15.510 12.705 -8.839 1.00 93.94 368 PRO A O 1
ATOM 2959 N N . ARG A 1 369 ? -16.614 12.660 -10.816 1.00 93.19 369 ARG A N 1
ATOM 2960 C CA . ARG A 1 369 ? -15.564 13.194 -11.716 1.00 93.19 369 ARG A CA 1
ATOM 2961 C C . ARG A 1 369 ? -14.450 12.232 -12.129 1.00 93.19 369 ARG A C 1
ATOM 2963 O O . ARG A 1 369 ? -13.561 12.669 -12.851 1.00 93.19 369 ARG A O 1
ATOM 2970 N N . ILE A 1 370 ? -14.494 10.952 -11.754 1.00 96.31 370 ILE A N 1
ATOM 2971 C CA . ILE A 1 370 ? -13.563 9.976 -12.337 1.00 96.31 370 ILE A CA 1
ATOM 2972 C C . ILE A 1 370 ? -13.646 10.029 -13.868 1.00 96.31 370 ILE A C 1
ATOM 2974 O O . ILE A 1 370 ? -14.733 9.965 -14.441 1.00 96.31 370 ILE A O 1
ATOM 2978 N N . GLY A 1 371 ? -12.493 10.188 -14.514 1.00 95.00 371 GLY A N 1
ATOM 2979 C CA . GLY A 1 371 ? -12.385 10.307 -15.964 1.00 95.00 371 GLY A CA 1
ATOM 2980 C C . GLY A 1 371 ? -12.100 8.980 -16.664 1.00 95.00 371 GLY A C 1
ATOM 2981 O O . GLY A 1 371 ? -11.928 7.931 -16.036 1.00 95.00 371 GLY A O 1
ATOM 2982 N N . TRP A 1 372 ? -12.015 9.033 -17.998 1.00 95.25 372 TRP A N 1
ATOM 2983 C CA . TRP A 1 372 ? -11.609 7.874 -18.800 1.00 95.25 372 TRP A CA 1
ATOM 2984 C C . TRP A 1 372 ? -10.206 7.376 -18.442 1.00 95.25 372 TRP A C 1
ATOM 2986 O O . TRP A 1 372 ? -10.005 6.174 -18.298 1.00 95.25 372 TRP A O 1
ATOM 2996 N N . ASP A 1 373 ? -9.272 8.308 -18.243 1.00 91.31 373 ASP A N 1
ATOM 2997 C CA . ASP A 1 373 ? -7.922 8.054 -17.719 1.00 91.31 373 ASP A CA 1
ATOM 2998 C C . ASP A 1 373 ? -7.613 8.948 -16.508 1.00 91.31 373 ASP A C 1
ATOM 3000 O O . ASP A 1 373 ? -7.167 8.468 -15.467 1.00 91.31 373 ASP A O 1
ATOM 3004 N N . ARG A 1 374 ? -7.899 10.251 -16.623 1.00 89.81 374 ARG A N 1
ATOM 3005 C CA . ARG A 1 374 ? -7.753 11.247 -15.554 1.00 89.81 374 ARG A CA 1
ATOM 3006 C C . ARG A 1 374 ? -8.986 12.166 -15.495 1.00 89.81 374 ARG A C 1
ATOM 3008 O O . ARG A 1 374 ? -9.589 12.396 -16.545 1.00 89.81 374 ARG A O 1
ATOM 3015 N N . PRO A 1 375 ? -9.342 12.698 -14.313 1.00 91.31 375 PRO A N 1
ATOM 3016 C CA . PRO A 1 375 ? -8.694 12.438 -13.028 1.00 91.31 375 PRO A CA 1
ATOM 3017 C C . PRO A 1 375 ? -9.065 11.049 -12.470 1.00 91.31 375 PRO A C 1
ATOM 3019 O O . PRO A 1 375 ? -10.082 10.457 -12.834 1.00 91.31 375 PRO A O 1
ATOM 3022 N N . LYS A 1 376 ? -8.195 10.522 -11.607 1.00 94.62 376 LYS A N 1
ATOM 3023 C CA . LYS A 1 376 ? -8.323 9.249 -10.877 1.00 94.62 376 LYS A CA 1
ATOM 3024 C C . LYS A 1 376 ? -7.743 9.442 -9.472 1.00 94.62 376 LYS A C 1
ATOM 3026 O O . LYS A 1 376 ? -6.964 10.374 -9.275 1.00 94.62 376 LYS A O 1
ATOM 3031 N N . SER A 1 377 ? -8.092 8.595 -8.503 1.00 95.38 377 SER A N 1
ATOM 3032 C CA . SER A 1 377 ? -7.481 8.683 -7.162 1.00 95.38 377 SER A CA 1
ATOM 3033 C C . SER A 1 377 ? -6.007 8.267 -7.173 1.00 95.38 377 SER A C 1
ATOM 3035 O O . SER A 1 377 ? -5.190 8.862 -6.476 1.00 95.38 377 SER A O 1
ATOM 3037 N N . SER A 1 378 ? -5.716 7.211 -7.935 1.00 95.75 378 SER A N 1
ATOM 3038 C CA . SER A 1 378 ? -4.423 6.552 -8.146 1.00 95.75 378 SER A CA 1
ATOM 3039 C C . SER A 1 378 ? -4.619 5.476 -9.240 1.00 95.75 378 SER A C 1
ATOM 3041 O O . SER A 1 378 ? -5.762 5.111 -9.529 1.00 95.75 378 SER A O 1
ATOM 3043 N N . ASP A 1 379 ? -3.566 4.975 -9.889 1.00 94.81 379 ASP A N 1
ATOM 3044 C CA . ASP A 1 379 ? -3.569 3.703 -10.632 1.00 94.81 379 ASP A CA 1
ATOM 3045 C C . ASP A 1 379 ? -3.574 2.492 -9.710 1.00 94.81 379 ASP A C 1
ATOM 3047 O O . ASP A 1 379 ? -3.889 1.396 -10.177 1.00 94.81 379 ASP A O 1
ATOM 3051 N N . HIS A 1 380 ? -3.334 2.693 -8.420 1.00 98.25 380 HIS A N 1
ATOM 3052 C CA . HIS A 1 380 ? -3.525 1.687 -7.390 1.00 98.25 380 HIS A CA 1
ATOM 3053 C C . HIS A 1 380 ? -4.914 1.773 -6.758 1.00 98.25 380 HIS A C 1
ATOM 3055 O O . HIS A 1 380 ? -5.616 2.791 -6.807 1.00 98.25 380 HIS A O 1
ATOM 3061 N N . CYS A 1 381 ? -5.328 0.678 -6.139 1.00 98.50 381 CYS A N 1
ATOM 3062 C CA . CYS A 1 381 ? -6.511 0.608 -5.297 1.00 98.50 381 CYS A CA 1
ATOM 3063 C C . CYS A 1 381 ? -6.086 0.471 -3.835 1.00 98.50 381 CYS A C 1
ATOM 3065 O O . CYS A 1 381 ? -5.218 -0.351 -3.544 1.00 98.50 381 CYS A O 1
ATOM 3067 N N . PRO A 1 382 ? -6.733 1.182 -2.894 1.00 98.62 382 PRO A N 1
ATOM 3068 C CA . PRO A 1 382 ? -6.600 0.851 -1.487 1.00 98.62 382 PRO A CA 1
ATOM 3069 C C . PRO A 1 382 ? -7.002 -0.606 -1.248 1.00 98.62 382 PRO A C 1
ATOM 3071 O O . PRO A 1 382 ? -8.101 -1.021 -1.631 1.00 98.62 382 PRO A O 1
ATOM 3074 N N . VAL A 1 383 ? -6.129 -1.356 -0.584 1.00 98.75 383 VAL A N 1
ATOM 3075 C CA . VAL A 1 383 ? -6.430 -2.688 -0.051 1.00 98.75 383 VAL A CA 1
ATOM 3076 C C . VAL A 1 383 ? -6.675 -2.542 1.435 1.00 98.75 383 VAL A C 1
ATOM 3078 O O . VAL A 1 383 ? -5.856 -1.933 2.116 1.00 98.75 383 VAL A O 1
ATOM 3081 N N . VAL A 1 384 ? -7.775 -3.092 1.945 1.00 98.69 384 VAL A N 1
ATOM 3082 C CA . VAL A 1 384 ? -8.157 -2.989 3.359 1.00 98.69 384 VAL A CA 1
ATOM 3083 C C . VAL A 1 384 ? -8.492 -4.361 3.908 1.00 98.69 384 VAL A C 1
ATOM 3085 O O . VAL A 1 384 ? -9.121 -5.165 3.232 1.00 98.69 384 VAL A O 1
ATOM 3088 N N . VAL A 1 385 ? -8.128 -4.631 5.155 1.00 98.69 385 VAL A N 1
ATOM 3089 C CA . VAL A 1 385 ? -8.608 -5.810 5.873 1.00 98.69 385 VAL A CA 1
ATOM 3090 C C . VAL A 1 385 ? -8.915 -5.456 7.322 1.00 98.69 385 VAL A C 1
ATOM 3092 O O . VAL A 1 385 ? -8.184 -4.705 7.969 1.00 98.69 385 VAL A O 1
ATOM 3095 N N . GLU A 1 386 ? -10.019 -5.990 7.835 1.00 98.56 386 GLU A N 1
ATOM 3096 C CA . GLU A 1 386 ? -10.339 -5.936 9.257 1.00 98.56 386 GLU A CA 1
ATOM 3097 C C . GLU A 1 386 ? -9.705 -7.130 9.979 1.00 98.56 386 GLU A C 1
ATOM 3099 O O . GLU A 1 386 ? -9.880 -8.279 9.573 1.00 98.56 386 GLU A O 1
ATOM 3104 N N . LEU A 1 387 ? -8.968 -6.855 11.055 1.00 98.19 387 LEU A N 1
ATOM 3105 C CA . LEU A 1 387 ? -8.221 -7.846 11.821 1.00 98.19 387 LEU A CA 1
ATOM 3106 C C . LEU A 1 387 ? -8.557 -7.769 13.309 1.00 98.19 387 LEU A C 1
ATOM 3108 O O . LEU A 1 387 ? -8.862 -6.709 13.856 1.00 98.19 387 LEU A O 1
ATOM 3112 N N . GLN A 1 388 ? -8.424 -8.905 13.982 1.00 96.75 388 GLN A N 1
ATOM 3113 C CA . GLN A 1 388 ? -8.497 -9.047 15.429 1.00 96.75 388 GLN A CA 1
ATOM 3114 C C . GLN A 1 388 ? -7.255 -9.784 15.944 1.00 96.75 388 GLN A C 1
ATOM 3116 O O . GLN A 1 388 ? -6.824 -10.780 15.357 1.00 96.75 388 GLN A O 1
ATOM 3121 N N . LEU A 1 389 ? -6.666 -9.312 17.045 1.00 96.44 389 LEU A N 1
ATOM 3122 C CA . LEU A 1 389 ? -5.489 -9.938 17.647 1.00 96.44 389 LEU A CA 1
ATOM 3123 C C . LEU A 1 389 ? -5.904 -10.992 18.701 1.00 96.44 389 LEU A C 1
ATOM 3125 O O . LEU A 1 389 ? -6.755 -10.701 19.554 1.00 96.44 389 LEU A O 1
ATOM 3129 N N . PRO A 1 390 ? -5.323 -12.210 18.668 1.00 90.06 390 PRO A N 1
ATOM 3130 C CA . PRO A 1 390 ? -5.837 -13.389 19.378 1.00 90.06 390 PRO A CA 1
ATOM 3131 C C . PRO A 1 390 ? -5.390 -13.562 20.819 1.00 90.06 390 PRO A C 1
ATOM 3133 O O . PRO A 1 390 ? -4.174 -13.472 21.083 1.00 90.06 390 PRO A O 1
#